Protein AF-0000000086845131 (afdb_homodimer)

Structure (mmCIF, N/CA/C/O backbone):
data_AF-0000000086845131-model_v1
#
loop_
_entity.id
_entity.type
_entity.pdbx_description
1 polymer 'Uncharacterized protein'
#
loop_
_atom_site.group_PDB
_atom_site.id
_atom_site.type_symbol
_atom_site.label_atom_id
_atom_site.label_alt_id
_atom_site.label_comp_id
_atom_site.label_asym_id
_atom_site.label_entity_id
_atom_site.label_seq_id
_atom_site.pdbx_PDB_ins_code
_atom_site.Cartn_x
_atom_site.Cartn_y
_atom_site.Cartn_z
_atom_site.occupancy
_atom_site.B_iso_or_equiv
_atom_site.auth_seq_id
_atom_site.auth_comp_id
_atom_site.auth_asym_id
_atom_site.auth_atom_id
_atom_site.pdbx_PDB_model_num
ATOM 1 N N . MET A 1 1 ? 18.125 71.625 -10.141 1 24.81 1 MET A N 1
ATOM 2 C CA . MET A 1 1 ? 17.391 70.5 -10.758 1 24.81 1 MET A CA 1
ATOM 3 C C . MET A 1 1 ? 17.562 69.25 -9.961 1 24.81 1 MET A C 1
ATOM 5 O O . MET A 1 1 ? 18.672 68.688 -9.883 1 24.81 1 MET A O 1
ATOM 9 N N . SER A 1 2 ? 16.875 69 -8.773 1 25.56 2 SER A N 1
ATOM 10 C CA . SER A 1 2 ? 16.969 68.125 -7.582 1 25.56 2 SER A CA 1
ATOM 11 C C . SER A 1 2 ? 16.562 66.688 -7.883 1 25.56 2 SER A C 1
ATOM 13 O O . SER A 1 2 ? 15.406 66.438 -8.203 1 25.56 2 SER A O 1
ATOM 15 N N . SER A 1 3 ? 17.359 65.875 -8.602 1 28.2 3 SER A N 1
ATOM 16 C CA . SER A 1 3 ? 17.094 64.562 -9.164 1 28.2 3 SER A CA 1
ATOM 17 C C . SER A 1 3 ? 16.719 63.594 -8.07 1 28.2 3 SER A C 1
ATOM 19 O O . SER A 1 3 ? 17.547 63.25 -7.223 1 28.2 3 SER A O 1
ATOM 21 N N . THR A 1 4 ? 15.492 63.5 -7.5 1 28.53 4 THR A N 1
ATOM 22 C CA . THR A 1 4 ? 14.977 62.656 -6.441 1 28.53 4 THR A CA 1
ATOM 23 C C . THR A 1 4 ? 15.102 61.156 -6.832 1 28.53 4 THR A C 1
ATOM 25 O O . THR A 1 4 ? 14.609 60.75 -7.883 1 28.53 4 THR A O 1
ATOM 28 N N . PRO A 1 5 ? 16.141 60.406 -6.34 1 29.05 5 PRO A N 1
ATOM 29 C CA . PRO A 1 5 ? 16.453 59.031 -6.723 1 29.05 5 PRO A CA 1
ATOM 30 C C . PRO A 1 5 ? 15.273 58.094 -6.52 1 29.05 5 PRO A C 1
ATOM 32 O O . PRO A 1 5 ? 14.484 58.25 -5.586 1 29.05 5 PRO A O 1
ATOM 35 N N . LEU A 1 6 ? 14.578 57.531 -7.512 1 26.3 6 LEU A N 1
ATOM 36 C CA . LEU A 1 6 ? 13.477 56.594 -7.59 1 26.3 6 LEU A CA 1
ATOM 37 C C . LEU A 1 6 ? 13.781 55.344 -6.773 1 26.3 6 LEU A C 1
ATOM 39 O O . LEU A 1 6 ? 14.797 54.688 -7.004 1 26.3 6 LEU A O 1
ATOM 43 N N . LEU A 1 7 ? 13.461 55.188 -5.414 1 25.31 7 LEU A N 1
ATOM 44 C CA . LEU A 1 7 ? 13.477 54.062 -4.48 1 25.31 7 LEU A CA 1
ATOM 45 C C . LEU A 1 7 ? 12.859 52.812 -5.109 1 25.31 7 LEU A C 1
ATOM 47 O O . LEU A 1 7 ? 11.672 52.812 -5.43 1 25.31 7 LEU A O 1
ATOM 51 N N . SER A 1 8 ? 13.508 52.156 -6.055 1 26.88 8 SER A N 1
ATOM 52 C CA . SER A 1 8 ? 13.094 50.906 -6.676 1 26.88 8 SER A CA 1
ATOM 53 C C . SER A 1 8 ? 12.484 49.969 -5.652 1 26.88 8 SER A C 1
ATOM 55 O O . SER A 1 8 ? 12.961 49.875 -4.52 1 26.88 8 SER A O 1
ATOM 57 N N . ALA A 1 9 ? 11.203 49.5 -5.703 1 31.84 9 ALA A N 1
ATOM 58 C CA . ALA A 1 9 ? 10.266 48.562 -5.109 1 31.84 9 ALA A CA 1
ATOM 59 C C . ALA A 1 9 ? 10.938 47.188 -4.867 1 31.84 9 ALA A C 1
ATOM 61 O O . ALA A 1 9 ? 11.305 46.5 -5.816 1 31.84 9 ALA A O 1
ATOM 62 N N . ALA A 1 10 ? 11.75 46.969 -3.742 1 31.22 10 ALA A N 1
ATOM 63 C CA . ALA A 1 10 ? 12.367 45.844 -3.068 1 31.22 10 ALA A CA 1
ATOM 64 C C . ALA A 1 10 ? 11.453 44.625 -3.092 1 31.22 10 ALA A C 1
ATOM 66 O O . ALA A 1 10 ? 10.242 44.75 -2.9 1 31.22 10 ALA A O 1
ATOM 67 N N . GLY A 1 11 ? 11.758 43.562 -3.863 1 31.27 11 GLY A N 1
ATOM 68 C CA . GLY A 1 11 ? 11.211 42.219 -3.955 1 31.27 11 GLY A CA 1
ATOM 69 C C . GLY A 1 11 ? 10.68 41.688 -2.631 1 31.27 11 GLY A C 1
ATOM 70 O O . GLY A 1 11 ? 11.156 42.094 -1.566 1 31.27 11 GLY A O 1
ATOM 71 N N . GLY A 1 12 ? 9.422 41.344 -2.525 1 31.09 12 GLY A N 1
ATOM 72 C CA . GLY A 1 12 ? 8.594 40.906 -1.413 1 31.09 12 GLY A CA 1
ATOM 73 C C . GLY A 1 12 ? 9.289 39.906 -0.51 1 31.09 12 GLY A C 1
ATOM 74 O O . GLY A 1 12 ? 9.531 38.781 -0.908 1 31.09 12 GLY A O 1
ATOM 75 N N . LEU A 1 13 ? 10.359 40.219 0.282 1 32.34 13 LEU A N 1
ATOM 76 C CA . LEU A 1 13 ? 10.914 39.438 1.372 1 32.34 13 LEU A CA 1
ATOM 77 C C . LEU A 1 13 ? 9.812 38.719 2.15 1 32.34 13 LEU A C 1
ATOM 79 O O . LEU A 1 13 ? 8.727 39.281 2.334 1 32.34 13 LEU A O 1
ATOM 83 N N . PRO A 1 14 ? 9.727 37.375 2.086 1 38.25 14 PRO A N 1
ATOM 84 C CA . PRO A 1 14 ? 8.789 36.75 3.01 1 38.25 14 PRO A CA 1
ATOM 85 C C . PRO A 1 14 ? 8.711 37.438 4.359 1 38.25 14 PRO A C 1
ATOM 87 O O . PRO A 1 14 ? 9.672 38.125 4.762 1 38.25 14 PRO A O 1
ATOM 90 N N . GLY A 1 15 ? 7.609 38 4.785 1 33.84 15 GLY A N 1
ATOM 91 C CA . GLY A 1 15 ? 7.422 38.656 6.07 1 33.84 15 GLY A CA 1
ATOM 92 C C . GLY A 1 15 ? 8.227 38.031 7.188 1 33.84 15 GLY A C 1
ATOM 93 O O . GLY A 1 15 ? 8.703 36.906 7.047 1 33.84 15 GLY A O 1
ATOM 94 N N . PRO A 1 16 ? 8.719 38.75 8.188 1 38.31 16 PRO A N 1
ATOM 95 C CA . PRO A 1 16 ? 9.617 38.344 9.266 1 38.31 16 PRO A CA 1
ATOM 96 C C . PRO A 1 16 ? 9.266 36.969 9.828 1 38.31 16 PRO A C 1
ATOM 98 O O . PRO A 1 16 ? 10.164 36.219 10.211 1 38.31 16 PRO A O 1
ATOM 101 N N . HIS A 1 17 ? 8.016 36.781 10.398 1 36.56 17 HIS A N 1
ATOM 102 C CA . HIS A 1 17 ? 7.656 35.656 11.242 1 36.56 17 HIS A CA 1
ATOM 103 C C . HIS A 1 17 ? 7.445 34.406 10.406 1 36.56 17 HIS A C 1
ATOM 105 O O . HIS A 1 17 ? 6.805 33.438 10.867 1 36.56 17 HIS A O 1
ATOM 111 N N . VAL A 1 18 ? 7.418 34.406 9.211 1 40.81 18 VAL A N 1
ATOM 112 C CA . VAL A 1 18 ? 7.285 33.125 8.531 1 40.81 18 VAL A CA 1
ATOM 113 C C . VAL A 1 18 ? 8.391 32.156 9.008 1 40.81 18 VAL A C 1
ATOM 115 O O . VAL A 1 18 ? 9.57 32.375 8.711 1 40.81 18 VAL A O 1
ATOM 118 N N . MET A 1 19 ? 8.523 31.719 10.25 1 40.78 19 MET A N 1
ATOM 119 C CA . MET A 1 19 ? 9.438 30.656 10.656 1 40.78 19 MET A CA 1
ATOM 120 C C . MET A 1 19 ? 9.773 29.75 9.477 1 40.78 19 MET A C 1
ATOM 122 O O . MET A 1 19 ? 8.891 29.094 8.922 1 40.78 19 MET A O 1
ATOM 126 N N . LEU A 1 20 ? 10.664 30.125 8.625 1 49.03 20 LEU A N 1
ATOM 127 C CA . LEU A 1 20 ? 11.188 29.422 7.465 1 49.03 20 LEU A CA 1
ATOM 128 C C . LEU A 1 20 ? 11.328 27.938 7.758 1 49.03 20 LEU A C 1
ATOM 130 O O . LEU A 1 20 ? 11.953 27.547 8.75 1 49.03 20 LEU A O 1
ATOM 134 N N . ASP A 1 21 ? 10.414 27.156 7.293 1 66.56 21 ASP A N 1
ATOM 135 C CA . ASP A 1 21 ? 10.516 25.703 7.383 1 66.56 21 ASP A CA 1
ATOM 136 C C . ASP A 1 21 ? 11.93 25.234 7.051 1 66.56 21 ASP A C 1
ATOM 138 O O . ASP A 1 21 ? 12.617 25.844 6.227 1 66.56 21 ASP A O 1
ATOM 142 N N . HIS A 1 22 ? 12.609 24.469 7.887 1 84.44 22 HIS A N 1
ATOM 143 C CA . HIS A 1 22 ? 13.93 23.891 7.66 1 84.44 22 HIS A CA 1
ATOM 144 C C . HIS A 1 22 ? 14.016 23.234 6.285 1 84.44 22 HIS A C 1
ATOM 146 O O . HIS A 1 22 ? 13.07 22.578 5.844 1 84.44 22 HIS A O 1
ATOM 152 N N . PRO A 1 23 ? 15.109 23.609 5.609 1 89.12 23 PRO A N 1
ATOM 153 C CA . PRO A 1 23 ? 15.32 22.922 4.332 1 89.12 23 PRO A CA 1
ATOM 154 C C . PRO A 1 23 ? 15.336 21.406 4.473 1 89.12 23 PRO A C 1
ATOM 156 O O . PRO A 1 23 ? 15.617 20.875 5.559 1 89.12 23 PRO A O 1
ATOM 159 N N . ALA A 1 24 ? 15.047 20.766 3.408 1 90.75 24 ALA A N 1
ATOM 160 C CA . ALA A 1 24 ? 14.93 19.312 3.393 1 90.75 24 ALA A CA 1
ATOM 161 C C . ALA A 1 24 ? 16.234 18.656 3.836 1 90.75 24 ALA A C 1
ATOM 163 O O . ALA A 1 24 ? 16.219 17.625 4.504 1 90.75 24 ALA A O 1
ATOM 164 N N . PHE A 1 25 ? 17.391 19.266 3.551 1 92.06 25 PHE A N 1
ATOM 165 C CA . PHE A 1 25 ? 18.703 18.734 3.881 1 92.06 25 PHE A CA 1
ATOM 166 C C . PHE A 1 25 ? 18.891 18.656 5.391 1 92.06 25 PHE A C 1
ATOM 168 O O . PHE A 1 25 ? 19.438 17.672 5.902 1 92.06 25 PHE A O 1
ATOM 175 N N . LEU A 1 26 ? 18.391 19.609 6.004 1 90.62 26 LEU A N 1
ATOM 176 C CA . LEU A 1 26 ? 18.5 19.656 7.457 1 90.62 26 LEU A CA 1
ATOM 177 C C . LEU A 1 26 ? 17.484 18.719 8.109 1 90.62 26 LEU A C 1
ATOM 179 O O . LEU A 1 26 ? 17.75 18.125 9.148 1 90.62 26 LEU A O 1
ATOM 183 N N . ARG A 1 27 ? 16.375 18.594 7.504 1 92.94 27 ARG A N 1
ATOM 184 C CA . ARG A 1 27 ? 15.328 17.75 8.062 1 92.94 27 ARG A CA 1
ATOM 185 C C . ARG A 1 27 ? 15.742 16.297 8.078 1 92.94 27 ARG A C 1
ATOM 187 O O . ARG A 1 27 ? 15.375 15.539 8.977 1 92.94 27 ARG A O 1
ATOM 194 N N . VAL A 1 28 ? 16.5 15.906 7.105 1 94.62 28 VAL A N 1
ATOM 195 C CA . VAL A 1 28 ? 16.922 14.508 7.047 1 94.62 28 VAL A CA 1
ATOM 196 C C . VAL A 1 28 ? 18.062 14.273 8.031 1 94.62 28 VAL A C 1
ATOM 198 O O . VAL A 1 28 ? 18.344 13.133 8.398 1 94.62 28 VAL A O 1
ATOM 201 N N . SER A 1 29 ? 18.656 15.375 8.539 1 94.12 29 SER A N 1
ATOM 202 C CA . SER A 1 29 ? 19.797 15.25 9.445 1 94.12 29 SER A CA 1
ATOM 203 C C . SER A 1 29 ? 19.344 15.336 10.898 1 94.12 29 SER A C 1
ATOM 205 O O . SER A 1 29 ? 20.188 15.375 11.805 1 94.12 29 SER A O 1
ATOM 207 N N . HIS A 1 30 ? 18.031 15.383 11.102 1 94.69 30 HIS A N 1
ATOM 208 C CA . HIS A 1 30 ? 17.5 15.438 12.453 1 94.69 30 HIS A CA 1
ATOM 209 C C . HIS A 1 30 ? 16.328 14.484 12.625 1 94.69 30 HIS A C 1
ATOM 211 O O . HIS A 1 30 ? 15.477 14.367 11.734 1 94.69 30 HIS A O 1
ATOM 217 N N . SER A 1 31 ? 16.359 13.805 13.766 1 95.31 31 SER A N 1
ATOM 218 C CA . SER A 1 31 ? 15.227 12.961 14.125 1 95.31 31 SER A CA 1
ATOM 219 C C . SER A 1 31 ? 14.102 13.781 14.75 1 95.31 31 SER A C 1
ATOM 221 O O . SER A 1 31 ? 14.352 14.75 15.469 1 95.31 31 SER A O 1
ATOM 223 N N . PRO A 1 32 ? 12.891 13.391 14.477 1 92.75 32 PRO A N 1
ATOM 224 C CA . PRO A 1 32 ? 11.773 14.109 15.094 1 92.75 32 PRO A CA 1
ATOM 225 C C . PRO A 1 32 ? 11.484 13.641 16.516 1 92.75 32 PRO A C 1
ATOM 227 O O . PRO A 1 32 ? 10.664 14.242 17.219 1 92.75 32 PRO A O 1
ATOM 230 N N . TRP A 1 33 ? 12.188 12.617 16.891 1 93.75 33 TRP A N 1
ATOM 231 C CA . TRP A 1 33 ? 11.945 12.023 18.188 1 93.75 33 TRP A CA 1
ATOM 232 C C . TRP A 1 33 ? 12.891 12.609 19.234 1 93.75 33 TRP A C 1
ATOM 234 O O . TRP A 1 33 ? 14.109 12.602 19.047 1 93.75 33 TRP A O 1
ATOM 244 N N . GLN A 1 34 ? 12.383 13 20.328 1 88.88 34 GLN A N 1
ATOM 245 C CA . GLN A 1 34 ? 13.172 13.594 21.406 1 88.88 34 GLN A CA 1
ATOM 246 C C . GLN A 1 34 ? 14.125 12.57 22.016 1 88.88 34 GLN A C 1
ATOM 248 O O . GLN A 1 34 ? 15.188 12.922 22.516 1 88.88 34 GLN A O 1
ATOM 253 N N . CYS A 1 35 ? 13.75 11.344 21.906 1 90.75 35 CYS A N 1
ATOM 254 C CA . CYS A 1 35 ? 14.539 10.281 22.516 1 90.75 35 CYS A CA 1
ATOM 255 C C . CYS A 1 35 ? 15.734 9.922 21.641 1 90.75 35 CYS A C 1
ATOM 257 O O . CYS A 1 35 ? 16.562 9.094 22.031 1 90.75 35 CYS A O 1
ATOM 259 N N . ILE A 1 36 ? 15.938 10.547 20.5 1 95.38 36 ILE A N 1
ATOM 260 C CA . ILE A 1 36 ? 17.062 10.281 19.609 1 95.38 36 ILE A CA 1
ATOM 261 C C . ILE A 1 36 ? 17.875 11.555 19.406 1 95.38 36 ILE A C 1
ATOM 263 O O . ILE A 1 36 ? 17.672 12.281 18.438 1 95.38 36 ILE A O 1
ATOM 267 N N . PRO A 1 37 ? 18.766 11.742 20.344 1 95.12 37 PRO A N 1
ATOM 268 C CA . PRO A 1 37 ? 19.641 12.906 20.172 1 95.12 37 PRO A CA 1
ATOM 269 C C . PRO A 1 37 ? 20.594 12.758 19 1 95.12 37 PRO A C 1
ATOM 271 O O . PRO A 1 37 ? 20.688 11.68 18.406 1 95.12 37 PRO A O 1
ATOM 274 N N . GLN A 1 38 ? 21.281 13.781 18.703 1 95.44 38 GLN A N 1
ATOM 275 C CA . GLN A 1 38 ? 22.078 13.875 17.484 1 95.44 38 GLN A CA 1
ATOM 276 C C . GLN A 1 38 ? 23.172 12.805 17.453 1 95.44 38 GLN A C 1
ATOM 278 O O . GLN A 1 38 ? 23.438 12.219 16.406 1 95.44 38 GLN A O 1
ATOM 283 N N . ASN A 1 39 ? 23.812 12.531 18.5 1 96.06 39 ASN A N 1
ATOM 284 C CA . ASN A 1 39 ? 24.891 11.539 18.547 1 96.06 39 ASN A CA 1
ATOM 285 C C . ASN A 1 39 ? 24.344 10.133 18.312 1 96.06 39 ASN A C 1
ATOM 287 O O . ASN A 1 39 ? 24.984 9.328 17.625 1 96.06 39 ASN A O 1
ATOM 291 N N . VAL A 1 40 ? 23.188 9.852 18.922 1 97.25 40 VAL A N 1
ATOM 292 C CA . VAL A 1 40 ? 22.547 8.555 18.734 1 97.25 40 VAL A CA 1
ATOM 293 C C . VAL A 1 40 ? 22.094 8.406 17.281 1 97.25 40 VAL A C 1
ATOM 295 O O . VAL A 1 40 ? 22.203 7.324 16.703 1 97.25 40 VAL A O 1
ATOM 298 N N . LEU A 1 41 ? 21.594 9.5 16.734 1 97.88 41 LEU A N 1
ATOM 299 C CA . LEU A 1 41 ? 21.188 9.484 15.328 1 97.88 41 LEU A CA 1
ATOM 300 C C . LEU A 1 41 ? 22.359 9.133 14.422 1 97.88 41 LEU A C 1
ATOM 302 O O . LEU A 1 41 ? 22.219 8.32 13.508 1 97.88 41 LEU A O 1
ATOM 306 N N . VAL A 1 42 ? 23.562 9.688 14.648 1 97.5 42 VAL A N 1
ATOM 307 C CA . VAL A 1 42 ? 24.75 9.398 13.867 1 97.5 42 VAL A CA 1
ATOM 308 C C . VAL A 1 42 ? 25.109 7.922 13.992 1 97.5 42 VAL A C 1
ATOM 310 O O . VAL A 1 42 ? 25.422 7.27 12.992 1 97.5 42 VAL A O 1
ATOM 313 N N . ALA A 1 43 ? 25.016 7.426 15.195 1 97.94 43 ALA A N 1
ATOM 314 C CA . ALA A 1 43 ? 25.328 6.02 15.43 1 97.94 43 ALA A CA 1
ATOM 315 C C . ALA A 1 43 ? 24.359 5.105 14.695 1 97.94 43 ALA A C 1
ATOM 317 O O . ALA A 1 43 ? 24.781 4.105 14.094 1 97.94 43 ALA A O 1
ATOM 318 N N . LEU A 1 44 ? 23.078 5.438 14.75 1 98.19 44 LEU A N 1
ATOM 319 C CA . LEU A 1 44 ? 22.062 4.629 14.078 1 98.19 44 LEU A CA 1
ATOM 320 C C . LEU A 1 44 ? 22.266 4.652 12.57 1 98.19 44 LEU A C 1
ATOM 322 O O . LEU A 1 44 ? 22.172 3.615 11.906 1 98.19 44 LEU A O 1
ATOM 326 N N . ARG A 1 45 ? 22.578 5.797 12.016 1 98.19 45 ARG A N 1
ATOM 327 C CA . ARG A 1 45 ? 22.844 5.918 10.586 1 98.19 45 ARG A CA 1
ATOM 328 C C . ARG A 1 45 ? 24.109 5.176 10.195 1 98.19 45 ARG A C 1
ATOM 330 O O . ARG A 1 45 ? 24.172 4.559 9.133 1 98.19 45 ARG A O 1
ATOM 337 N N . GLY A 1 46 ? 25.094 5.289 11.055 1 98.12 46 GLY A N 1
ATOM 338 C CA . GLY A 1 46 ? 26.328 4.559 10.805 1 98.12 46 GLY A CA 1
ATOM 339 C C . GLY A 1 46 ? 26.141 3.053 10.797 1 98.12 46 GLY A C 1
ATOM 340 O O . GLY A 1 46 ? 26.688 2.357 9.938 1 98.12 46 GLY A O 1
ATOM 341 N N . LEU A 1 47 ? 25.359 2.562 11.742 1 98.38 47 LEU A N 1
ATOM 342 C CA . LEU A 1 47 ? 25.062 1.136 11.828 1 98.38 47 LEU A CA 1
ATOM 343 C C . LEU A 1 47 ? 24.266 0.675 10.602 1 98.38 47 LEU A C 1
ATOM 345 O O . LEU A 1 47 ? 24.531 -0.406 10.062 1 98.38 47 LEU A O 1
ATOM 349 N N . THR A 1 48 ? 23.281 1.501 10.203 1 98.44 48 THR A N 1
ATOM 350 C CA . THR A 1 48 ? 22.5 1.172 9.023 1 98.44 48 THR A CA 1
ATOM 351 C C . THR A 1 48 ? 23.391 1.109 7.781 1 98.44 48 THR A C 1
ATOM 353 O O . THR A 1 48 ? 23.281 0.177 6.984 1 98.44 48 THR A O 1
ATOM 356 N N . LEU A 1 49 ? 24.266 2.066 7.645 1 98.38 49 LEU A N 1
ATOM 357 C CA . LEU A 1 49 ? 25.156 2.107 6.496 1 98.38 49 LEU A CA 1
ATOM 358 C C . LEU A 1 49 ? 26.125 0.921 6.512 1 98.38 49 LEU A C 1
ATOM 360 O O . LEU A 1 49 ? 26.344 0.283 5.48 1 98.38 49 LEU A O 1
ATOM 364 N N . ALA A 1 50 ? 26.688 0.612 7.684 1 98.5 50 ALA A N 1
ATOM 365 C CA . ALA A 1 50 ? 27.594 -0.534 7.816 1 98.5 50 ALA A CA 1
ATOM 366 C C . ALA A 1 50 ? 26.875 -1.831 7.434 1 98.5 50 ALA A C 1
ATOM 368 O O . ALA A 1 50 ? 27.453 -2.686 6.758 1 98.5 50 ALA A O 1
ATOM 369 N N . TYR A 1 51 ? 25.688 -1.941 7.91 1 98.62 51 TYR A N 1
ATOM 370 C CA . TYR A 1 51 ? 24.875 -3.109 7.578 1 98.62 51 TYR A CA 1
ATOM 371 C C . TYR A 1 51 ? 24.672 -3.215 6.074 1 98.62 51 TYR A C 1
ATOM 373 O O . TYR A 1 51 ? 24.844 -4.285 5.488 1 98.62 51 TYR A O 1
ATOM 381 N N . LEU A 1 52 ? 24.281 -2.133 5.434 1 98.69 52 LEU A N 1
ATOM 382 C CA . LEU A 1 52 ? 24.016 -2.121 4 1 98.69 52 LEU A CA 1
ATOM 383 C C . LEU A 1 52 ? 25.281 -2.449 3.211 1 98.69 52 LEU A C 1
ATOM 385 O O . LEU A 1 52 ? 25.219 -3.172 2.213 1 98.69 52 LEU A O 1
ATOM 389 N N . VAL A 1 53 ? 26.406 -1.96 3.656 1 98.38 53 VAL A N 1
ATOM 390 C CA . VAL A 1 53 ? 27.672 -2.217 2.967 1 98.38 53 VAL A CA 1
ATOM 391 C C . VAL A 1 53 ? 28.047 -3.691 3.107 1 98.38 53 VAL A C 1
ATOM 393 O O . VAL A 1 53 ? 28.406 -4.344 2.125 1 98.38 53 VAL A O 1
ATOM 396 N N . ALA A 1 54 ? 27.922 -4.219 4.316 1 98.44 54 ALA A N 1
ATOM 397 C CA . ALA A 1 54 ? 28.266 -5.621 4.559 1 98.44 54 ALA A CA 1
ATOM 398 C C . ALA A 1 54 ? 27.344 -6.551 3.77 1 98.44 54 ALA A C 1
ATOM 400 O O . ALA A 1 54 ? 27.812 -7.48 3.109 1 98.44 54 ALA A O 1
ATOM 401 N N . VAL A 1 55 ? 26.094 -6.289 3.83 1 98.31 55 VAL A N 1
ATOM 402 C CA . VAL A 1 55 ? 25.125 -7.125 3.129 1 98.31 55 VAL A CA 1
ATOM 403 C C . VAL A 1 55 ? 25.297 -6.957 1.621 1 98.31 55 VAL A C 1
ATOM 405 O O . VAL A 1 55 ? 25.125 -7.91 0.86 1 98.31 55 VAL A O 1
ATOM 408 N N . GLY A 1 56 ? 25.625 -5.695 1.203 1 98.06 56 GLY A N 1
ATOM 409 C CA . GLY A 1 56 ? 25.891 -5.484 -0.208 1 98.06 56 GLY A CA 1
ATOM 410 C C . GLY A 1 56 ? 27.016 -6.363 -0.736 1 98.06 56 GLY A C 1
ATOM 411 O O . GLY A 1 56 ? 26.922 -6.906 -1.837 1 98.06 56 GLY A O 1
ATOM 412 N N . ALA A 1 57 ? 28.047 -6.547 0.008 1 97.5 57 ALA A N 1
ATOM 413 C CA . ALA A 1 57 ? 29.156 -7.426 -0.366 1 97.5 57 ALA A CA 1
ATOM 414 C C . ALA A 1 57 ? 28.688 -8.875 -0.448 1 97.5 57 ALA A C 1
ATOM 416 O O . ALA A 1 57 ? 29.078 -9.609 -1.359 1 97.5 57 ALA A O 1
ATOM 417 N N . MET A 1 58 ? 27.891 -9.266 0.481 1 97.31 58 MET A N 1
ATOM 418 C CA . MET A 1 58 ? 27.375 -10.633 0.488 1 97.31 58 MET A CA 1
ATOM 419 C C . MET A 1 58 ? 26.469 -10.875 -0.719 1 97.31 58 MET A C 1
ATOM 421 O O . MET A 1 58 ? 26.5 -11.961 -1.312 1 97.31 58 MET A O 1
ATOM 425 N N . ILE A 1 59 ? 25.625 -9.875 -1.062 1 96.81 59 ILE A N 1
ATOM 426 C CA . ILE A 1 59 ? 24.75 -9.977 -2.232 1 96.81 59 ILE A CA 1
ATOM 427 C C . ILE A 1 59 ? 25.609 -10.109 -3.492 1 96.81 59 ILE A C 1
ATOM 429 O O . ILE A 1 59 ? 25.328 -10.945 -4.355 1 96.81 59 ILE A O 1
ATOM 433 N N . GLY A 1 60 ? 26.688 -9.273 -3.582 1 94.5 60 GLY A N 1
ATOM 434 C CA . GLY A 1 60 ? 27.609 -9.391 -4.707 1 94.5 60 GLY A CA 1
ATOM 435 C C . GLY A 1 60 ? 28.234 -10.766 -4.828 1 94.5 60 GLY A C 1
ATOM 436 O O . GLY A 1 60 ? 28.297 -11.328 -5.922 1 94.5 60 GLY A O 1
ATOM 437 N N . HIS A 1 61 ? 28.625 -11.328 -3.725 1 94.44 61 HIS A N 1
ATOM 438 C CA . HIS A 1 61 ? 29.203 -12.664 -3.705 1 94.44 61 HIS A CA 1
ATOM 439 C C . HIS A 1 61 ? 28.188 -13.711 -4.16 1 94.44 61 HIS A C 1
ATOM 441 O O . HIS A 1 61 ? 28.516 -14.586 -4.961 1 94.44 61 HIS A O 1
ATOM 447 N N . TYR A 1 62 ? 27.031 -13.57 -3.697 1 92.5 62 TYR A N 1
ATOM 448 C CA . TYR A 1 62 ? 25.984 -14.516 -4.043 1 92.5 62 TYR A CA 1
ATOM 449 C C . TYR A 1 62 ? 25.656 -14.469 -5.531 1 92.5 62 TYR A C 1
ATOM 451 O O . TYR A 1 62 ? 25.562 -15.508 -6.188 1 92.5 62 TYR A O 1
ATOM 459 N N . LYS A 1 63 ? 25.484 -13.273 -6.051 1 91.38 63 LYS A N 1
ATOM 460 C CA . LYS A 1 63 ? 25.109 -13.109 -7.453 1 91.38 63 LYS A CA 1
ATOM 461 C C . LYS A 1 63 ? 26.234 -13.555 -8.375 1 91.38 63 LYS A C 1
ATOM 463 O O . LYS A 1 63 ? 25.984 -14.062 -9.469 1 91.38 63 LYS A O 1
ATOM 468 N N . SER A 1 64 ? 27.5 -13.484 -7.961 1 90.38 64 SER A N 1
ATOM 469 C CA . SER A 1 64 ? 28.641 -13.852 -8.781 1 90.38 64 SER A CA 1
ATOM 470 C C . SER A 1 64 ? 28.922 -15.352 -8.711 1 90.38 64 SER A C 1
ATOM 472 O O . SER A 1 64 ? 29.531 -15.914 -9.617 1 90.38 64 SER A O 1
ATOM 474 N N . THR A 1 65 ? 28.422 -16.031 -7.68 1 88.44 65 THR A N 1
ATOM 475 C CA . THR A 1 65 ? 28.75 -17.453 -7.512 1 88.44 65 THR A CA 1
ATOM 476 C C . THR A 1 65 ? 27.531 -18.312 -7.82 1 88.44 65 THR A C 1
ATOM 478 O O . THR A 1 65 ? 27.609 -19.25 -8.625 1 88.44 65 THR A O 1
ATOM 481 N N . GLU A 1 66 ? 26.438 -17.953 -7.238 1 83.25 66 GLU A N 1
ATOM 482 C CA . GLU A 1 66 ? 25.25 -18.797 -7.367 1 83.25 66 GLU A CA 1
ATOM 483 C C . GLU A 1 66 ? 24.453 -18.438 -8.625 1 83.25 66 GLU A C 1
ATOM 485 O O . GLU A 1 66 ? 23.766 -19.281 -9.18 1 83.25 66 GLU A O 1
ATOM 490 N N . GLU A 1 67 ? 24.391 -17.203 -8.992 1 80.31 67 GLU A N 1
ATOM 491 C CA . GLU A 1 67 ? 23.672 -16.766 -10.18 1 80.31 67 GLU A CA 1
ATOM 492 C C . GLU A 1 67 ? 24.625 -16.359 -11.289 1 80.31 67 GLU A C 1
ATOM 494 O O . GLU A 1 67 ? 24.516 -15.258 -11.844 1 80.31 67 GLU A O 1
ATOM 499 N N . SER A 1 68 ? 25.484 -17.203 -11.609 1 76.19 68 SER A N 1
ATOM 500 C CA . SER A 1 68 ? 26.547 -16.875 -12.539 1 76.19 68 SER A CA 1
ATOM 501 C C . SER A 1 68 ? 26.188 -17.297 -13.961 1 76.19 68 SER A C 1
ATOM 503 O O . SER A 1 68 ? 26.906 -16.969 -14.914 1 76.19 68 SER A O 1
ATOM 505 N N . GLU A 1 69 ? 25.016 -17.797 -14.102 1 79.12 69 GLU A N 1
ATOM 506 C CA . GLU A 1 69 ? 24.656 -18.188 -15.461 1 79.12 69 GLU A CA 1
ATOM 507 C C . GLU A 1 69 ? 24.281 -16.969 -16.312 1 79.12 69 GLU A C 1
ATOM 509 O O . GLU A 1 69 ? 23.516 -16.125 -15.867 1 79.12 69 GLU A O 1
ATOM 514 N N . GLY A 1 70 ? 25 -16.766 -17.391 1 80.81 70 GLY A N 1
ATOM 515 C CA . GLY A 1 70 ? 24.719 -15.672 -18.297 1 80.81 70 GLY A CA 1
ATOM 516 C C . GLY A 1 70 ? 25.672 -14.508 -18.141 1 80.81 70 GLY A C 1
ATOM 517 O O . GLY A 1 70 ? 26.688 -14.617 -17.438 1 80.81 70 GLY A O 1
ATOM 518 N N . SER A 1 71 ? 25.391 -13.508 -18.75 1 88 71 SER A N 1
ATOM 519 C CA . SER A 1 71 ? 26.234 -12.32 -18.75 1 88 71 SER A CA 1
ATOM 520 C C . SER A 1 71 ? 26.203 -11.617 -17.391 1 88 71 SER A C 1
ATOM 522 O O . SER A 1 71 ? 25.125 -11.352 -16.859 1 88 71 SER A O 1
ATOM 524 N N . PRO A 1 72 ? 27.297 -11.414 -16.812 1 89.94 72 PRO A N 1
ATOM 525 C CA . PRO A 1 72 ? 27.312 -10.672 -15.547 1 89.94 72 PRO A CA 1
ATOM 526 C C . PRO A 1 72 ? 26.781 -9.25 -15.68 1 89.94 72 PRO A C 1
ATOM 528 O O . PRO A 1 72 ? 26.422 -8.625 -14.68 1 89.94 72 PRO A O 1
ATOM 531 N N . TRP A 1 73 ? 26.719 -8.773 -16.875 1 91.94 73 TRP A N 1
ATOM 532 C CA . TRP A 1 73 ? 26.25 -7.414 -17.125 1 91.94 73 TRP A CA 1
ATOM 533 C C . TRP A 1 73 ? 24.766 -7.289 -16.812 1 91.94 73 TRP A C 1
ATOM 535 O O . TRP A 1 73 ? 24.25 -6.18 -16.641 1 91.94 73 TRP A O 1
ATOM 545 N N . ARG A 1 74 ? 24.031 -8.336 -16.734 1 94 74 ARG A N 1
ATOM 546 C CA . ARG A 1 74 ? 22.594 -8.312 -16.469 1 94 74 ARG A CA 1
ATOM 547 C C . ARG A 1 74 ? 22.297 -7.684 -15.109 1 94 74 ARG A C 1
ATOM 549 O O . ARG A 1 74 ? 21.219 -7.117 -14.906 1 94 74 ARG A O 1
ATOM 556 N N . HIS A 1 75 ? 23.281 -7.781 -14.164 1 94 75 HIS A N 1
ATOM 557 C CA . HIS A 1 75 ? 23.094 -7.27 -12.812 1 94 75 HIS A CA 1
ATOM 558 C C . HIS A 1 75 ? 22.953 -5.75 -12.812 1 94 75 HIS A C 1
ATOM 560 O O . HIS A 1 75 ? 22.328 -5.18 -11.914 1 94 75 HIS A O 1
ATOM 566 N N . PHE A 1 76 ? 23.453 -5.117 -13.883 1 94.56 76 PHE A N 1
ATOM 567 C CA . PHE A 1 76 ? 23.375 -3.668 -14.008 1 94.56 76 PHE A CA 1
ATOM 568 C C . PHE A 1 76 ? 21.953 -3.244 -14.359 1 94.56 76 PHE A C 1
ATOM 570 O O . PHE A 1 76 ? 21.578 -2.076 -14.203 1 94.56 76 PHE A O 1
ATOM 577 N N . PHE A 1 77 ? 21.156 -4.199 -14.773 1 97.19 77 PHE A N 1
ATOM 578 C CA . PHE A 1 77 ? 19.797 -3.883 -15.219 1 97.19 77 PHE A CA 1
ATOM 579 C C . PHE A 1 77 ? 18.766 -4.473 -14.266 1 97.19 77 PHE A C 1
ATOM 581 O O . PHE A 1 77 ? 17.562 -4.293 -14.461 1 97.19 77 PHE A O 1
ATOM 588 N N . ASP A 1 78 ? 19.219 -5.117 -13.203 1 96.81 78 ASP A N 1
ATOM 589 C CA . ASP A 1 78 ? 18.359 -5.75 -12.211 1 96.81 78 ASP A CA 1
ATOM 590 C C . ASP A 1 78 ? 17.719 -4.707 -11.297 1 96.81 78 ASP A C 1
ATOM 592 O O . ASP A 1 78 ? 18.406 -3.922 -10.656 1 96.81 78 ASP A O 1
ATOM 596 N N . PHE A 1 79 ? 16.406 -4.707 -11.25 1 98.25 79 PHE A N 1
ATOM 597 C CA . PHE A 1 79 ? 15.664 -3.707 -10.484 1 98.25 79 PHE A CA 1
ATOM 598 C C . PHE A 1 79 ? 16 -3.793 -9.008 1 98.25 79 PHE A C 1
ATOM 600 O O . PHE A 1 79 ? 16.125 -2.768 -8.328 1 98.25 79 PHE A O 1
ATOM 607 N N . GLY A 1 80 ? 16.125 -5.004 -8.469 1 97.94 80 GLY A N 1
ATOM 608 C CA . GLY A 1 80 ? 16.453 -5.195 -7.066 1 97.94 80 GLY A CA 1
ATOM 609 C C . GLY A 1 80 ? 17.812 -4.613 -6.691 1 97.94 80 GLY A C 1
ATOM 610 O O . GLY A 1 80 ? 17.938 -3.951 -5.66 1 97.94 80 GLY A O 1
ATOM 611 N N . LEU A 1 81 ? 18.75 -4.824 -7.527 1 97.94 81 LEU A N 1
ATOM 612 C CA . LEU A 1 81 ? 20.094 -4.312 -7.27 1 97.94 81 LEU A CA 1
ATOM 613 C C . LEU A 1 81 ? 20.125 -2.793 -7.402 1 97.94 81 LEU A C 1
ATOM 615 O O . LEU A 1 81 ? 20.828 -2.115 -6.645 1 97.94 81 LEU A O 1
ATOM 619 N N . ILE A 1 82 ? 19.406 -2.324 -8.359 1 98.38 82 ILE A N 1
ATOM 620 C CA . ILE A 1 82 ? 19.328 -0.877 -8.523 1 98.38 82 ILE A CA 1
ATOM 621 C C . ILE A 1 82 ? 18.672 -0.257 -7.293 1 98.38 82 ILE A C 1
ATOM 623 O O . ILE A 1 82 ? 19.141 0.75 -6.766 1 98.38 82 ILE A O 1
ATOM 627 N N . SER A 1 83 ? 17.562 -0.835 -6.891 1 98.69 83 SER A N 1
ATOM 628 C CA . SER A 1 83 ? 16.891 -0.368 -5.684 1 98.69 83 SER A CA 1
ATOM 629 C C . SER A 1 83 ? 17.828 -0.399 -4.48 1 98.69 83 SER A C 1
ATOM 631 O O . SER A 1 83 ? 17.891 0.56 -3.709 1 98.69 83 SER A O 1
ATOM 633 N N . TYR A 1 84 ? 18.562 -1.487 -4.332 1 98.69 84 TYR A N 1
ATOM 634 C CA . TYR A 1 84 ? 19.516 -1.624 -3.23 1 98.69 84 TYR A CA 1
ATOM 635 C C . TYR A 1 84 ? 20.562 -0.527 -3.279 1 98.69 84 TYR A C 1
ATOM 637 O O . TYR A 1 84 ? 20.922 0.049 -2.248 1 98.69 84 TYR A O 1
ATOM 645 N N . ALA A 1 85 ? 21.078 -0.266 -4.457 1 98.5 85 ALA A N 1
ATOM 646 C CA . ALA A 1 85 ? 22.094 0.772 -4.637 1 98.5 85 ALA A CA 1
ATOM 647 C C . ALA A 1 85 ? 21.547 2.145 -4.262 1 98.5 85 ALA A C 1
ATOM 649 O O . ALA A 1 85 ? 22.234 2.939 -3.613 1 98.5 85 ALA A O 1
ATOM 650 N N . LEU A 1 86 ? 20.328 2.43 -4.664 1 98.69 86 LEU A N 1
ATOM 651 C CA . LEU A 1 86 ? 19.703 3.717 -4.359 1 98.69 86 LEU A CA 1
ATOM 652 C C . LEU A 1 86 ? 19.547 3.896 -2.852 1 98.69 86 LEU A C 1
ATOM 654 O O . LEU A 1 86 ? 19.859 4.961 -2.312 1 98.69 86 LEU A O 1
ATOM 658 N N . VAL A 1 87 ? 19.078 2.855 -2.188 1 98.81 87 VAL A N 1
ATOM 659 C CA . VAL A 1 87 ? 18.906 2.906 -0.739 1 98.81 87 VAL A CA 1
ATOM 660 C C . VAL A 1 87 ? 20.266 3.111 -0.068 1 98.81 87 VAL A C 1
ATOM 662 O O . VAL A 1 87 ? 20.391 3.928 0.846 1 98.81 87 VAL A O 1
ATOM 665 N N . SER A 1 88 ? 21.281 2.398 -0.557 1 98.75 88 SER A N 1
ATOM 666 C CA . SER A 1 88 ? 22.625 2.514 0.004 1 98.75 88 SER A CA 1
ATOM 667 C C . SER A 1 88 ? 23.188 3.918 -0.195 1 98.75 88 SER A C 1
ATOM 669 O O . SER A 1 88 ? 23.781 4.488 0.723 1 98.75 88 SER A O 1
ATOM 671 N N . PHE A 1 89 ? 22.984 4.434 -1.373 1 98.5 89 PHE A N 1
ATOM 672 C CA . PHE A 1 89 ? 23.469 5.777 -1.664 1 98.5 89 PHE A CA 1
ATOM 673 C C . PHE A 1 89 ? 22.766 6.805 -0.789 1 98.5 89 PHE A C 1
ATOM 675 O O . PHE A 1 89 ? 23.391 7.762 -0.321 1 98.5 89 PHE A O 1
ATOM 682 N N . TYR A 1 90 ? 21.531 6.656 -0.582 1 98.38 90 TYR A N 1
ATOM 683 C CA . TYR A 1 90 ? 20.781 7.562 0.283 1 98.38 90 TYR A CA 1
ATOM 684 C C . TYR A 1 90 ? 21.359 7.57 1.693 1 98.38 90 TYR A C 1
ATOM 686 O O . TYR A 1 90 ? 21.594 8.633 2.27 1 98.38 90 TYR A O 1
ATOM 694 N N . HIS A 1 91 ? 21.594 6.375 2.215 1 98.5 91 HIS A N 1
ATOM 695 C CA . HIS A 1 91 ? 22.078 6.289 3.592 1 98.5 91 HIS A CA 1
ATOM 696 C C . HIS A 1 91 ? 23.516 6.746 3.709 1 98.5 91 HIS A C 1
ATOM 698 O O . HIS A 1 91 ? 23.938 7.25 4.754 1 98.5 91 HIS A O 1
ATOM 704 N N . LEU A 1 92 ? 24.281 6.582 2.604 1 98.25 92 LEU A N 1
ATOM 705 C CA . LEU A 1 92 ? 25.625 7.137 2.59 1 98.25 92 LEU A CA 1
ATOM 706 C C . LEU A 1 92 ? 25.578 8.656 2.678 1 98.25 92 LEU A C 1
ATOM 708 O O . LEU A 1 92 ? 26.297 9.258 3.488 1 98.25 92 LEU A O 1
ATOM 712 N N . ILE A 1 93 ? 24.719 9.266 1.939 1 97.38 93 ILE A N 1
ATOM 713 C CA . ILE A 1 93 ? 24.594 10.719 1.885 1 97.38 93 ILE A CA 1
ATOM 714 C C . ILE A 1 93 ? 24.094 11.25 3.23 1 97.38 93 ILE A C 1
ATOM 716 O O . ILE A 1 93 ? 24.688 12.164 3.801 1 97.38 93 ILE A O 1
ATOM 720 N N . THR A 1 94 ? 23.062 10.648 3.738 1 97.25 94 THR A N 1
ATOM 721 C CA . THR A 1 94 ? 22.438 11.172 4.949 1 97.25 94 THR A CA 1
ATOM 722 C C . THR A 1 94 ? 23.328 10.914 6.164 1 97.25 94 THR A C 1
ATOM 724 O O . THR A 1 94 ? 23.359 11.711 7.102 1 97.25 94 THR A O 1
ATOM 727 N N . PHE A 1 95 ? 24.062 9.781 6.176 1 97.75 95 PHE A N 1
ATOM 728 C CA . PHE A 1 95 ? 25.062 9.578 7.23 1 97.75 95 PHE A CA 1
ATOM 729 C C . PHE A 1 95 ? 26.125 10.664 7.191 1 97.75 95 PHE A C 1
ATOM 731 O O . PHE A 1 95 ? 26.484 11.227 8.227 1 97.75 95 PHE A O 1
ATOM 738 N N . SER A 1 96 ? 26.641 10.945 5.984 1 96.62 96 SER A N 1
ATOM 739 C CA . SER A 1 96 ? 27.672 11.961 5.812 1 96.62 96 SER A CA 1
ATOM 740 C C . SER A 1 96 ? 27.203 13.32 6.316 1 96.62 96 SER A C 1
ATOM 742 O O . SER A 1 96 ? 27.922 13.984 7.074 1 96.62 96 SER A O 1
ATOM 744 N N . TRP A 1 97 ? 26.016 13.672 5.902 1 95.75 97 TRP A N 1
ATOM 745 C CA . TRP A 1 97 ? 25.453 14.953 6.312 1 95.75 97 TRP A CA 1
ATOM 746 C C . TRP A 1 97 ? 25.281 15.016 7.828 1 95.75 97 TRP A C 1
ATOM 748 O O . TRP A 1 97 ? 25.641 16 8.461 1 95.75 97 TRP A O 1
ATOM 758 N N . THR A 1 98 ? 24.719 13.961 8.391 1 96.12 98 THR A N 1
ATOM 759 C CA . THR A 1 98 ? 24.438 13.938 9.828 1 96.12 98 THR A CA 1
ATOM 760 C C . THR A 1 98 ? 25.734 13.953 10.633 1 96.12 98 THR A C 1
ATOM 762 O O . THR A 1 98 ? 25.844 14.672 11.633 1 96.12 98 THR A O 1
ATOM 765 N N . PHE A 1 99 ? 26.719 13.211 10.188 1 95.38 99 PHE A N 1
ATOM 766 C CA . PHE A 1 99 ? 28.016 13.117 10.859 1 95.38 99 PHE A CA 1
ATOM 767 C C . PHE A 1 99 ? 28.734 14.461 10.844 1 95.38 99 PHE A C 1
ATOM 769 O O . PHE A 1 99 ? 29.188 14.938 11.891 1 95.38 99 PHE A O 1
ATOM 776 N N . THR A 1 100 ? 28.797 15.133 9.719 1 93.19 100 THR A N 1
ATOM 777 C CA . THR A 1 100 ? 29.531 16.375 9.594 1 93.19 100 THR A CA 1
ATOM 778 C C . THR A 1 100 ? 28.766 17.531 10.25 1 93.19 100 THR A C 1
ATOM 780 O O . THR A 1 100 ? 29.375 18.469 10.781 1 93.19 100 THR A O 1
ATOM 783 N N . HIS A 1 101 ? 27.469 17.453 10.125 1 91.38 101 HIS A N 1
ATOM 784 C CA . HIS A 1 101 ? 26.672 18.484 10.781 1 91.38 101 HIS A CA 1
ATOM 785 C C . HIS A 1 101 ? 26.922 18.484 12.289 1 91.38 101 HIS A C 1
ATOM 787 O O . HIS A 1 101 ? 26.891 19.547 12.922 1 91.38 101 HIS A O 1
ATOM 793 N N . LEU A 1 102 ? 27.125 17.359 12.844 1 91.62 102 LEU A N 1
ATOM 794 C CA . LEU A 1 102 ? 27.344 17.25 14.289 1 91.62 102 LEU A CA 1
ATOM 795 C C . LEU A 1 102 ? 28.797 17.531 14.641 1 91.62 102 LEU A C 1
ATOM 797 O O . LEU A 1 102 ? 29.078 18.344 15.523 1 91.62 102 LEU A O 1
ATOM 801 N N . TYR A 1 103 ? 29.781 16.969 13.945 1 91.19 103 TYR A N 1
ATOM 802 C CA . TYR A 1 103 ? 31.172 16.969 14.383 1 91.19 103 TYR A CA 1
ATOM 803 C C . TYR A 1 103 ? 31.984 18.016 13.641 1 91.19 103 TYR A C 1
ATOM 805 O O . TYR A 1 103 ? 33.062 18.422 14.094 1 91.19 103 TYR A O 1
ATOM 813 N N . TYR A 1 104 ? 31.438 18.438 12.477 1 88.88 104 TYR A N 1
ATOM 814 C CA . TYR A 1 104 ? 32.125 19.453 11.68 1 88.88 104 TYR A CA 1
ATOM 815 C C . TYR A 1 104 ? 31.156 20.5 11.164 1 88.88 104 TYR A C 1
ATOM 817 O O . TYR A 1 104 ? 31 20.688 9.953 1 88.88 104 TYR A O 1
ATOM 825 N N . PRO A 1 105 ? 30.531 21.219 12.023 1 82.69 105 PRO A N 1
ATOM 826 C CA . PRO A 1 105 ? 29.5 22.172 11.609 1 82.69 105 PRO A CA 1
ATOM 827 C C . PRO A 1 105 ? 30.047 23.281 10.703 1 82.69 105 PRO A C 1
ATOM 829 O O . PRO A 1 105 ? 29.297 23.875 9.922 1 82.69 105 PRO A O 1
ATOM 832 N N . ASP A 1 106 ? 31.359 23.594 10.781 1 83.19 106 ASP A N 1
ATOM 833 C CA . ASP A 1 106 ? 31.984 24.578 9.906 1 83.19 106 ASP A CA 1
ATOM 834 C C . ASP A 1 106 ? 33.062 23.922 9.031 1 83.19 106 ASP A C 1
ATOM 836 O O . ASP A 1 106 ? 34.25 23.969 9.352 1 83.19 106 ASP A O 1
ATOM 840 N N . PRO A 1 107 ? 32.594 23.438 7.91 1 78.25 107 PRO A N 1
ATOM 841 C CA . PRO A 1 107 ? 33.531 22.703 7.051 1 78.25 107 PRO A CA 1
ATOM 842 C C . PRO A 1 107 ? 34.625 23.594 6.5 1 78.25 107 PRO A C 1
ATOM 844 O O . PRO A 1 107 ? 35.75 23.125 6.199 1 78.25 107 PRO A O 1
ATOM 847 N N . ASP A 1 108 ? 34.344 24.797 6.359 1 79 108 ASP A N 1
ATOM 848 C CA . ASP A 1 108 ? 35.312 25.719 5.805 1 79 108 ASP A CA 1
ATOM 849 C C . ASP A 1 108 ? 36.469 25.938 6.781 1 79 108 ASP A C 1
ATOM 851 O O . ASP A 1 108 ? 37.562 26.375 6.383 1 79 108 ASP A O 1
ATOM 855 N N . GLY A 1 109 ? 36.219 25.562 7.953 1 76.94 109 GLY A N 1
ATOM 856 C CA . GLY A 1 109 ? 37.25 25.75 8.961 1 76.94 109 GLY A CA 1
ATOM 857 C C . GLY A 1 109 ? 38.281 24.625 8.977 1 76.94 109 GLY A C 1
ATOM 858 O O . GLY A 1 109 ? 39.344 24.766 9.594 1 76.94 109 GLY A O 1
ATOM 859 N N . VAL A 1 110 ? 37.969 23.562 8.414 1 73.12 110 VAL A N 1
ATOM 860 C CA . VAL A 1 110 ? 38.875 22.422 8.414 1 73.12 110 VAL A CA 1
ATOM 861 C C . VAL A 1 110 ? 39.969 22.625 7.371 1 73.12 110 VAL A C 1
ATOM 863 O O . VAL A 1 110 ? 39.688 22.844 6.191 1 73.12 110 VAL A O 1
ATOM 866 N N . GLN A 1 111 ? 41.219 22.938 7.918 1 72.94 111 GLN A N 1
ATOM 867 C CA . GLN A 1 111 ? 42.406 23.188 7.109 1 72.94 111 GLN A CA 1
ATOM 868 C C . GLN A 1 111 ? 43.188 21.906 6.859 1 72.94 111 GLN A C 1
ATOM 870 O O . GLN A 1 111 ? 43.156 21 7.691 1 72.94 111 GLN A O 1
ATOM 875 N N . GLY A 1 112 ? 43.438 21.484 5.598 1 74.06 112 GLY A N 1
ATOM 876 C CA . GLY A 1 112 ? 44.219 20.328 5.16 1 74.06 112 GLY A CA 1
ATOM 877 C C . GLY A 1 112 ? 43.688 19.734 3.861 1 74.06 112 GLY A C 1
ATOM 878 O O . GLY A 1 112 ? 42.531 19.938 3.498 1 74.06 112 GLY A O 1
ATOM 879 N N . GLY A 1 113 ? 44.594 19.234 3.004 1 80.31 113 GLY A N 1
ATOM 880 C CA . GLY A 1 113 ? 44.312 18.906 1.613 1 80.31 113 GLY A CA 1
ATOM 881 C C . GLY A 1 113 ? 43.281 17.812 1.447 1 80.31 113 GLY A C 1
ATOM 882 O O . GLY A 1 113 ? 42.125 18.109 1.096 1 80.31 113 GLY A O 1
ATOM 883 N N . VAL A 1 114 ? 43.5 16.594 2.004 1 85.62 114 VAL A N 1
ATOM 884 C CA . VAL A 1 114 ? 42.625 15.477 1.708 1 85.62 114 VAL A CA 1
ATOM 885 C C . VAL A 1 114 ? 41.469 15.461 2.711 1 85.62 114 VAL A C 1
ATOM 887 O O . VAL A 1 114 ? 40.312 15.188 2.348 1 85.62 114 VAL A O 1
ATOM 890 N N . GLU A 1 115 ? 41.656 15.742 3.959 1 82.88 115 GLU A N 1
ATOM 891 C CA . GLU A 1 115 ? 40.625 15.75 5 1 82.88 115 GLU A CA 1
ATOM 892 C C . GLU A 1 115 ? 39.594 16.828 4.738 1 82.88 115 GLU A C 1
ATOM 894 O O . GLU A 1 115 ? 38.406 16.609 4.902 1 82.88 115 GLU A O 1
ATOM 899 N N . SER A 1 116 ? 40.094 17.953 4.395 1 86.19 116 SER A N 1
ATOM 900 C CA . SER A 1 116 ? 39.188 19.047 4.094 1 86.19 116 SER A CA 1
ATOM 901 C C . SER A 1 116 ? 38.281 18.719 2.908 1 86.19 116 SER A C 1
ATOM 903 O O . SER A 1 116 ? 37.094 19.062 2.908 1 86.19 116 SER A O 1
ATOM 905 N N . TRP A 1 117 ? 38.906 18.031 2.047 1 86.94 117 TRP A N 1
ATOM 906 C CA . TRP A 1 117 ? 38.156 17.641 0.87 1 86.94 117 TRP A CA 1
ATOM 907 C C . TRP A 1 117 ? 37.062 16.656 1.242 1 86.94 117 TRP A C 1
ATOM 909 O O . TRP A 1 117 ? 35.906 16.781 0.777 1 86.94 117 TRP A O 1
ATOM 919 N N . ILE A 1 118 ? 37.344 15.695 2.07 1 86.44 118 ILE A N 1
ATOM 920 C CA . ILE A 1 118 ? 36.406 14.656 2.484 1 86.44 118 ILE A CA 1
ATOM 921 C C . ILE A 1 118 ? 35.281 15.289 3.281 1 86.44 118 ILE A C 1
ATOM 923 O O . ILE A 1 118 ? 34.094 14.992 3.039 1 86.44 118 ILE A O 1
ATOM 927 N N . ILE A 1 119 ? 35.594 16.109 4.109 1 88.25 119 ILE A N 1
ATOM 928 C CA . ILE A 1 119 ? 34.594 16.734 4.961 1 88.25 119 ILE A CA 1
ATOM 929 C C . ILE A 1 119 ? 33.688 17.625 4.113 1 88.25 119 ILE A C 1
ATOM 931 O O . ILE A 1 119 ? 32.469 17.641 4.309 1 88.25 119 ILE A O 1
ATOM 935 N N . ARG A 1 120 ? 34.281 18.281 3.182 1 87 120 ARG A N 1
ATOM 936 C CA . ARG A 1 120 ? 33.469 19.109 2.307 1 87 120 ARG A CA 1
ATOM 937 C C . ARG A 1 120 ? 32.531 18.281 1.458 1 87 120 ARG A C 1
ATOM 939 O O . ARG A 1 120 ? 31.375 18.656 1.258 1 87 120 ARG A O 1
ATOM 946 N N . ALA A 1 121 ? 33 17.219 1.085 1 87.62 121 ALA A N 1
ATOM 947 C CA . ALA A 1 121 ? 32.219 16.312 0.262 1 87.62 121 ALA A CA 1
ATOM 948 C C . ALA A 1 121 ? 31.078 15.688 1.074 1 87.62 121 ALA A C 1
ATOM 950 O O . ALA A 1 121 ? 30 15.398 0.535 1 87.62 121 ALA A O 1
ATOM 951 N N . MET A 1 122 ? 31.312 15.531 2.285 1 90.25 122 MET A N 1
ATOM 952 C CA . MET A 1 122 ? 30.359 14.852 3.162 1 90.25 122 MET A CA 1
ATOM 953 C C . MET A 1 122 ? 29.375 15.844 3.773 1 90.25 122 MET A C 1
ATOM 955 O O . MET A 1 122 ? 28.359 15.453 4.348 1 90.25 122 MET A O 1
ATOM 959 N N . SER A 1 123 ? 29.672 17.109 3.576 1 90 123 SER A N 1
ATOM 960 C CA . SER A 1 123 ? 28.906 18.125 4.289 1 90 123 SER A CA 1
ATOM 961 C C . SER A 1 123 ? 27.641 18.5 3.529 1 90 123 SER A C 1
ATOM 963 O O . SER A 1 123 ? 27.5 18.172 2.346 1 90 123 SER A O 1
ATOM 965 N N . LEU A 1 124 ? 26.781 19.125 4.254 1 89.81 124 LEU A N 1
ATOM 966 C CA . LEU A 1 124 ? 25.547 19.641 3.688 1 89.81 124 LEU A CA 1
ATOM 967 C C . LEU A 1 124 ? 25.828 20.594 2.529 1 89.81 124 LEU A C 1
ATOM 969 O O . LEU A 1 124 ? 26.875 21.234 2.496 1 89.81 124 LEU A O 1
ATOM 973 N N . PRO A 1 125 ? 24.922 20.578 1.602 1 87.25 125 PRO A N 1
ATOM 974 C CA . PRO A 1 125 ? 25.141 21.531 0.505 1 87.25 125 PRO A CA 1
ATOM 975 C C . PRO A 1 125 ? 25.219 22.984 0.983 1 87.25 125 PRO A C 1
ATOM 977 O O . PRO A 1 125 ? 24.562 23.344 1.956 1 87.25 125 PRO A O 1
ATOM 980 N N . ALA A 1 126 ? 26.031 23.781 0.323 1 81.94 126 ALA A N 1
ATOM 981 C CA . ALA A 1 126 ? 26.234 25.172 0.697 1 81.94 126 ALA A CA 1
ATOM 982 C C . ALA A 1 126 ? 24.953 25.984 0.52 1 81.94 126 ALA A C 1
ATOM 984 O O . ALA A 1 126 ? 24.578 26.781 1.387 1 81.94 126 ALA A O 1
ATOM 985 N N . ASN A 1 127 ? 24.266 25.75 -0.56 1 86.25 127 ASN A N 1
ATOM 986 C CA . ASN A 1 127 ? 23.016 26.453 -0.808 1 86.25 127 ASN A CA 1
ATOM 987 C C . ASN A 1 127 ? 21.812 25.594 -0.437 1 86.25 127 ASN A C 1
ATOM 989 O O . ASN A 1 127 ? 21.062 25.156 -1.312 1 86.25 127 ASN A O 1
ATOM 993 N N . MET A 1 128 ? 21.547 25.531 0.852 1 85.81 128 MET A N 1
ATOM 994 C CA . MET A 1 128 ? 20.5 24.656 1.351 1 85.81 128 MET A CA 1
ATOM 995 C C . MET A 1 128 ? 19.125 25.25 1.075 1 85.81 128 MET A C 1
ATOM 997 O O . MET A 1 128 ? 18.109 24.547 1.103 1 85.81 128 MET A O 1
ATOM 1001 N N . GLY A 1 129 ? 19.047 26.562 0.786 1 85.75 129 GLY A N 1
ATOM 1002 C CA . GLY A 1 129 ? 17.781 27.25 0.544 1 85.75 129 GLY A CA 1
ATOM 1003 C C . GLY A 1 129 ? 17.281 27.078 -0.877 1 85.75 129 GLY A C 1
ATOM 1004 O O . GLY A 1 129 ? 16.141 27.438 -1.184 1 85.75 129 GLY A O 1
ATOM 1005 N N . SER A 1 130 ? 18.141 26.484 -1.708 1 90.12 130 SER A N 1
ATOM 1006 C CA . SER A 1 130 ? 17.75 26.297 -3.1 1 90.12 130 SER A CA 1
ATOM 1007 C C . SER A 1 130 ? 16.578 25.312 -3.211 1 90.12 130 SER A C 1
ATOM 1009 O O . SER A 1 130 ? 16.719 24.141 -2.885 1 90.12 130 SER A O 1
ATOM 1011 N N . LEU A 1 131 ? 15.477 25.812 -3.762 1 89.5 131 LEU A N 1
ATOM 1012 C CA . LEU A 1 131 ? 14.281 24.984 -3.896 1 89.5 131 LEU A CA 1
ATOM 1013 C C . LEU A 1 131 ? 14.5 23.875 -4.918 1 89.5 131 LEU A C 1
ATOM 1015 O O . LEU A 1 131 ? 13.977 22.766 -4.754 1 89.5 131 LEU A O 1
ATOM 1019 N N . ARG A 1 132 ? 15.258 24.25 -5.922 1 91.81 132 ARG A N 1
ATOM 1020 C CA . ARG A 1 132 ? 15.555 23.266 -6.957 1 91.81 132 ARG A CA 1
ATOM 1021 C C . ARG A 1 132 ? 16.359 22.094 -6.398 1 91.81 132 ARG A C 1
ATOM 1023 O O . ARG A 1 132 ? 16.062 20.938 -6.66 1 91.81 132 ARG A O 1
ATOM 1030 N N . LYS A 1 133 ? 17.406 22.391 -5.684 1 92.81 133 LYS A N 1
ATOM 1031 C CA . LYS A 1 133 ? 18.234 21.344 -5.09 1 92.81 133 LYS A CA 1
ATOM 1032 C C . LYS A 1 133 ? 17.453 20.516 -4.078 1 92.81 133 LYS A C 1
ATOM 1034 O O . LYS A 1 133 ? 17.625 19.297 -3.994 1 92.81 133 LYS A O 1
ATOM 1039 N N . GLN A 1 134 ? 16.656 21.172 -3.354 1 93.56 134 GLN A N 1
ATOM 1040 C CA . GLN A 1 134 ? 15.805 20.453 -2.406 1 93.56 134 GLN A CA 1
ATOM 1041 C C . GLN A 1 134 ? 14.844 19.516 -3.127 1 93.56 134 GLN A C 1
ATOM 1043 O O . GLN A 1 134 ? 14.633 18.391 -2.688 1 93.56 134 GLN A O 1
ATOM 1048 N N . PHE A 1 135 ? 14.328 20.062 -4.223 1 94.31 135 PHE A N 1
ATOM 1049 C CA . PHE A 1 135 ? 13.414 19.25 -5.012 1 94.31 135 PHE A CA 1
ATOM 1050 C C . PHE A 1 135 ? 14.109 17.984 -5.492 1 94.31 135 PHE A C 1
ATOM 1052 O O . PHE A 1 135 ? 13.562 16.875 -5.355 1 94.31 135 PHE A O 1
ATOM 1059 N N . TYR A 1 136 ? 15.258 18.078 -6.02 1 95.25 136 TYR A N 1
ATOM 1060 C CA . TYR A 1 136 ? 15.969 16.922 -6.555 1 95.25 136 TYR A CA 1
ATOM 1061 C C . TYR A 1 136 ? 16.312 15.922 -5.453 1 95.25 136 TYR A C 1
ATOM 1063 O O . TYR A 1 136 ? 16.219 14.711 -5.652 1 95.25 136 TYR A O 1
ATOM 1071 N N . PHE A 1 137 ? 16.688 16.422 -4.324 1 95.81 137 PHE A N 1
ATOM 1072 C CA . PHE A 1 137 ? 17.016 15.523 -3.23 1 95.81 137 PHE A CA 1
ATOM 1073 C C . PHE A 1 137 ? 15.781 14.789 -2.734 1 95.81 137 PHE A C 1
ATOM 1075 O O . PHE A 1 137 ? 15.82 13.578 -2.508 1 95.81 137 PHE A O 1
ATOM 1082 N N . THR A 1 138 ? 14.695 15.516 -2.564 1 96.69 138 THR A N 1
ATOM 1083 C CA . THR A 1 138 ? 13.484 14.883 -2.057 1 96.69 138 THR A CA 1
ATOM 1084 C C . THR A 1 138 ? 12.922 13.898 -3.078 1 96.69 138 THR A C 1
ATOM 1086 O O . THR A 1 138 ? 12.344 12.875 -2.707 1 96.69 138 THR A O 1
ATOM 1089 N N . LEU A 1 139 ? 13.094 14.219 -4.324 1 97.88 139 LEU A N 1
ATOM 1090 C CA . LEU A 1 139 ? 12.688 13.266 -5.352 1 97.88 139 LEU A CA 1
ATOM 1091 C C . LEU A 1 139 ? 13.57 12.023 -5.316 1 97.88 139 LEU A C 1
ATOM 1093 O O . LEU A 1 139 ? 13.078 10.906 -5.512 1 97.88 139 LEU A O 1
ATOM 1097 N N . PHE A 1 140 ? 14.875 12.25 -5.117 1 98.06 140 PHE A N 1
ATOM 1098 C CA . PHE A 1 140 ? 15.789 11.117 -4.961 1 98.06 140 PHE A CA 1
ATOM 1099 C C . PHE A 1 140 ? 15.383 10.25 -3.781 1 98.06 140 PHE A C 1
ATOM 1101 O O . PHE A 1 140 ? 15.32 9.023 -3.9 1 98.06 140 PHE A O 1
ATOM 1108 N N . TYR A 1 141 ? 15.078 10.883 -2.648 1 98 141 TYR A N 1
ATOM 1109 C CA . TYR A 1 141 ? 14.617 10.172 -1.462 1 98 141 TYR A CA 1
ATOM 1110 C C . TYR A 1 141 ? 13.344 9.391 -1.753 1 98 141 TYR A C 1
ATOM 1112 O O . TYR A 1 141 ? 13.219 8.219 -1.389 1 98 141 TYR A O 1
ATOM 1120 N N . ALA A 1 142 ? 12.406 10 -2.432 1 98.44 142 ALA A N 1
ATOM 1121 C CA . ALA A 1 142 ? 11.148 9.359 -2.803 1 98.44 142 ALA A CA 1
ATOM 1122 C C . ALA A 1 142 ? 11.398 8.164 -3.719 1 98.44 142 ALA A C 1
ATOM 1124 O O . ALA A 1 142 ? 10.805 7.098 -3.535 1 98.44 142 ALA A O 1
ATOM 1125 N N . THR A 1 143 ? 12.266 8.344 -4.645 1 98.81 143 THR A N 1
ATOM 1126 C CA . THR A 1 143 ? 12.555 7.27 -5.594 1 98.81 143 THR A CA 1
ATOM 1127 C C . THR A 1 143 ? 13.164 6.066 -4.879 1 98.81 143 THR A C 1
ATOM 1129 O O . THR A 1 143 ? 12.742 4.93 -5.094 1 98.81 143 THR A O 1
ATOM 1132 N N . ALA A 1 144 ? 14.133 6.32 -4.016 1 98.75 144 ALA A N 1
ATOM 1133 C CA . ALA A 1 144 ? 14.773 5.242 -3.271 1 98.75 144 ALA A CA 1
ATOM 1134 C C . ALA A 1 144 ? 13.758 4.48 -2.424 1 98.75 144 ALA A C 1
ATOM 1136 O O . ALA A 1 144 ? 13.758 3.248 -2.396 1 98.75 144 ALA A O 1
ATOM 1137 N N . THR A 1 145 ? 12.891 5.207 -1.775 1 98.81 145 THR A N 1
ATOM 1138 C CA . THR A 1 145 ? 11.883 4.613 -0.9 1 98.81 145 THR A CA 1
ATOM 1139 C C . THR A 1 145 ? 10.859 3.822 -1.71 1 98.81 145 THR A C 1
ATOM 1141 O O . THR A 1 145 ? 10.578 2.662 -1.4 1 98.81 145 THR A O 1
ATOM 1144 N N . VAL A 1 146 ? 10.344 4.406 -2.76 1 98.88 146 VAL A N 1
ATOM 1145 C CA . VAL A 1 146 ? 9.273 3.822 -3.566 1 98.88 146 VAL A CA 1
ATOM 1146 C C . VAL A 1 146 ? 9.805 2.592 -4.305 1 98.88 146 VAL A C 1
ATOM 1148 O O . VAL A 1 146 ? 9.125 1.56 -4.359 1 98.88 146 VAL A O 1
ATOM 1151 N N . PHE A 1 147 ? 11.008 2.686 -4.863 1 98.88 147 PHE A N 1
ATOM 1152 C CA . PHE A 1 147 ? 11.57 1.535 -5.555 1 98.88 147 PHE A CA 1
ATOM 1153 C C . PHE A 1 147 ? 11.812 0.386 -4.586 1 98.88 147 PHE A C 1
ATOM 1155 O O . PHE A 1 147 ? 11.68 -0.783 -4.953 1 98.88 147 PHE A O 1
ATOM 1162 N N . ALA A 1 148 ? 12.203 0.692 -3.367 1 98.81 148 ALA A N 1
ATOM 1163 C CA . ALA A 1 148 ? 12.359 -0.361 -2.369 1 98.81 148 ALA A CA 1
ATOM 1164 C C . ALA A 1 148 ? 11.023 -1.032 -2.064 1 98.81 148 ALA A C 1
ATOM 1166 O O . ALA A 1 148 ? 10.945 -2.26 -1.978 1 98.81 148 ALA A O 1
ATOM 1167 N N . PHE A 1 149 ? 9.938 -0.227 -1.923 1 98.75 149 PHE A N 1
ATOM 1168 C CA . PHE A 1 149 ? 8.602 -0.764 -1.68 1 98.75 149 PHE A CA 1
ATOM 1169 C C . PHE A 1 149 ? 8.133 -1.601 -2.863 1 98.75 149 PHE A C 1
ATOM 1171 O O . PHE A 1 149 ? 7.555 -2.676 -2.68 1 98.75 149 PHE A O 1
ATOM 1178 N N . MET A 1 150 ? 8.367 -1.081 -4.027 1 98.75 150 MET A N 1
ATOM 1179 C CA . MET A 1 150 ? 7.988 -1.797 -5.242 1 98.75 150 MET A CA 1
ATOM 1180 C C . MET A 1 150 ? 8.711 -3.133 -5.336 1 98.75 150 MET A C 1
ATOM 1182 O O . MET A 1 150 ? 8.102 -4.16 -5.633 1 98.75 150 MET A O 1
ATOM 1186 N N . ASN A 1 151 ? 10.016 -3.039 -5.074 1 98.56 151 ASN A N 1
ATOM 1187 C CA . ASN A 1 151 ? 10.844 -4.234 -5.172 1 98.56 151 ASN A CA 1
ATOM 1188 C C . ASN A 1 151 ? 10.336 -5.348 -4.258 1 98.56 151 ASN A C 1
ATOM 1190 O O . ASN A 1 151 ? 10.234 -6.5 -4.676 1 98.56 151 ASN A O 1
ATOM 1194 N N . SER A 1 152 ? 10.016 -4.98 -3.092 1 97.88 152 SER A N 1
ATOM 1195 C CA . SER A 1 152 ? 9.484 -5.945 -2.129 1 97.88 152 SER A CA 1
ATOM 1196 C C . SER A 1 152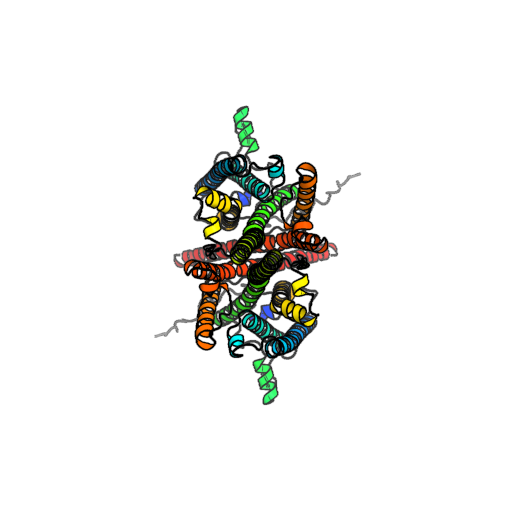 ? 8.133 -6.496 -2.584 1 97.88 152 SER A C 1
ATOM 1198 O O . SER A 1 152 ? 7.926 -7.711 -2.586 1 97.88 152 SER A O 1
ATOM 1200 N N . SER A 1 153 ? 7.254 -5.652 -3.004 1 96.62 153 SER A N 1
ATOM 1201 C CA . SER A 1 153 ? 5.91 -6.059 -3.404 1 96.62 153 SER A CA 1
ATOM 1202 C C . SER A 1 153 ? 5.949 -6.953 -4.641 1 96.62 153 SER A C 1
ATOM 1204 O O . SER A 1 153 ? 5.27 -7.98 -4.688 1 96.62 153 SER A O 1
ATOM 1206 N N . ILE A 1 154 ? 6.719 -6.59 -5.574 1 97.25 154 ILE A N 1
ATOM 1207 C CA . ILE A 1 154 ? 6.785 -7.328 -6.828 1 97.25 154 ILE A CA 1
ATOM 1208 C C . ILE A 1 154 ? 7.371 -8.711 -6.582 1 97.25 154 ILE A C 1
ATOM 1210 O O . ILE A 1 154 ? 6.863 -9.711 -7.098 1 97.25 154 ILE A O 1
ATOM 1214 N N . TYR A 1 155 ? 8.414 -8.797 -5.809 1 95.62 155 TYR A N 1
ATOM 1215 C CA . TYR A 1 155 ? 9.039 -10.094 -5.586 1 95.62 155 TYR A CA 1
ATOM 1216 C C . TYR A 1 155 ? 8.109 -11.031 -4.832 1 95.62 155 TYR A C 1
ATOM 1218 O O . TYR A 1 155 ? 7.859 -12.156 -5.273 1 95.62 155 TYR A O 1
ATOM 1226 N N . TRP A 1 156 ? 7.535 -10.539 -3.758 1 91.44 156 TRP A N 1
ATOM 1227 C CA . TRP A 1 156 ? 6.797 -11.422 -2.865 1 91.44 156 TRP A CA 1
ATOM 1228 C C . TRP A 1 156 ? 5.41 -11.727 -3.424 1 91.44 156 TRP A C 1
ATOM 1230 O O . TRP A 1 156 ? 4.875 -12.82 -3.221 1 91.44 156 TRP A O 1
ATOM 1240 N N . PHE A 1 157 ? 4.824 -10.805 -4.227 1 91.19 157 PHE A N 1
ATOM 1241 C CA . PHE A 1 157 ? 3.432 -10.992 -4.621 1 91.19 157 PHE A CA 1
ATOM 1242 C C . PHE A 1 157 ? 3.334 -11.367 -6.094 1 91.19 157 PHE A C 1
ATOM 1244 O O . PHE A 1 157 ? 2.291 -11.844 -6.555 1 91.19 157 PHE A O 1
ATOM 1251 N N . VAL A 1 158 ? 4.359 -11.156 -6.82 1 92.56 158 VAL A N 1
ATOM 1252 C CA . VAL A 1 158 ? 4.258 -11.414 -8.25 1 92.56 158 VAL A CA 1
ATOM 1253 C C . VAL A 1 158 ? 5.297 -12.453 -8.664 1 92.56 158 VAL A C 1
ATOM 1255 O O . VAL A 1 158 ? 4.949 -13.562 -9.07 1 92.56 158 VAL A O 1
ATOM 1258 N N . THR A 1 159 ? 6.527 -12.164 -8.453 1 92.81 159 THR A N 1
ATOM 1259 C CA . THR A 1 159 ? 7.617 -13.008 -8.938 1 92.81 159 THR A CA 1
ATOM 1260 C C . THR A 1 159 ? 7.605 -14.359 -8.234 1 92.81 159 THR A C 1
ATOM 1262 O O . THR A 1 159 ? 7.672 -15.406 -8.891 1 92.81 159 THR A O 1
ATOM 1265 N N . ARG A 1 160 ? 7.527 -14.359 -7 1 88.94 160 ARG A N 1
ATOM 1266 C CA . ARG A 1 160 ? 7.574 -15.602 -6.234 1 88.94 160 ARG A CA 1
ATOM 1267 C C . ARG A 1 160 ? 6.387 -16.5 -6.578 1 88.94 160 ARG A C 1
ATOM 1269 O O . ARG A 1 160 ? 6.527 -17.719 -6.645 1 88.94 160 ARG A O 1
ATOM 1276 N N . GLN A 1 161 ? 5.262 -15.906 -6.773 1 85.5 161 GLN A N 1
ATOM 1277 C CA . GLN A 1 161 ? 4.078 -16.672 -7.145 1 85.5 161 GLN A CA 1
ATOM 1278 C C . GLN A 1 161 ? 4.258 -17.344 -8.508 1 85.5 161 GLN A C 1
ATOM 1280 O O . GLN A 1 161 ? 3.852 -18.484 -8.703 1 85.5 161 GLN A O 1
ATOM 1285 N N . HIS A 1 162 ? 4.785 -16.625 -9.359 1 87.25 162 HIS A N 1
ATOM 1286 C CA . HIS A 1 162 ? 5.055 -17.172 -10.68 1 87.25 162 HIS A CA 1
ATOM 1287 C C . HIS A 1 162 ? 6.043 -18.328 -10.617 1 87.25 162 HIS A C 1
ATOM 1289 O O . HIS A 1 162 ? 5.859 -19.344 -11.289 1 87.25 162 HIS A O 1
ATOM 1295 N N . GLU A 1 163 ? 7.059 -18.156 -9.828 1 86.19 163 GLU A N 1
ATOM 1296 C CA . GLU A 1 163 ? 8.07 -19.203 -9.68 1 86.19 163 GLU A CA 1
ATOM 1297 C C . GLU A 1 163 ? 7.488 -20.453 -9.023 1 86.19 163 GLU A C 1
ATOM 1299 O O . GLU A 1 163 ? 7.805 -21.562 -9.414 1 86.19 163 GLU A O 1
ATOM 1304 N N . THR A 1 164 ? 6.723 -20.219 -8.055 1 83.62 164 THR A N 1
ATOM 1305 C CA . THR A 1 164 ? 6.094 -21.344 -7.367 1 83.62 164 THR A CA 1
ATOM 1306 C C . THR A 1 164 ? 5.152 -22.094 -8.305 1 83.62 164 THR A C 1
ATOM 1308 O O . THR A 1 164 ? 5.121 -23.328 -8.305 1 83.62 164 THR A O 1
ATOM 1311 N N . ALA A 1 165 ? 4.406 -21.375 -9.078 1 84.12 165 ALA A N 1
ATOM 1312 C CA . ALA A 1 165 ? 3.508 -22 -10.047 1 84.12 165 ALA A CA 1
ATOM 1313 C C . ALA A 1 165 ? 4.285 -22.844 -11.055 1 84.12 165 ALA A C 1
ATOM 1315 O O . ALA A 1 165 ? 3.869 -23.953 -11.406 1 84.12 165 ALA A O 1
ATOM 1316 N N . ALA A 1 166 ? 5.328 -22.344 -11.453 1 84.56 166 ALA A N 1
ATOM 1317 C CA . ALA A 1 166 ? 6.152 -23.062 -12.414 1 84.56 166 ALA A CA 1
ATOM 1318 C C . ALA A 1 166 ? 6.68 -24.375 -11.812 1 84.56 166 ALA A C 1
ATOM 1320 O O . ALA A 1 166 ? 6.723 -25.406 -12.492 1 84.56 166 ALA A O 1
ATOM 1321 N N . LEU A 1 167 ? 7.062 -24.281 -10.648 1 83.44 167 LEU A N 1
ATOM 1322 C CA . LEU A 1 167 ? 7.566 -25.453 -9.953 1 83.44 167 LEU A CA 1
ATOM 1323 C C . LEU A 1 167 ? 6.461 -26.5 -9.781 1 83.44 167 LEU A C 1
ATOM 1325 O O . LEU A 1 167 ? 6.707 -27.703 -9.93 1 83.44 167 LEU A O 1
ATOM 1329 N N . LEU A 1 168 ? 5.332 -26 -9.516 1 82.69 168 LEU A N 1
ATOM 1330 C CA . LEU A 1 168 ? 4.199 -26.906 -9.336 1 82.69 168 LEU A CA 1
ATOM 1331 C C . LEU A 1 168 ? 3.822 -27.578 -10.656 1 82.69 168 LEU A C 1
ATOM 1333 O O . LEU A 1 168 ? 3.498 -28.766 -10.688 1 82.69 168 LEU A O 1
ATOM 1337 N N . VAL A 1 169 ? 3.844 -26.844 -11.625 1 84.75 169 VAL A N 1
ATOM 1338 C CA . VAL A 1 169 ? 3.547 -27.375 -12.953 1 84.75 169 VAL A CA 1
ATOM 1339 C C . VAL A 1 169 ? 4.574 -28.438 -13.328 1 84.75 169 VAL A C 1
ATOM 1341 O O . VAL A 1 169 ? 4.215 -29.5 -13.82 1 84.75 169 VAL A O 1
ATOM 1344 N N . ALA A 1 170 ? 5.777 -28.188 -13.086 1 84.06 170 ALA A N 1
ATOM 1345 C CA . ALA A 1 170 ? 6.844 -29.141 -13.383 1 84.06 170 ALA A CA 1
ATOM 1346 C C . ALA A 1 170 ? 6.676 -30.422 -12.57 1 84.06 170 ALA A C 1
ATOM 1348 O O . ALA A 1 170 ? 6.828 -31.516 -13.102 1 84.06 170 ALA A O 1
ATOM 1349 N N . ALA A 1 171 ? 6.395 -30.219 -11.406 1 82.19 171 ALA A N 1
ATOM 1350 C CA . ALA A 1 171 ? 6.207 -31.375 -10.531 1 82.19 171 ALA A CA 1
ATOM 1351 C C . ALA A 1 171 ? 5.016 -32.219 -10.969 1 82.19 171 ALA A C 1
ATOM 1353 O O . ALA A 1 171 ? 5.082 -33.438 -10.984 1 82.19 171 ALA A O 1
ATOM 1354 N N . ALA A 1 172 ? 3.988 -31.578 -11.312 1 82.5 172 ALA A N 1
ATOM 1355 C CA . ALA A 1 172 ? 2.781 -32.25 -11.766 1 82.5 172 ALA A CA 1
ATOM 1356 C C . ALA A 1 172 ? 3.035 -33 -13.07 1 82.5 172 ALA A C 1
ATOM 1358 O O . ALA A 1 172 ? 2.568 -34.125 -13.242 1 82.5 172 ALA A O 1
ATOM 1359 N N . THR A 1 173 ? 3.732 -32.406 -13.859 1 83.19 173 THR A N 1
ATOM 1360 C CA . THR A 1 173 ? 4.07 -33.031 -15.133 1 83.19 173 THR A CA 1
ATOM 1361 C C . THR A 1 173 ? 4.934 -34.281 -14.914 1 83.19 173 THR A C 1
ATOM 1363 O O . THR A 1 173 ? 4.699 -35.312 -15.531 1 83.19 173 THR A O 1
ATOM 1366 N N . ALA A 1 174 ? 5.852 -34.156 -14.086 1 83.12 174 ALA A N 1
ATOM 1367 C CA . ALA A 1 174 ? 6.734 -35.281 -13.789 1 83.12 174 ALA A CA 1
ATOM 1368 C C . ALA A 1 174 ? 5.957 -36.438 -13.172 1 83.12 174 ALA A C 1
ATOM 1370 O O . ALA A 1 174 ? 6.18 -37.594 -13.523 1 83.12 174 ALA A O 1
ATOM 1371 N N . THR A 1 175 ? 5.137 -36.094 -12.305 1 82.38 175 THR A N 1
ATOM 1372 C CA . THR A 1 175 ? 4.332 -37.125 -11.633 1 82.38 175 THR A CA 1
ATOM 1373 C C . THR A 1 175 ? 3.395 -37.812 -12.617 1 82.38 175 THR A C 1
ATOM 1375 O O . THR A 1 175 ? 3.246 -39.031 -12.594 1 82.38 175 THR A O 1
ATOM 1378 N N . ALA A 1 176 ? 2.793 -37.094 -13.484 1 83.12 176 ALA A N 1
ATOM 1379 C CA . ALA A 1 176 ? 1.866 -37.625 -14.469 1 83.12 176 ALA A CA 1
ATOM 1380 C C . ALA A 1 176 ? 2.59 -38.531 -15.461 1 83.12 176 ALA A C 1
ATOM 1382 O O . ALA A 1 176 ? 2.07 -39.594 -15.836 1 83.12 176 ALA A O 1
ATOM 1383 N N . THR A 1 177 ? 3.732 -38.156 -15.797 1 82 177 THR A N 1
ATOM 1384 C CA . THR A 1 177 ? 4.531 -38.969 -16.719 1 82 177 THR A CA 1
ATOM 1385 C C . THR A 1 177 ? 4.984 -40.25 -16.062 1 82 177 THR A C 1
ATOM 1387 O O . THR A 1 177 ? 4.957 -41.312 -16.703 1 82 177 THR A O 1
ATOM 1390 N N . ALA A 1 178 ? 5.328 -40.156 -14.898 1 82.19 178 ALA A N 1
ATOM 1391 C CA . ALA A 1 178 ? 5.754 -41.344 -14.172 1 82.19 178 ALA A CA 1
ATOM 1392 C C . ALA A 1 178 ? 4.594 -42.312 -13.992 1 82.19 178 ALA A C 1
ATOM 1394 O O . ALA A 1 178 ? 4.762 -43.531 -14.148 1 82.19 178 ALA A O 1
ATOM 1395 N N . THR A 1 179 ? 3.506 -41.812 -13.625 1 80.62 179 THR A N 1
ATOM 1396 C CA . THR A 1 179 ? 2.314 -42.625 -13.414 1 80.62 179 THR A CA 1
ATOM 1397 C C . THR A 1 179 ? 1.887 -43.312 -14.719 1 80.62 179 THR A C 1
ATOM 1399 O O . THR A 1 179 ? 1.505 -44.469 -14.711 1 80.62 179 THR A O 1
ATOM 1402 N N . ALA A 1 180 ? 2.012 -42.719 -15.742 1 77.06 180 ALA A N 1
ATOM 1403 C CA . ALA A 1 180 ? 1.632 -43.25 -17.047 1 77.06 180 ALA A CA 1
ATOM 1404 C C . ALA A 1 180 ? 2.594 -44.344 -17.484 1 77.06 180 ALA A C 1
ATOM 1406 O O . ALA A 1 180 ? 2.203 -45.281 -18.203 1 77.06 180 ALA A O 1
ATOM 1407 N N . LYS A 1 181 ? 3.865 -44.406 -17.109 1 74.62 181 LYS A N 1
ATOM 1408 C CA . LYS A 1 181 ? 4.863 -45.406 -17.469 1 74.62 181 LYS A CA 1
ATOM 1409 C C . LYS A 1 181 ? 4.836 -46.594 -16.5 1 74.62 181 LYS A C 1
ATOM 1411 O O . LYS A 1 181 ? 5.656 -47.5 -16.594 1 74.62 181 LYS A O 1
ATOM 1416 N N . GLY A 1 182 ? 3.855 -46.594 -15.688 1 68.75 182 GLY A N 1
ATOM 1417 C CA . GLY A 1 182 ? 3.689 -47.719 -14.789 1 68.75 182 GLY A CA 1
ATOM 1418 C C . GLY A 1 182 ? 4.484 -47.594 -13.508 1 68.75 182 GLY A C 1
ATOM 1419 O O . GLY A 1 182 ? 4.59 -48.531 -12.734 1 68.75 182 GLY A O 1
ATOM 1420 N N . ALA A 1 183 ? 5.258 -46.625 -13.391 1 62.12 183 ALA A N 1
ATOM 1421 C CA . ALA A 1 183 ? 6.051 -46.469 -12.18 1 62.12 183 ALA A CA 1
ATOM 1422 C C . ALA A 1 183 ? 5.18 -45.969 -11.023 1 62.12 183 ALA A C 1
ATOM 1424 O O . ALA A 1 183 ? 4.152 -45.344 -11.234 1 62.12 183 ALA A O 1
ATOM 1425 N N . SER A 1 184 ? 5.219 -46.719 -9.875 1 54.28 184 SER A N 1
ATOM 1426 C CA . SER A 1 184 ? 4.48 -46.281 -8.688 1 54.28 184 SER A CA 1
ATOM 1427 C C . SER A 1 184 ? 4.613 -44.812 -8.438 1 54.28 184 SER A C 1
ATOM 1429 O O . SER A 1 184 ? 5.703 -44.25 -8.555 1 54.28 184 SER A O 1
ATOM 1431 N N . PRO A 1 185 ? 3.57 -44.219 -8.625 1 51 185 PRO A N 1
ATOM 1432 C CA . PRO A 1 185 ? 3.652 -42.781 -8.438 1 51 185 PRO A CA 1
ATOM 1433 C C . PRO A 1 185 ? 4.578 -42.375 -7.289 1 51 185 PRO A C 1
ATOM 1435 O O . PRO A 1 185 ? 4.445 -42.906 -6.18 1 51 185 PRO A O 1
ATOM 1438 N N . SER A 1 186 ? 5.836 -42.594 -7.363 1 44.78 186 SER A N 1
ATOM 1439 C CA . SER A 1 186 ? 6.539 -41.938 -6.266 1 44.78 186 SER A CA 1
ATOM 1440 C C . SER A 1 186 ? 5.852 -40.625 -5.879 1 44.78 186 SER A C 1
ATOM 1442 O O . SER A 1 186 ? 5.535 -39.812 -6.742 1 44.78 186 SER A O 1
ATOM 1444 N N . PRO A 1 187 ? 5.016 -40.719 -4.922 1 42.28 187 PRO A N 1
ATOM 1445 C CA . PRO A 1 187 ? 4.438 -39.438 -4.547 1 42.28 187 PRO A CA 1
ATOM 1446 C C . PRO A 1 187 ? 5.375 -38.281 -4.844 1 42.28 187 PRO A C 1
ATOM 1448 O O . PRO A 1 187 ? 6.441 -38.156 -4.234 1 42.28 187 PRO A O 1
ATOM 1451 N N . VAL A 1 188 ? 6.027 -38.312 -5.879 1 42.59 188 VAL A N 1
ATOM 1452 C CA . VAL A 1 188 ? 6.672 -37 -6.082 1 42.59 188 VAL A CA 1
ATOM 1453 C C . VAL A 1 188 ? 5.977 -35.938 -5.23 1 42.59 188 VAL A C 1
ATOM 1455 O O . VAL A 1 188 ? 4.809 -35.625 -5.461 1 42.59 188 VAL A O 1
ATOM 1458 N N . LEU A 1 189 ? 5.859 -36.312 -3.998 1 41.59 189 LEU A N 1
ATOM 1459 C CA . LEU A 1 189 ? 5.52 -35.406 -2.9 1 41.59 189 LEU A CA 1
ATOM 1460 C C . LEU A 1 189 ? 5.734 -33.969 -3.303 1 41.59 189 LEU A C 1
ATOM 1462 O O . LEU A 1 189 ? 6.871 -33.531 -3.506 1 41.59 189 LEU A O 1
ATOM 1466 N N . LEU A 1 190 ? 5.344 -33.562 -4.34 1 45.44 190 LEU A N 1
ATOM 1467 C CA . LEU A 1 190 ? 5 -32.156 -4.426 1 45.44 190 LEU A CA 1
ATOM 1468 C C . LEU A 1 190 ? 5.008 -31.516 -3.045 1 45.44 190 LEU A C 1
ATOM 1470 O O . LEU A 1 190 ? 4.27 -30.562 -2.797 1 45.44 190 LEU A O 1
ATOM 1474 N N . VAL A 1 191 ? 5.273 -32.344 -2.082 1 43.84 191 VAL A N 1
ATOM 1475 C CA . VAL A 1 191 ? 5.418 -31.734 -0.757 1 43.84 191 VAL A CA 1
ATOM 1476 C C . VAL A 1 191 ? 6.059 -30.359 -0.874 1 43.84 191 VAL A C 1
ATOM 1478 O O . VAL A 1 191 ? 7.285 -30.234 -0.871 1 43.84 191 VAL A O 1
ATOM 1481 N N . VAL A 1 192 ? 6.008 -29.812 -1.981 1 48.22 192 VAL A N 1
ATOM 1482 C CA . VAL A 1 192 ? 6.305 -28.391 -1.902 1 48.22 192 VAL A CA 1
ATOM 1483 C C . VAL A 1 192 ? 5.934 -27.859 -0.519 1 48.22 192 VAL A C 1
ATOM 1485 O O . VAL A 1 192 ? 4.754 -27.781 -0.171 1 48.22 192 VAL A O 1
ATOM 1488 N N . ASP A 1 193 ? 6.586 -28.578 0.418 1 51.22 193 ASP A N 1
ATOM 1489 C CA . ASP A 1 193 ? 6.469 -28.156 1.814 1 51.22 193 ASP A CA 1
ATOM 1490 C C . ASP A 1 193 ? 6.012 -26.703 1.922 1 51.22 193 ASP A C 1
ATOM 1492 O O . ASP A 1 193 ? 6.008 -26.141 3.012 1 51.22 193 ASP A O 1
ATOM 1496 N N . GLY A 1 194 ? 5.406 -26.328 0.901 1 56.47 194 GLY A N 1
ATOM 1497 C CA . GLY A 1 194 ? 4.766 -25.031 1 1 56.47 194 GLY A CA 1
ATOM 1498 C C . GLY A 1 194 ? 5.652 -23.891 0.532 1 56.47 194 GLY A C 1
ATOM 1499 O O . GLY A 1 194 ? 6.844 -24.094 0.271 1 56.47 194 GLY A O 1
ATOM 1500 N N . PRO A 1 195 ? 5.172 -22.891 0.141 1 61.41 195 PRO A N 1
ATOM 1501 C CA . PRO A 1 195 ? 5.891 -21.719 -0.362 1 61.41 195 PRO A CA 1
ATOM 1502 C C . PRO A 1 195 ? 7.102 -21.359 0.49 1 61.41 195 PRO A C 1
ATOM 1504 O O . PRO A 1 195 ? 8.102 -20.859 -0.034 1 61.41 195 PRO A O 1
ATOM 1507 N N . PHE A 1 196 ? 7.141 -21.891 1.621 1 66.25 196 PHE A N 1
ATOM 1508 C CA . PHE A 1 196 ? 8.219 -21.5 2.52 1 66.25 196 PHE A CA 1
ATOM 1509 C C . PHE A 1 196 ? 9.367 -22.5 2.449 1 66.25 196 PHE A C 1
ATOM 1511 O O . PHE A 1 196 ? 10.531 -22.141 2.664 1 66.25 196 PHE A O 1
ATOM 1518 N N . SER A 1 197 ? 9.008 -23.656 2.176 1 64.25 197 SER A N 1
ATOM 1519 C CA . SER A 1 197 ? 10.055 -24.672 2.111 1 64.25 197 SER A CA 1
ATOM 1520 C C . SER A 1 197 ? 10.977 -24.438 0.924 1 64.25 197 SER A C 1
ATOM 1522 O O . SER A 1 197 ? 12.18 -24.688 1.009 1 64.25 197 SER A O 1
ATOM 1524 N N . ILE A 1 198 ? 10.453 -23.906 -0.013 1 66.62 198 ILE A N 1
ATOM 1525 C CA . ILE A 1 198 ? 11.25 -23.625 -1.201 1 66.62 198 ILE A CA 1
ATOM 1526 C C . ILE A 1 198 ? 12.25 -22.516 -0.9 1 66.62 198 ILE A C 1
ATOM 1528 O O . ILE A 1 198 ? 13.391 -22.547 -1.372 1 66.62 198 ILE A O 1
ATOM 1532 N N . LEU A 1 199 ? 11.906 -21.703 -0.047 1 68.5 199 LEU A N 1
ATOM 1533 C CA . LEU A 1 199 ? 12.758 -20.562 0.278 1 68.5 199 LEU A CA 1
ATOM 1534 C C . LEU A 1 199 ? 13.766 -20.922 1.363 1 68.5 199 LEU A C 1
ATOM 1536 O O . LEU A 1 199 ? 14.93 -20.531 1.282 1 68.5 199 LEU A O 1
ATOM 1540 N N . PHE A 1 200 ? 13.391 -21.75 2.293 1 68.88 200 PHE A N 1
ATOM 1541 C CA . PHE A 1 200 ? 14.211 -21.922 3.492 1 68.88 200 PHE A CA 1
ATOM 1542 C C . PHE A 1 200 ? 14.812 -23.312 3.549 1 68.88 200 PHE A C 1
ATOM 1544 O O . PHE A 1 200 ? 15.555 -23.641 4.477 1 68.88 200 PHE A O 1
ATOM 1551 N N . GLY A 1 201 ? 14.57 -24.031 2.639 1 67.62 201 GLY A N 1
ATOM 1552 C CA . GLY A 1 201 ? 14.984 -25.422 2.697 1 67.62 201 GLY A CA 1
ATOM 1553 C C . GLY A 1 201 ? 16.438 -25.641 2.35 1 67.62 201 GLY A C 1
ATOM 1554 O O . GLY A 1 201 ? 17.047 -26.641 2.738 1 67.62 201 GLY A O 1
ATOM 1555 N N . GLU A 1 202 ? 17.094 -24.844 1.591 1 68 202 GLU A N 1
ATOM 1556 C CA . GLU A 1 202 ? 18.422 -25.141 1.045 1 68 202 GLU A CA 1
ATOM 1557 C C . GLU A 1 202 ? 19.5 -24.281 1.696 1 68 202 GLU A C 1
ATOM 1559 O O . GLU A 1 202 ? 20.438 -23.844 1.025 1 68 202 GLU A O 1
ATOM 1564 N N . GLY A 1 203 ? 19.375 -24.031 2.973 1 83.56 203 GLY A N 1
ATOM 1565 C CA . GLY A 1 203 ? 20.422 -23.266 3.627 1 83.56 203 GLY A CA 1
ATOM 1566 C C . GLY A 1 203 ? 19.969 -21.891 4.055 1 83.56 203 GLY A C 1
ATOM 1567 O O . GLY A 1 203 ? 18.875 -21.453 3.713 1 83.56 203 GLY A O 1
ATOM 1568 N N . TRP A 1 204 ? 20.984 -21.234 4.777 1 87.75 204 TRP A N 1
ATOM 1569 C CA . TRP A 1 204 ? 20.562 -19.984 5.387 1 87.75 204 TRP A CA 1
ATOM 1570 C C . TRP A 1 204 ? 20.906 -18.797 4.484 1 87.75 204 TRP A C 1
ATOM 1572 O O . TRP A 1 204 ? 20.297 -17.734 4.59 1 87.75 204 TRP A O 1
ATOM 1582 N N . PHE A 1 205 ? 21.875 -18.938 3.639 1 92.44 205 PHE A N 1
ATOM 1583 C CA . PHE A 1 205 ? 22.469 -17.812 2.928 1 92.44 205 PHE A CA 1
ATOM 1584 C C . PHE A 1 205 ? 21.516 -17.297 1.846 1 92.44 205 PHE A C 1
ATOM 1586 O O . PHE A 1 205 ? 21.312 -16.094 1.716 1 92.44 205 PHE A O 1
ATOM 1593 N N . LYS A 1 206 ? 20.969 -18.188 1.105 1 90.5 206 LYS A N 1
ATOM 1594 C CA . LYS A 1 206 ? 20.062 -17.797 0.034 1 90.5 206 LYS A CA 1
ATOM 1595 C C . LYS A 1 206 ? 18.844 -17.062 0.589 1 90.5 206 LYS A C 1
ATOM 1597 O O . LYS A 1 206 ? 18.531 -15.945 0.157 1 90.5 206 LYS A O 1
ATOM 1602 N N . PRO A 1 207 ? 18.156 -17.688 1.544 1 91.56 207 PRO A N 1
ATOM 1603 C CA . PRO A 1 207 ? 17.031 -16.922 2.113 1 91.56 207 PRO A CA 1
ATOM 1604 C C . PRO A 1 207 ? 17.469 -15.609 2.742 1 91.56 207 PRO A C 1
ATOM 1606 O O . PRO A 1 207 ? 16.719 -14.633 2.719 1 91.56 207 PRO A O 1
ATOM 1609 N N . PHE A 1 208 ? 18.656 -15.602 3.305 1 94.62 208 PHE A N 1
ATOM 1610 C CA . PHE A 1 208 ? 19.188 -14.375 3.881 1 94.62 208 PHE A CA 1
ATOM 1611 C C . PHE A 1 208 ? 19.328 -13.289 2.816 1 94.62 208 PHE A C 1
ATOM 1613 O O . PHE A 1 208 ? 18.906 -12.148 3.021 1 94.62 208 PHE A O 1
ATOM 1620 N N . ILE A 1 209 ? 19.859 -13.633 1.709 1 95.25 209 ILE A N 1
ATOM 1621 C CA . ILE A 1 209 ? 20.078 -12.688 0.617 1 95.25 209 ILE A CA 1
ATOM 1622 C C . ILE A 1 209 ? 18.734 -12.242 0.045 1 95.25 209 ILE A C 1
ATOM 1624 O O . ILE A 1 209 ? 18.516 -11.047 -0.193 1 95.25 209 ILE A O 1
ATOM 1628 N N . ILE A 1 210 ? 17.828 -13.109 -0.097 1 93.94 210 ILE A N 1
ATOM 1629 C CA . ILE A 1 210 ? 16.516 -12.812 -0.665 1 93.94 210 ILE A CA 1
ATOM 1630 C C . ILE A 1 210 ? 15.758 -11.867 0.264 1 93.94 210 ILE A C 1
ATOM 1632 O O . ILE A 1 210 ? 15.195 -10.867 -0.183 1 93.94 210 ILE A O 1
ATOM 1636 N N . CYS A 1 211 ? 15.797 -12.141 1.527 1 94.5 211 CYS A N 1
ATOM 1637 C CA . CYS A 1 211 ? 15.086 -11.32 2.498 1 94.5 211 CYS A CA 1
ATOM 1638 C C . CYS A 1 211 ? 15.664 -9.914 2.553 1 94.5 211 CYS A C 1
ATOM 1640 O O . CYS A 1 211 ? 14.922 -8.938 2.725 1 94.5 211 CYS A O 1
ATOM 1642 N N . ASN A 1 212 ? 16.953 -9.883 2.371 1 97.19 212 ASN A N 1
ATOM 1643 C CA . ASN A 1 212 ? 17.578 -8.57 2.447 1 97.19 212 ASN A CA 1
ATOM 1644 C C . ASN A 1 212 ? 17.344 -7.758 1.177 1 97.19 212 ASN A C 1
ATOM 1646 O O . ASN A 1 212 ? 17.047 -6.562 1.245 1 97.19 212 ASN A O 1
ATOM 1650 N N . LEU A 1 213 ? 17.406 -8.398 0.071 1 96.5 213 LEU A N 1
ATOM 1651 C CA . LEU A 1 213 ? 17.234 -7.715 -1.207 1 96.5 213 LEU A CA 1
ATOM 1652 C C . LEU A 1 213 ? 15.789 -7.285 -1.412 1 96.5 213 LEU A C 1
ATOM 1654 O O . LEU A 1 213 ? 15.523 -6.207 -1.949 1 96.5 213 LEU A O 1
ATOM 1658 N N . TYR A 1 214 ? 14.836 -8.102 -0.903 1 96.69 214 TYR A N 1
ATOM 1659 C CA . TYR A 1 214 ? 13.445 -7.875 -1.289 1 96.69 214 TYR A CA 1
ATOM 1660 C C . TYR A 1 214 ? 12.57 -7.625 -0.064 1 96.69 214 TYR A C 1
ATOM 1662 O O . TYR A 1 214 ? 11.344 -7.715 -0.139 1 96.69 214 TYR A O 1
ATOM 1670 N N . GLY A 1 215 ? 13.156 -7.363 1.082 1 97 215 GLY A N 1
ATOM 1671 C CA . GLY A 1 215 ? 12.367 -7.113 2.277 1 97 215 GLY A CA 1
ATOM 1672 C C . GLY A 1 215 ? 12.992 -6.09 3.203 1 97 215 GLY A C 1
ATOM 1673 O O . GLY A 1 215 ? 12.406 -5.035 3.457 1 97 215 GLY A O 1
ATOM 1674 N N . VAL A 1 216 ? 14.203 -6.328 3.559 1 97.81 216 VAL A N 1
ATOM 1675 C CA . VAL A 1 216 ? 14.852 -5.543 4.602 1 97.81 216 VAL A CA 1
ATOM 1676 C C . VAL A 1 216 ? 15.086 -4.117 4.113 1 97.81 216 VAL A C 1
ATOM 1678 O O . VAL A 1 216 ? 14.984 -3.164 4.891 1 97.81 216 VAL A O 1
ATOM 1681 N N . THR A 1 217 ? 15.367 -3.949 2.846 1 97.94 217 THR A N 1
ATOM 1682 C CA . THR A 1 217 ? 15.586 -2.604 2.33 1 97.94 217 THR A CA 1
ATOM 1683 C C . THR A 1 217 ? 14.32 -1.757 2.477 1 97.94 217 THR A C 1
ATOM 1685 O O . THR A 1 217 ? 14.391 -0.579 2.832 1 97.94 217 THR A O 1
ATOM 1688 N N . ALA A 1 218 ? 13.18 -2.352 2.164 1 98.56 218 ALA A N 1
ATOM 1689 C CA . ALA A 1 218 ? 11.914 -1.649 2.373 1 98.56 218 ALA A CA 1
ATOM 1690 C C . ALA A 1 218 ? 11.711 -1.318 3.848 1 98.56 218 ALA A C 1
ATOM 1692 O O . ALA A 1 218 ? 11.297 -0.208 4.188 1 98.56 218 ALA A O 1
ATOM 1693 N N . ALA A 1 219 ? 12.062 -2.242 4.758 1 98.44 219 ALA A N 1
ATOM 1694 C CA . ALA A 1 219 ? 11.938 -2.027 6.199 1 98.44 219 ALA A CA 1
ATOM 1695 C C . ALA A 1 219 ? 12.844 -0.894 6.664 1 98.44 219 ALA A C 1
ATOM 1697 O O . ALA A 1 219 ? 12.445 -0.073 7.496 1 98.44 219 ALA A O 1
ATOM 1698 N N . ILE A 1 220 ? 14.023 -0.87 6.102 1 98.69 220 ILE A N 1
ATOM 1699 C CA . ILE A 1 220 ? 14.984 0.174 6.453 1 98.69 220 ILE A CA 1
ATOM 1700 C C . ILE A 1 220 ? 14.422 1.54 6.07 1 98.69 220 ILE A C 1
ATOM 1702 O O . ILE A 1 220 ? 14.531 2.502 6.832 1 98.69 220 ILE A O 1
ATOM 1706 N N . MET A 1 221 ? 13.773 1.61 4.93 1 98.69 221 MET A N 1
ATOM 1707 C CA . MET A 1 221 ? 13.25 2.9 4.488 1 98.69 221 MET A CA 1
ATOM 1708 C C . MET A 1 221 ? 12.023 3.303 5.301 1 98.69 221 MET A C 1
ATOM 1710 O O . MET A 1 221 ? 11.781 4.488 5.52 1 98.69 221 MET A O 1
ATOM 1714 N N . ILE A 1 222 ? 11.25 2.316 5.777 1 98.56 222 ILE A N 1
ATOM 1715 C CA . ILE A 1 222 ? 10.156 2.609 6.699 1 98.56 222 ILE A CA 1
ATOM 1716 C C . ILE A 1 222 ? 10.719 3.168 8.008 1 98.56 222 ILE A C 1
ATOM 1718 O O . ILE A 1 222 ? 10.258 4.199 8.492 1 98.56 222 ILE A O 1
ATOM 1722 N N . LEU A 1 223 ? 11.766 2.541 8.516 1 98.25 223 LEU A N 1
ATOM 1723 C CA . LEU A 1 223 ? 12.391 2.988 9.75 1 98.25 223 LEU A CA 1
ATOM 1724 C C . LEU A 1 223 ? 13.023 4.367 9.57 1 98.25 223 LEU A C 1
ATOM 1726 O O . LEU A 1 223 ? 12.938 5.211 10.469 1 98.25 223 LEU A O 1
ATOM 1730 N N . GLU A 1 224 ? 13.656 4.547 8.43 1 98.31 224 GLU A N 1
ATOM 1731 C CA . GLU A 1 224 ? 14.203 5.855 8.086 1 98.31 224 GLU A CA 1
ATOM 1732 C C . GLU A 1 224 ? 13.125 6.938 8.156 1 98.31 224 GLU A C 1
ATOM 1734 O O . GLU A 1 224 ? 13.328 7.984 8.773 1 98.31 224 GLU A O 1
ATOM 1739 N N . THR A 1 225 ? 11.961 6.664 7.59 1 97.75 225 THR A N 1
ATOM 1740 C CA . THR A 1 225 ? 10.875 7.633 7.496 1 97.75 225 THR A CA 1
ATOM 1741 C C . THR A 1 225 ? 10.25 7.883 8.867 1 97.75 225 THR A C 1
ATOM 1743 O O . THR A 1 225 ? 9.945 9.023 9.211 1 97.75 225 THR A O 1
ATOM 1746 N N . ILE A 1 226 ? 10.164 6.891 9.656 1 97.44 226 ILE A N 1
ATOM 1747 C CA . ILE A 1 226 ? 9.445 6.996 10.922 1 97.44 226 ILE A CA 1
ATOM 1748 C C . ILE A 1 226 ? 10.375 7.566 11.992 1 97.44 226 ILE A C 1
ATOM 1750 O O . ILE A 1 226 ? 9.969 8.414 12.789 1 97.44 226 ILE A O 1
ATOM 1754 N N . PHE A 1 227 ? 11.727 7.215 11.93 1 97.12 227 PHE A N 1
ATOM 1755 C CA . PHE A 1 227 ? 12.516 7.477 13.125 1 97.12 227 PHE A CA 1
ATOM 1756 C C . PHE A 1 227 ? 13.664 8.43 12.82 1 97.12 227 PHE A C 1
ATOM 1758 O O . PHE A 1 227 ? 14.062 9.227 13.672 1 97.12 227 PHE A O 1
ATOM 1765 N N . LEU A 1 228 ? 14.219 8.32 11.602 1 97.25 228 LEU A N 1
ATOM 1766 C CA . LEU A 1 228 ? 15.547 8.906 11.438 1 97.25 228 LEU A CA 1
ATOM 1767 C C . LEU A 1 228 ? 15.461 10.281 10.781 1 97.25 228 LEU A C 1
ATOM 1769 O O . LEU A 1 228 ? 16.406 11.07 10.852 1 97.25 228 LEU A O 1
ATOM 1773 N N . ASN A 1 229 ? 14.375 10.555 10.078 1 93.81 229 ASN A N 1
ATOM 1774 C CA . ASN A 1 229 ? 14.305 11.867 9.438 1 93.81 229 ASN A CA 1
ATOM 1775 C C . ASN A 1 229 ? 12.984 12.562 9.734 1 93.81 229 ASN A C 1
ATOM 1777 O O . ASN A 1 229 ? 12.023 11.93 10.18 1 93.81 229 ASN A O 1
ATOM 1781 N N . SER A 1 230 ? 12.969 13.891 9.562 1 94.44 230 SER A N 1
ATOM 1782 C CA . SER A 1 230 ? 11.789 14.703 9.852 1 94.44 230 SER A CA 1
ATOM 1783 C C . SER A 1 230 ? 11.266 15.383 8.586 1 94.44 230 SER A C 1
ATOM 1785 O O . SER A 1 230 ? 10.711 16.484 8.656 1 94.44 230 SER A O 1
ATOM 1787 N N . THR A 1 231 ? 11.539 14.719 7.5 1 92.44 231 THR A N 1
ATOM 1788 C CA . THR A 1 231 ? 11.078 15.281 6.238 1 92.44 231 THR A CA 1
ATOM 1789 C C . THR A 1 231 ? 9.555 15.352 6.203 1 92.44 231 THR A C 1
ATOM 1791 O O . THR A 1 231 ? 8.875 14.438 6.664 1 92.44 231 THR A O 1
ATOM 1794 N N . LYS A 1 232 ? 9.062 16.391 5.648 1 91.69 232 LYS A N 1
ATOM 1795 C CA . LYS A 1 232 ? 7.621 16.594 5.504 1 91.69 232 LYS A CA 1
ATOM 1796 C C . LYS A 1 232 ? 7.16 16.266 4.086 1 91.69 232 LYS A C 1
ATOM 1798 O O . LYS A 1 232 ? 7.977 15.992 3.209 1 91.69 232 LYS A O 1
ATOM 1803 N N . ARG A 1 233 ? 5.848 16.219 4.008 1 91.44 233 ARG A N 1
ATOM 1804 C CA . ARG A 1 233 ? 5.289 16.094 2.666 1 91.44 233 ARG A CA 1
ATOM 1805 C C . ARG A 1 233 ? 5.773 17.234 1.77 1 91.44 233 ARG A C 1
ATOM 1807 O O . ARG A 1 233 ? 5.75 18.406 2.168 1 91.44 233 ARG A O 1
ATOM 1814 N N . PRO A 1 234 ? 6.23 16.844 0.626 1 89.31 234 PRO A N 1
ATOM 1815 C CA . PRO A 1 234 ? 6.758 17.891 -0.243 1 89.31 234 PRO A CA 1
ATOM 1816 C C . PRO A 1 234 ? 5.68 18.875 -0.701 1 89.31 234 PRO A C 1
ATOM 1818 O O . PRO A 1 234 ? 4.523 18.484 -0.878 1 89.31 234 PRO A O 1
ATOM 1821 N N . ALA A 1 235 ? 6.125 20.094 -0.891 1 82.69 235 ALA A N 1
ATOM 1822 C CA . ALA A 1 235 ? 5.219 21.125 -1.386 1 82.69 235 ALA A CA 1
ATOM 1823 C C . ALA A 1 235 ? 4.777 20.828 -2.816 1 82.69 235 ALA A C 1
ATOM 1825 O O . ALA A 1 235 ? 3.611 21.031 -3.166 1 82.69 235 ALA A O 1
ATOM 1826 N N . ALA A 1 236 ? 5.75 20.312 -3.557 1 88.88 236 ALA A N 1
ATOM 1827 C CA . ALA A 1 236 ? 5.461 19.984 -4.949 1 88.88 236 ALA A CA 1
ATOM 1828 C C . ALA A 1 236 ? 5.031 18.531 -5.098 1 88.88 236 ALA A C 1
ATOM 1830 O O . ALA A 1 236 ? 5.688 17.75 -5.789 1 88.88 236 ALA A O 1
ATOM 1831 N N . LEU A 1 237 ? 3.922 18.219 -4.574 1 93.5 237 LEU A N 1
ATOM 1832 C CA . LEU A 1 237 ? 3.436 16.844 -4.527 1 93.5 237 LEU A CA 1
ATOM 1833 C C . LEU A 1 237 ? 3.191 16.312 -5.934 1 93.5 237 LEU A C 1
ATOM 1835 O O . LEU A 1 237 ? 3.623 15.203 -6.266 1 93.5 237 LEU A O 1
ATOM 1839 N N . GLY A 1 238 ? 2.543 17.156 -6.777 1 93.12 238 GLY A N 1
ATOM 1840 C CA . GLY A 1 238 ? 2.279 16.75 -8.148 1 93.12 238 GLY A CA 1
ATOM 1841 C C . GLY A 1 238 ? 3.539 16.422 -8.93 1 93.12 238 GLY A C 1
ATOM 1842 O O . GLY A 1 238 ? 3.58 15.445 -9.672 1 93.12 238 GLY A O 1
ATOM 1843 N N . SER A 1 239 ? 4.555 17.188 -8.703 1 95.69 239 SER A N 1
ATOM 1844 C CA . SER A 1 239 ? 5.816 16.969 -9.398 1 95.69 239 SER A CA 1
ATOM 1845 C C . SER A 1 239 ? 6.492 15.688 -8.93 1 95.69 239 SER A C 1
ATOM 1847 O O . SER A 1 239 ? 7.16 15.008 -9.719 1 95.69 239 SER A O 1
ATOM 1849 N N . HIS A 1 240 ? 6.328 15.406 -7.691 1 97.25 240 HIS A N 1
ATOM 1850 C CA . HIS A 1 240 ? 6.898 14.156 -7.199 1 97.25 240 HIS A CA 1
ATOM 1851 C C . HIS A 1 240 ? 6.184 12.953 -7.805 1 97.25 240 HIS A C 1
ATOM 1853 O O . HIS A 1 240 ? 6.828 11.977 -8.203 1 97.25 240 HIS A O 1
ATOM 1859 N N . PHE A 1 241 ? 4.879 13 -7.902 1 97.69 241 PHE A N 1
ATOM 1860 C CA . PHE A 1 241 ? 4.133 11.922 -8.547 1 97.69 241 PHE A CA 1
ATOM 1861 C C . PHE A 1 241 ? 4.559 11.758 -10 1 97.69 241 PHE A C 1
ATOM 1863 O O . PHE A 1 241 ? 4.805 10.641 -10.453 1 97.69 241 PHE A O 1
ATOM 1870 N N . LEU A 1 242 ? 4.664 12.891 -10.688 1 97.88 242 LEU A N 1
ATOM 1871 C CA . LEU A 1 242 ? 5.09 12.859 -12.078 1 97.88 242 LEU A CA 1
ATOM 1872 C C . LEU A 1 242 ? 6.527 12.352 -12.195 1 97.88 242 LEU A C 1
ATOM 1874 O O . LEU A 1 242 ? 6.844 11.562 -13.086 1 97.88 242 LEU A O 1
ATOM 1878 N N . GLY A 1 243 ? 7.379 12.844 -11.305 1 98.44 243 GLY A N 1
ATOM 1879 C CA . GLY A 1 243 ? 8.766 12.391 -11.312 1 98.44 243 GLY A CA 1
ATOM 1880 C C . GLY A 1 243 ? 8.906 10.891 -11.117 1 98.44 243 GLY A C 1
ATOM 1881 O O . GLY A 1 243 ? 9.711 10.25 -11.789 1 98.44 243 GLY A O 1
ATOM 1882 N N . LEU A 1 244 ? 8.117 10.352 -10.25 1 98.69 244 LEU A N 1
ATOM 1883 C CA . LEU A 1 244 ? 8.18 8.914 -9.984 1 98.69 244 LEU A CA 1
ATOM 1884 C C . LEU A 1 244 ? 7.645 8.125 -11.18 1 98.69 244 LEU A C 1
ATOM 1886 O O . LEU A 1 244 ? 8.125 7.027 -11.469 1 98.69 244 LEU A O 1
ATOM 1890 N N . MET A 1 245 ? 6.625 8.695 -11.844 1 98.56 245 MET A N 1
ATOM 1891 C CA . MET A 1 245 ? 6.152 8.078 -13.078 1 98.56 245 MET A CA 1
ATOM 1892 C C . MET A 1 245 ? 7.258 8.047 -14.125 1 98.56 245 MET A C 1
ATOM 1894 O O . MET A 1 245 ? 7.477 7.02 -14.773 1 98.56 245 MET A O 1
AT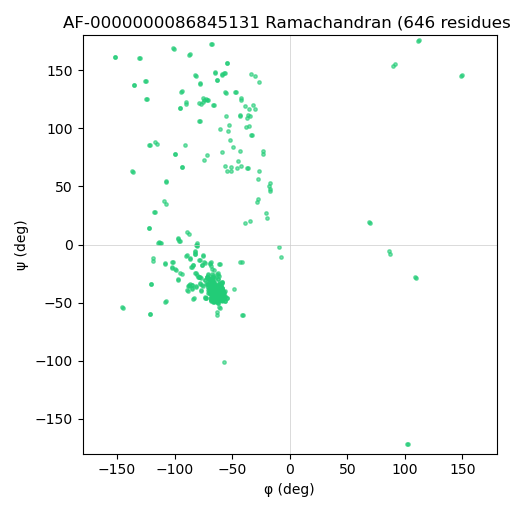OM 1898 N N . VAL A 1 246 ? 7.945 9.102 -14.219 1 98.62 246 VAL A N 1
ATOM 1899 C CA . VAL A 1 246 ? 9.031 9.219 -15.188 1 98.62 246 VAL A CA 1
ATOM 1900 C C . VAL A 1 246 ? 10.156 8.258 -14.82 1 98.62 246 VAL A C 1
ATOM 1902 O O . VAL A 1 246 ? 10.68 7.551 -15.68 1 98.62 246 VAL A O 1
ATOM 1905 N N . HIS A 1 247 ? 10.523 8.211 -13.539 1 98.88 247 HIS A N 1
ATOM 1906 C CA . HIS A 1 247 ? 11.586 7.316 -13.102 1 98.88 247 HIS A CA 1
ATOM 1907 C C . HIS A 1 247 ? 11.219 5.855 -13.344 1 98.88 247 HIS A C 1
ATOM 1909 O O . HIS A 1 247 ? 12.078 5.047 -13.703 1 98.88 247 HIS A O 1
ATOM 1915 N N . SER A 1 248 ? 10.008 5.508 -13.141 1 98.81 248 SER A N 1
ATOM 1916 C CA . SER A 1 248 ? 9.555 4.148 -13.414 1 98.81 248 SER A CA 1
ATOM 1917 C C . SER A 1 248 ? 9.594 3.84 -14.906 1 98.81 248 SER A C 1
ATOM 1919 O O . SER A 1 248 ? 10 2.746 -15.305 1 98.81 248 SER A O 1
ATOM 1921 N N . GLY A 1 249 ? 9.141 4.793 -15.703 1 98.56 249 GLY A N 1
ATOM 1922 C CA . GLY A 1 249 ? 9.242 4.629 -17.141 1 98.56 249 GLY A CA 1
ATOM 1923 C C . GLY A 1 249 ? 10.68 4.527 -17.625 1 98.56 249 GLY A C 1
ATOM 1924 O O . GLY A 1 249 ? 10.984 3.713 -18.5 1 98.56 249 GLY A O 1
ATOM 1925 N N . LEU A 1 250 ? 11.539 5.352 -17.062 1 98.69 250 LEU A N 1
ATOM 1926 C CA . LEU A 1 250 ? 12.953 5.301 -17.406 1 98.69 250 LEU A CA 1
ATOM 1927 C C . LEU A 1 250 ? 13.539 3.934 -17.078 1 98.69 250 LEU A C 1
ATOM 1929 O O . LEU A 1 250 ? 14.391 3.424 -17.797 1 98.69 250 LEU A O 1
ATOM 1933 N N . TYR A 1 251 ? 13.133 3.346 -16.016 1 98.75 251 TYR A N 1
ATOM 1934 C CA . TYR A 1 251 ? 13.633 2.012 -15.695 1 98.75 251 TYR A CA 1
ATOM 1935 C C . TYR A 1 251 ? 13.164 0.997 -16.734 1 98.75 251 TYR A C 1
ATOM 1937 O O . TYR A 1 251 ? 13.914 0.101 -17.125 1 98.75 251 TYR A O 1
ATOM 1945 N N . LEU A 1 252 ? 11.891 1.089 -17.109 1 98.69 252 LEU A N 1
ATOM 1946 C CA . LEU A 1 252 ? 11.406 0.164 -18.141 1 98.69 252 LEU A CA 1
ATOM 1947 C C . LEU A 1 252 ? 12.234 0.275 -19.406 1 98.69 252 LEU A C 1
ATOM 1949 O O . LEU A 1 252 ? 12.555 -0.737 -20.031 1 98.69 252 LEU A O 1
ATOM 1953 N N . ALA A 1 253 ? 12.562 1.515 -19.766 1 98.44 253 ALA A N 1
ATOM 1954 C CA . ALA A 1 253 ? 13.453 1.713 -20.906 1 98.44 253 ALA A CA 1
ATOM 1955 C C . ALA A 1 253 ? 14.828 1.104 -20.641 1 98.44 253 ALA A C 1
ATOM 1957 O O . ALA A 1 253 ? 15.414 0.478 -21.531 1 98.44 253 ALA A O 1
ATOM 1958 N N . TRP A 1 254 ? 15.328 1.298 -19.453 1 98.44 254 TRP A N 1
ATOM 1959 C CA . TRP A 1 254 ? 16.594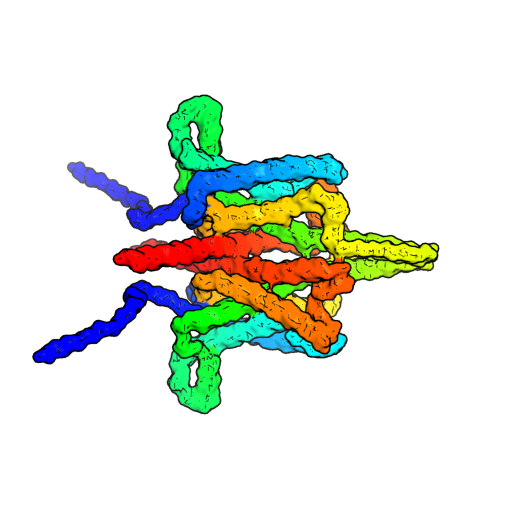 0.723 -19.031 1 98.44 254 TRP A CA 1
ATOM 1960 C C . TRP A 1 254 ? 16.562 -0.8 -19.094 1 98.44 254 TRP A C 1
ATOM 1962 O O . TRP A 1 254 ? 17.516 -1.431 -19.547 1 98.44 254 TRP A O 1
ATOM 1972 N N . ALA A 1 255 ? 15.5 -1.385 -18.703 1 98.38 255 ALA A N 1
ATOM 1973 C CA . ALA A 1 255 ? 15.32 -2.834 -18.75 1 98.38 255 ALA A CA 1
ATOM 1974 C C . ALA A 1 255 ? 15.312 -3.332 -20.188 1 98.38 255 ALA A C 1
ATOM 1976 O O . ALA A 1 255 ? 15.883 -4.379 -20.5 1 98.38 255 ALA A O 1
ATOM 1977 N N . ALA A 1 256 ? 14.641 -2.598 -21.031 1 97.44 256 ALA A N 1
ATOM 1978 C CA . ALA A 1 256 ? 14.609 -2.959 -22.453 1 97.44 256 ALA A CA 1
ATOM 1979 C C . ALA A 1 256 ? 16.016 -2.928 -23.047 1 97.44 256 ALA A C 1
ATOM 1981 O O . ALA A 1 256 ? 16.375 -3.805 -23.844 1 97.44 256 ALA A O 1
ATOM 1982 N N . LEU A 1 257 ? 16.781 -1.926 -22.688 1 97.69 257 LEU A N 1
ATOM 1983 C CA . LEU A 1 257 ? 18.172 -1.853 -23.125 1 97.69 257 LEU A CA 1
ATOM 1984 C C . LEU A 1 257 ? 18.969 -3.047 -22.609 1 97.69 257 LEU A C 1
ATOM 1986 O O . LEU A 1 257 ? 19.828 -3.576 -23.312 1 97.69 257 LEU A O 1
ATOM 1990 N N . GLY A 1 258 ? 18.703 -3.436 -21.391 1 96.88 258 GLY A N 1
ATOM 1991 C CA . GLY A 1 258 ? 19.359 -4.609 -20.828 1 96.88 258 GLY A CA 1
ATOM 1992 C C . GLY A 1 258 ? 19.062 -5.879 -21.609 1 96.88 258 GLY A C 1
ATOM 1993 O O . GLY A 1 258 ? 19.969 -6.695 -21.828 1 96.88 258 GLY A O 1
ATOM 1994 N N . LYS A 1 259 ? 17.859 -6.035 -22 1 96.81 259 LYS A N 1
ATOM 1995 C CA . LYS A 1 259 ? 17.5 -7.188 -22.828 1 96.81 259 LYS A CA 1
ATOM 1996 C C . LYS A 1 259 ? 18.297 -7.195 -24.141 1 96.81 259 LYS A C 1
ATOM 1998 O O . LYS A 1 259 ? 18.781 -8.242 -24.562 1 96.81 259 LYS A O 1
ATOM 2003 N N . VAL A 1 260 ? 18.422 -6.043 -24.703 1 96.12 260 VAL A N 1
ATOM 2004 C CA . VAL A 1 260 ? 19.156 -5.93 -25.969 1 96.12 260 VAL A CA 1
ATOM 2005 C C . VAL A 1 260 ? 20.625 -6.277 -25.75 1 96.12 260 VAL A C 1
ATOM 2007 O O . VAL A 1 260 ? 21.234 -6.973 -26.562 1 96.12 260 VAL A O 1
ATOM 2010 N N . TRP A 1 261 ? 21.094 -5.895 -24.625 1 95.88 261 TRP A N 1
ATOM 2011 C CA . TRP A 1 261 ? 22.531 -6.039 -24.344 1 95.88 261 TRP A CA 1
ATOM 2012 C C . TRP A 1 261 ? 22.844 -7.438 -23.828 1 95.88 261 TRP A C 1
ATOM 2014 O O . TRP A 1 261 ? 23.906 -7.996 -24.141 1 95.88 261 TRP A O 1
ATOM 2024 N N . THR A 1 262 ? 22.031 -8.062 -23.031 1 95.5 262 THR A N 1
ATOM 2025 C CA . THR A 1 262 ? 22.375 -9.289 -22.328 1 95.5 262 THR A CA 1
ATOM 2026 C C . THR A 1 262 ? 21.453 -10.438 -22.75 1 95.5 262 THR A C 1
ATOM 2028 O O . THR A 1 262 ? 21.703 -11.594 -22.406 1 95.5 262 THR A O 1
ATOM 2031 N N . ASP A 1 263 ? 20.359 -10.102 -23.422 1 95.06 263 ASP A N 1
ATOM 2032 C CA . ASP A 1 263 ? 19.359 -11.055 -23.891 1 95.06 263 ASP A CA 1
ATOM 2033 C C . ASP A 1 263 ? 18.578 -11.648 -22.703 1 95.06 263 ASP A C 1
ATOM 2035 O O . ASP A 1 263 ? 18.078 -12.766 -22.781 1 95.06 263 ASP A O 1
ATOM 2039 N N . ILE A 1 264 ? 18.656 -10.953 -21.594 1 94.62 264 ILE A N 1
ATOM 2040 C CA . ILE A 1 264 ? 17.938 -11.391 -20.391 1 94.62 264 ILE A CA 1
ATOM 2041 C C . ILE A 1 264 ? 17.016 -10.273 -19.906 1 94.62 264 ILE A C 1
ATOM 2043 O O . ILE A 1 264 ? 17.469 -9.133 -19.734 1 94.62 264 ILE A O 1
ATOM 2047 N N . PHE A 1 265 ? 15.711 -10.555 -19.734 1 95.5 265 PHE A N 1
ATOM 2048 C CA . PHE A 1 265 ? 14.781 -9.609 -19.125 1 95.5 265 PHE A CA 1
ATOM 2049 C C . PHE A 1 265 ? 14.945 -9.594 -17.609 1 95.5 265 PHE A C 1
ATOM 2051 O O . PHE A 1 265 ? 15.062 -10.648 -16.984 1 95.5 265 PHE A O 1
ATOM 2058 N N . PRO A 1 266 ? 14.922 -8.469 -17 1 95.75 266 PRO A N 1
ATOM 2059 C CA . PRO A 1 266 ? 15.008 -8.43 -15.531 1 95.75 266 PRO A CA 1
ATOM 2060 C C . PRO A 1 266 ? 13.734 -8.953 -14.859 1 95.75 266 PRO A C 1
ATOM 2062 O O . PRO A 1 266 ? 13.781 -9.391 -13.703 1 95.75 266 PRO A O 1
ATOM 2065 N N . PHE A 1 267 ? 12.602 -8.852 -15.562 1 97.19 267 PHE A N 1
ATOM 2066 C CA . PHE A 1 267 ? 11.336 -9.383 -15.078 1 97.19 267 PHE A CA 1
ATOM 2067 C C . PHE A 1 267 ? 10.727 -10.336 -16.094 1 97.19 267 PHE A C 1
ATOM 2069 O O . PHE A 1 267 ? 10.75 -10.07 -17.297 1 97.19 267 PHE A O 1
ATOM 2076 N N . PHE A 1 268 ? 10.133 -11.43 -15.602 1 95.12 268 PHE A N 1
ATOM 2077 C CA . PHE A 1 268 ? 9.531 -12.406 -16.5 1 95.12 268 PHE A CA 1
ATOM 2078 C C . PHE A 1 268 ? 8.391 -11.781 -17.281 1 95.12 268 PHE A C 1
ATOM 2080 O O . PHE A 1 268 ? 8.117 -12.188 -18.422 1 95.12 268 PHE A O 1
ATOM 2087 N N . TRP A 1 269 ? 7.719 -10.773 -16.688 1 94.88 269 TRP A N 1
ATOM 2088 C CA . TRP A 1 269 ? 6.504 -10.242 -17.297 1 94.88 269 TRP A CA 1
ATOM 2089 C C . TRP A 1 269 ? 6.844 -9.25 -18.406 1 94.88 269 TRP A C 1
ATOM 2091 O O . TRP A 1 269 ? 5.949 -8.703 -19.062 1 94.88 269 TRP A O 1
ATOM 2101 N N . LEU A 1 270 ? 8.117 -9.008 -18.641 1 97.44 270 LEU A N 1
ATOM 2102 C CA . LEU A 1 270 ? 8.547 -8.227 -19.797 1 97.44 270 LEU A CA 1
ATOM 2103 C C . LEU A 1 270 ? 8.711 -9.117 -21.031 1 97.44 270 LEU A C 1
ATOM 2105 O O . LEU A 1 270 ? 8.852 -8.609 -22.141 1 97.44 270 LEU A O 1
ATOM 2109 N N . ASP A 1 271 ? 8.688 -10.367 -20.828 1 95.38 271 ASP A N 1
ATOM 2110 C CA . ASP A 1 271 ? 8.844 -11.344 -21.891 1 95.38 271 ASP A CA 1
ATOM 2111 C C . ASP A 1 271 ? 7.48 -11.82 -22.406 1 95.38 271 ASP A C 1
ATOM 2113 O O . ASP A 1 271 ? 6.766 -12.531 -21.688 1 95.38 271 ASP A O 1
ATOM 2117 N N . GLU A 1 272 ? 7.258 -11.562 -23.609 1 92.69 272 GLU A N 1
ATOM 2118 C CA . GLU A 1 272 ? 5.992 -11.953 -24.219 1 92.69 272 GLU A CA 1
ATOM 2119 C C . GLU A 1 272 ? 5.809 -13.461 -24.188 1 92.69 272 GLU A C 1
ATOM 2121 O O . GLU A 1 272 ? 4.695 -13.953 -24 1 92.69 272 GLU A O 1
ATOM 2126 N N . LYS A 1 273 ? 6.832 -14.203 -24.312 1 90.44 273 LYS A N 1
ATOM 2127 C CA . LYS A 1 273 ? 6.766 -15.656 -24.328 1 90.44 273 LYS A CA 1
ATOM 2128 C C . LYS A 1 273 ? 6.367 -16.203 -22.969 1 90.44 273 LYS A C 1
ATOM 2130 O O . LYS A 1 273 ? 5.703 -17.25 -22.875 1 90.44 273 LYS A O 1
ATOM 2135 N N . GLU A 1 274 ? 6.75 -15.477 -21.953 1 88.94 274 GLU A N 1
ATOM 2136 C CA . GLU A 1 274 ? 6.461 -15.93 -20.609 1 88.94 274 GLU A CA 1
ATOM 2137 C C . GLU A 1 274 ? 5.027 -15.594 -20.203 1 88.94 274 GLU A C 1
ATOM 2139 O O . GLU A 1 274 ? 4.367 -16.391 -19.531 1 88.94 274 GLU A O 1
ATOM 2144 N N . VAL A 1 275 ? 4.555 -14.406 -20.656 1 88.56 275 VAL A N 1
ATOM 2145 C CA . VAL A 1 275 ? 3.26 -13.977 -20.156 1 88.56 275 VAL A CA 1
ATOM 2146 C C . VAL A 1 275 ? 2.18 -14.234 -21.203 1 88.56 275 VAL A C 1
ATOM 2148 O O . VAL A 1 275 ? 0.986 -14.156 -20.906 1 88.56 275 VAL A O 1
ATOM 2151 N N . GLY A 1 276 ? 2.578 -14.5 -22.531 1 84.06 276 GLY A N 1
ATOM 2152 C CA . GLY A 1 276 ? 1.653 -15.078 -23.484 1 84.06 276 GLY A CA 1
ATOM 2153 C C . GLY A 1 276 ? 1.222 -14.094 -24.562 1 84.06 276 GLY A C 1
ATOM 2154 O O . GLY A 1 276 ? 0.729 -14.5 -25.625 1 84.06 276 GLY A O 1
ATOM 2155 N N . SER A 1 277 ? 1.214 -12.75 -24.203 1 88.06 277 SER A N 1
ATOM 2156 C CA . SER A 1 277 ? 0.765 -11.789 -25.203 1 88.06 277 SER A CA 1
ATOM 2157 C C . SER A 1 277 ? 1.42 -10.422 -25 1 88.06 277 SER A C 1
ATOM 2159 O O . SER A 1 277 ? 1.927 -10.133 -23.922 1 88.06 277 SER A O 1
ATOM 2161 N N . LYS A 1 278 ? 1.39 -9.594 -26.047 1 92.31 278 LYS A N 1
ATOM 2162 C CA . LYS A 1 278 ? 1.885 -8.227 -25.969 1 92.31 278 LYS A CA 1
ATOM 2163 C C . LYS A 1 278 ? 0.995 -7.375 -25.062 1 92.31 278 LYS A C 1
ATOM 2165 O O . LYS A 1 278 ? 1.479 -6.469 -24.391 1 92.31 278 LYS A O 1
ATOM 2170 N N . GLU A 1 279 ? -0.281 -7.695 -25.109 1 90.62 279 GLU A N 1
ATOM 2171 C CA . GLU A 1 279 ? -1.23 -6.98 -24.266 1 90.62 279 GLU A CA 1
ATOM 2172 C C . GLU A 1 279 ? -0.924 -7.211 -22.781 1 90.62 279 GLU A C 1
ATOM 2174 O O . GLU A 1 279 ? -1.047 -6.289 -21.969 1 90.62 279 GLU A O 1
ATOM 2179 N N . ALA A 1 280 ? -0.525 -8.391 -22.484 1 90.44 280 ALA A N 1
ATOM 2180 C CA . ALA A 1 280 ? -0.166 -8.703 -21.094 1 90.44 280 ALA A CA 1
ATOM 2181 C C . ALA A 1 280 ? 1.08 -7.934 -20.672 1 90.44 280 ALA A C 1
ATOM 2183 O O . ALA A 1 280 ? 1.132 -7.391 -19.562 1 90.44 280 ALA A O 1
ATOM 2184 N N . VAL A 1 281 ? 2.066 -7.902 -21.547 1 95 281 VAL A N 1
ATOM 2185 C CA . VAL A 1 281 ? 3.281 -7.148 -21.25 1 95 281 VAL A CA 1
ATOM 2186 C C . VAL A 1 281 ? 2.934 -5.684 -21 1 95 281 VAL A C 1
ATOM 2188 O O . VAL A 1 281 ? 3.404 -5.086 -20.031 1 95 281 VAL A O 1
ATOM 2191 N N . THR A 1 282 ? 2.111 -5.16 -21.891 1 95.5 282 THR A N 1
ATOM 2192 C CA . THR A 1 282 ? 1.695 -3.77 -21.766 1 95.5 282 THR A CA 1
ATOM 2193 C C . THR A 1 282 ? 0.971 -3.547 -20.438 1 95.5 282 THR A C 1
ATOM 2195 O O . THR A 1 282 ? 1.214 -2.553 -19.75 1 95.5 282 THR A O 1
ATOM 2198 N N . ALA A 1 283 ? 0.121 -4.473 -20.062 1 92.62 283 ALA A N 1
ATOM 2199 C CA . ALA A 1 283 ? -0.621 -4.367 -18.812 1 92.62 283 ALA A CA 1
ATOM 2200 C C . ALA A 1 283 ? 0.324 -4.375 -17.609 1 92.62 283 ALA A C 1
ATOM 2202 O O . ALA A 1 283 ? 0.146 -3.6 -16.672 1 92.62 283 ALA A O 1
ATOM 2203 N N . TYR A 1 284 ? 1.315 -5.219 -17.672 1 95.25 284 TYR A N 1
ATOM 2204 C CA . TYR A 1 284 ? 2.287 -5.281 -16.578 1 95.25 284 TYR A CA 1
ATOM 2205 C C . TYR A 1 284 ? 3.102 -3.996 -16.5 1 95.25 284 TYR A C 1
ATOM 2207 O O . TYR A 1 284 ? 3.4 -3.506 -15.414 1 95.25 284 TYR A O 1
ATOM 2215 N N . CYS A 1 285 ? 3.443 -3.438 -17.641 1 97.75 285 CYS A N 1
ATOM 2216 C CA . CYS A 1 285 ? 4.188 -2.184 -17.656 1 97.75 285 CYS A CA 1
ATOM 2217 C C . CYS A 1 285 ? 3.367 -1.052 -17.047 1 97.75 285 CYS A C 1
ATOM 2219 O O . CYS A 1 285 ? 3.879 -0.271 -16.25 1 97.75 285 CYS A O 1
ATOM 2221 N N . ILE A 1 286 ? 2.135 -1.011 -17.406 1 97.12 286 ILE A N 1
ATOM 2222 C CA . ILE A 1 286 ? 1.241 -0.01 -16.828 1 97.12 286 ILE A CA 1
ATOM 2223 C C . ILE A 1 286 ? 1.114 -0.236 -15.328 1 97.12 286 ILE A C 1
ATOM 2225 O O . ILE A 1 286 ? 1.163 0.715 -14.547 1 97.12 286 ILE A O 1
ATOM 2229 N N . GLY A 1 287 ? 0.979 -1.502 -14.977 1 96.25 287 GLY A N 1
ATOM 2230 C CA . GLY A 1 287 ? 0.912 -1.85 -13.57 1 96.25 287 GLY A CA 1
ATOM 2231 C C . GLY A 1 287 ? 2.143 -1.424 -12.789 1 96.25 287 GLY A C 1
ATOM 2232 O O . GLY A 1 287 ? 2.035 -0.968 -11.648 1 96.25 287 GLY A O 1
ATOM 2233 N N . PHE A 1 288 ? 3.291 -1.549 -13.43 1 98.38 288 PHE A N 1
ATOM 2234 C CA . PHE A 1 288 ? 4.555 -1.165 -12.812 1 98.38 288 PHE A CA 1
ATOM 2235 C C . PHE A 1 288 ? 4.582 0.332 -12.523 1 98.38 288 PHE A C 1
ATOM 2237 O O . PHE A 1 288 ? 4.938 0.75 -11.422 1 98.38 288 PHE A O 1
ATOM 2244 N N . VAL A 1 289 ? 4.184 1.082 -13.438 1 98.62 289 VAL A N 1
ATOM 2245 C CA . VAL A 1 289 ? 4.184 2.533 -13.297 1 98.62 289 VAL A CA 1
ATOM 2246 C C . VAL A 1 289 ? 3.133 2.949 -12.266 1 98.62 289 VAL A C 1
ATOM 2248 O O . VAL A 1 289 ? 3.396 3.793 -11.406 1 98.62 289 VAL A O 1
ATOM 2251 N N . LEU A 1 290 ? 1.98 2.312 -12.273 1 97.75 290 LEU A N 1
ATOM 2252 C CA . LEU A 1 290 ? 0.918 2.633 -11.32 1 97.75 290 LEU A CA 1
ATOM 2253 C C . LEU A 1 290 ? 1.314 2.229 -9.906 1 97.75 290 LEU A C 1
ATOM 2255 O O . LEU A 1 290 ? 0.943 2.896 -8.938 1 97.75 290 LEU A O 1
ATOM 2259 N N . LEU A 1 291 ? 2.037 1.132 -9.836 1 98.25 291 LEU A N 1
ATOM 2260 C CA . LEU A 1 291 ? 2.492 0.668 -8.523 1 98.25 291 LEU A CA 1
ATOM 2261 C C . LEU A 1 291 ? 3.346 1.729 -7.84 1 98.25 291 LEU A C 1
ATOM 2263 O O . LEU A 1 291 ? 3.268 1.9 -6.621 1 98.25 291 LEU A O 1
ATOM 2267 N N . SER A 1 292 ? 4.16 2.449 -8.594 1 98.75 292 SER A N 1
ATOM 2268 C CA . SER A 1 292 ? 4.996 3.486 -8 1 98.75 292 SER A CA 1
ATOM 2269 C C . SER A 1 292 ? 4.152 4.574 -7.348 1 98.75 292 SER A C 1
ATOM 2271 O O . SER A 1 292 ? 4.531 5.121 -6.309 1 98.75 292 SER A O 1
ATOM 2273 N N . GLN A 1 293 ? 2.975 4.867 -7.898 1 98.5 293 GLN A N 1
ATOM 2274 C CA . GLN A 1 293 ? 2.098 5.887 -7.328 1 98.5 293 GLN A CA 1
ATOM 2275 C C . GLN A 1 293 ? 1.488 5.414 -6.012 1 98.5 293 GLN A C 1
ATOM 2277 O O . GLN A 1 293 ? 1.418 6.176 -5.047 1 98.5 293 GLN A O 1
ATOM 2282 N N . PHE A 1 294 ? 1.085 4.184 -5.988 1 98.12 294 PHE A N 1
ATOM 2283 C CA . PHE A 1 294 ? 0.518 3.625 -4.766 1 98.12 294 PHE A CA 1
ATOM 2284 C C . PHE A 1 294 ? 1.576 3.521 -3.674 1 98.12 294 PHE A C 1
ATOM 2286 O O . PHE A 1 294 ? 1.293 3.775 -2.502 1 98.12 294 PHE A O 1
ATOM 2293 N N . MET A 1 295 ? 2.773 3.148 -4.047 1 98.69 295 MET A N 1
ATOM 2294 C CA . MET A 1 295 ? 3.838 3.014 -3.057 1 98.69 295 MET A CA 1
ATOM 2295 C C . MET A 1 295 ? 4.25 4.375 -2.512 1 98.69 295 MET A C 1
ATOM 2297 O O . MET A 1 295 ? 4.625 4.492 -1.343 1 98.69 295 MET A O 1
ATOM 2301 N N . TYR A 1 296 ? 4.191 5.348 -3.416 1 98.69 296 TYR A N 1
ATOM 2302 C CA . TYR A 1 296 ? 4.465 6.688 -2.912 1 98.69 296 TYR A CA 1
ATOM 2303 C C . TYR A 1 296 ? 3.385 7.133 -1.932 1 98.69 296 TYR A C 1
ATOM 2305 O O . TYR A 1 296 ? 3.684 7.766 -0.917 1 98.69 296 TYR A O 1
ATOM 2313 N N . THR A 1 297 ? 2.135 6.836 -2.252 1 98.5 297 THR A N 1
ATOM 2314 C CA . THR A 1 297 ? 1.033 7.129 -1.342 1 98.5 297 THR A CA 1
ATOM 2315 C C . THR A 1 297 ? 1.241 6.434 -0 1 98.5 297 THR A C 1
ATOM 2317 O O . THR A 1 297 ? 1 7.023 1.055 1 98.5 297 THR A O 1
ATOM 2320 N N . LEU A 1 298 ? 1.692 5.246 -0.074 1 98.56 298 LEU A N 1
ATOM 2321 C CA . LEU A 1 298 ? 2.02 4.508 1.14 1 98.56 298 LEU A CA 1
ATOM 2322 C C . LEU A 1 298 ? 3.115 5.215 1.93 1 98.56 298 LEU A C 1
ATOM 2324 O O . LEU A 1 298 ? 3.014 5.355 3.15 1 98.56 298 LEU A O 1
ATOM 2328 N N . ALA A 1 299 ? 4.16 5.652 1.235 1 98.5 299 ALA A N 1
ATOM 2329 C CA . ALA A 1 299 ? 5.25 6.383 1.881 1 98.5 299 ALA A CA 1
ATOM 2330 C C . ALA A 1 299 ? 4.73 7.637 2.576 1 98.5 299 ALA A C 1
ATOM 2332 O O . ALA A 1 299 ? 5.152 7.957 3.691 1 98.5 299 ALA A O 1
ATOM 2333 N N . LEU A 1 300 ? 3.809 8.297 1.917 1 97.81 300 LEU A N 1
ATOM 2334 C CA . LEU A 1 300 ? 3.215 9.492 2.506 1 97.81 300 LEU A CA 1
ATOM 2335 C C . LEU A 1 300 ? 2.404 9.141 3.748 1 97.81 300 LEU A C 1
ATOM 2337 O O . LEU A 1 300 ? 2.318 9.938 4.684 1 97.81 300 LEU A O 1
ATOM 2341 N N . GLY A 1 301 ? 1.82 7.953 3.713 1 97.94 301 GLY A N 1
ATOM 2342 C CA . GLY A 1 301 ? 1.141 7.48 4.91 1 97.94 301 GLY A CA 1
ATOM 2343 C C . GLY A 1 301 ? 2.062 7.348 6.105 1 97.94 301 GLY A C 1
ATOM 2344 O O . GLY A 1 301 ? 1.69 7.707 7.227 1 97.94 301 GLY A O 1
ATOM 2345 N N . PHE A 1 302 ? 3.238 6.875 5.859 1 98 302 PHE A N 1
ATOM 2346 C CA . PHE A 1 302 ? 4.207 6.742 6.941 1 98 302 PHE A CA 1
ATOM 2347 C C . PHE A 1 302 ? 4.617 8.109 7.473 1 98 302 PHE A C 1
ATOM 2349 O O . PHE A 1 302 ? 4.836 8.273 8.672 1 98 302 PHE A O 1
ATOM 2356 N N . VAL A 1 303 ? 4.762 9.047 6.578 1 96.69 303 VAL A N 1
ATOM 2357 C CA . VAL A 1 303 ? 5.07 10.406 6.988 1 96.69 303 VAL A CA 1
ATOM 2358 C C . VAL A 1 303 ? 3.957 10.938 7.891 1 96.69 303 VAL A C 1
ATOM 2360 O O . VAL A 1 303 ? 4.227 11.523 8.945 1 96.69 303 VAL A O 1
ATOM 2363 N N . GLY A 1 304 ? 2.715 10.672 7.441 1 94.31 304 GLY A N 1
ATOM 2364 C CA . GLY A 1 304 ? 1.577 11.094 8.234 1 94.31 304 GLY A CA 1
ATOM 2365 C C . GLY A 1 304 ? 1.534 10.453 9.609 1 94.31 304 GLY A C 1
ATOM 2366 O O . GLY A 1 304 ? 1.18 11.102 10.594 1 94.31 304 GLY A O 1
ATOM 2367 N N . ILE A 1 305 ? 1.848 9.266 9.664 1 95.94 305 ILE A N 1
ATOM 2368 C CA . ILE A 1 305 ? 1.88 8.547 10.93 1 95.94 305 ILE A CA 1
ATOM 2369 C C . ILE A 1 305 ? 2.926 9.172 11.852 1 95.94 305 ILE A C 1
ATOM 2371 O O . ILE A 1 305 ? 2.641 9.461 13.016 1 95.94 305 ILE A O 1
ATOM 2375 N N . ARG A 1 306 ? 4.113 9.359 11.336 1 95.75 306 ARG A N 1
ATOM 2376 C CA . ARG A 1 306 ? 5.184 9.961 12.125 1 95.75 306 ARG A CA 1
ATOM 2377 C C . ARG A 1 306 ? 4.758 11.32 12.664 1 95.75 306 ARG A C 1
ATOM 2379 O O . ARG A 1 306 ? 4.922 11.602 13.852 1 95.75 306 ARG A O 1
ATOM 2386 N N . GLU A 1 307 ? 4.234 12.109 11.812 1 93.19 307 GLU A N 1
ATOM 2387 C CA . GLU A 1 307 ? 3.814 13.445 12.219 1 93.19 307 GLU A CA 1
ATOM 2388 C C . GLU A 1 307 ? 2.707 13.383 13.266 1 93.19 307 GLU A C 1
ATOM 2390 O O . GLU A 1 307 ? 2.693 14.172 14.211 1 93.19 307 GLU A O 1
ATOM 2395 N N . GLY A 1 308 ? 1.817 12.453 13.086 1 90.62 308 GLY A N 1
ATOM 2396 C CA . GLY A 1 308 ? 0.725 12.305 14.039 1 90.62 308 GLY A CA 1
ATOM 2397 C C . GLY A 1 308 ? 1.185 11.852 15.414 1 90.62 308 GLY A C 1
ATOM 2398 O O . GLY A 1 308 ? 0.767 12.414 16.422 1 90.62 308 GLY A O 1
ATOM 2399 N N . VAL A 1 309 ? 2.055 10.953 15.43 1 91.06 309 VAL A N 1
ATOM 2400 C CA . VAL A 1 309 ? 2.512 10.383 16.688 1 91.06 309 VAL A CA 1
ATOM 2401 C C . VAL A 1 309 ? 3.416 11.383 17.406 1 91.06 309 VAL A C 1
ATOM 2403 O O . VAL A 1 309 ? 3.283 11.594 18.625 1 91.06 309 VAL A O 1
ATOM 2406 N N . THR A 1 310 ? 4.332 11.984 16.734 1 90 310 THR A N 1
ATOM 2407 C CA . THR A 1 310 ? 5.254 12.93 17.344 1 90 310 THR A CA 1
ATOM 2408 C C . THR A 1 310 ? 4.508 14.148 17.875 1 90 310 THR A C 1
ATOM 2410 O O . THR A 1 310 ? 4.852 14.695 18.922 1 90 310 THR A O 1
ATOM 2413 N N . ARG A 1 311 ? 3.498 14.516 17.172 1 84.62 311 ARG A N 1
ATOM 2414 C CA . ARG A 1 311 ? 2.684 15.641 17.641 1 84.62 311 ARG A CA 1
ATOM 2415 C C . ARG A 1 311 ? 1.922 15.273 18.906 1 84.62 311 ARG A C 1
ATOM 2417 O O . ARG A 1 311 ? 1.858 16.062 19.844 1 84.62 311 ARG A O 1
ATOM 2424 N N . SER A 1 312 ? 1.324 14.188 18.922 1 83.19 312 SER A N 1
ATOM 2425 C CA . SER A 1 312 ? 0.568 13.727 20.078 1 83.19 312 SER A CA 1
ATOM 2426 C C . SER A 1 312 ? 1.458 13.617 21.312 1 83.19 312 SER A C 1
ATOM 2428 O O . SER A 1 312 ? 1.046 13.977 22.422 1 83.19 312 SER A O 1
ATOM 2430 N N . LEU A 1 313 ? 2.621 13.141 21.094 1 84.88 313 LEU A N 1
ATOM 2431 C CA . LEU A 1 313 ? 3.555 12.992 22.203 1 84.88 313 LEU A CA 1
ATOM 2432 C C . LEU A 1 313 ? 4.012 14.352 22.719 1 84.88 313 LEU A C 1
ATOM 2434 O O . LEU A 1 313 ? 4.164 14.555 23.922 1 84.88 313 LEU A O 1
ATOM 2438 N N . ALA A 1 314 ? 4.188 15.234 21.797 1 81.88 314 ALA A N 1
ATOM 2439 C CA . ALA A 1 314 ? 4.582 16.594 22.172 1 81.88 314 ALA A CA 1
ATOM 2440 C C . ALA A 1 314 ? 3.473 17.281 22.953 1 81.88 314 ALA A C 1
ATOM 2442 O O . ALA A 1 314 ? 3.742 17.984 23.922 1 81.88 314 ALA A O 1
ATOM 2443 N N . GLU A 1 315 ? 2.279 17.078 22.5 1 82.31 315 GLU A N 1
ATOM 2444 C CA . GLU A 1 315 ? 1.131 17.672 23.188 1 82.31 315 GLU A CA 1
ATOM 2445 C C . GLU A 1 315 ? 0.957 17.078 24.594 1 82.31 315 GLU A C 1
ATOM 2447 O O . GLU A 1 315 ? 0.64 17.797 25.531 1 82.31 315 GLU A O 1
ATOM 2452 N N . ARG A 1 316 ? 1.204 15.891 24.766 1 84.56 316 ARG A N 1
ATOM 2453 C CA . ARG A 1 316 ? 1.103 15.234 26.062 1 84.56 316 ARG A CA 1
ATOM 2454 C C . ARG A 1 316 ? 2.191 15.727 27 1 84.56 316 ARG A C 1
ATOM 2456 O O . ARG A 1 316 ? 1.937 15.945 28.188 1 84.56 316 ARG A O 1
ATOM 2463 N N . ALA A 1 317 ? 3.312 15.852 26.469 1 82.38 317 ALA A N 1
ATOM 2464 C CA . ALA A 1 317 ? 4.438 16.328 27.266 1 82.38 317 ALA A CA 1
ATOM 2465 C C . ALA A 1 317 ? 4.199 17.75 27.75 1 82.38 317 ALA A C 1
ATOM 2467 O O . ALA A 1 317 ? 4.496 18.078 28.906 1 82.38 317 ALA A O 1
ATOM 2468 N N . SER A 1 318 ? 3.641 18.531 26.875 1 82.56 318 SER A N 1
ATOM 2469 C CA . SER A 1 318 ? 3.338 19.906 27.234 1 82.56 318 SER A CA 1
ATOM 2470 C C . SER A 1 318 ? 2.24 19.984 28.297 1 82.56 318 SER A C 1
ATOM 2472 O O . SER A 1 318 ? 2.287 20.812 29.188 1 82.56 318 SER A O 1
ATOM 2474 N N . SER A 1 319 ? 1.31 19.141 28.203 1 84.94 319 SER A N 1
ATOM 2475 C CA . SER A 1 319 ? 0.219 19.109 29.172 1 84.94 319 SER A CA 1
ATOM 2476 C C . SER A 1 319 ? 0.713 18.656 30.547 1 84.94 319 SER A C 1
ATOM 2478 O O . SER A 1 319 ? 0.244 19.156 31.562 1 84.94 319 SER A O 1
ATOM 2480 N N . LEU A 1 320 ? 1.614 17.734 30.656 1 85 320 LEU A N 1
ATOM 2481 C CA . LEU A 1 320 ? 2.182 17.25 31.906 1 85 320 LEU A CA 1
ATOM 2482 C C . LEU A 1 320 ? 3.016 18.328 32.594 1 85 320 LEU A C 1
ATOM 2484 O O . LEU A 1 320 ? 2.994 18.469 33.812 1 85 320 LEU A O 1
ATOM 2488 N N . GLU A 1 321 ? 3.775 19.062 31.812 1 81.75 321 GLU A N 1
ATOM 2489 C CA . GLU A 1 321 ? 4.574 20.156 32.344 1 81.75 321 GLU A CA 1
ATOM 2490 C C . GLU A 1 321 ? 3.682 21.25 32.938 1 81.75 321 GLU A C 1
ATOM 2492 O O . GLU A 1 321 ? 4.012 21.828 33.969 1 81.75 321 GLU A O 1
ATOM 2497 N N . ASP A 1 322 ? 2.615 21.484 32.312 1 81.69 322 ASP A N 1
ATOM 2498 C CA . ASP A 1 322 ? 1.669 22.484 32.781 1 81.69 322 ASP A CA 1
ATOM 2499 C C . ASP A 1 322 ? 1.03 22.031 34.094 1 81.69 322 ASP A C 1
ATOM 2501 O O . ASP A 1 322 ? 0.661 22.859 34.938 1 81.69 322 ASP A O 1
ATOM 2505 N N . MET A 1 323 ? 0.892 20.844 34.25 1 82 323 MET A N 1
ATOM 2506 C CA . MET A 1 323 ? 0.291 20.312 35.469 1 82 323 MET A CA 1
ATOM 2507 C C . MET A 1 323 ? 1.286 20.328 36.625 1 82 323 MET A C 1
ATOM 2509 O O . MET A 1 323 ? 0.89 20.391 37.781 1 82 323 MET A O 1
ATOM 2513 N N . GLU A 1 324 ? 2.477 20.25 36.375 1 77.06 324 GLU A N 1
ATOM 2514 C CA . GLU A 1 324 ? 3.51 20.25 37.406 1 77.06 324 GLU A CA 1
ATOM 2515 C C . GLU A 1 324 ? 3.828 21.672 37.875 1 77.06 324 GLU A C 1
ATOM 2517 O O . GLU A 1 324 ? 4.324 21.875 38.969 1 77.06 324 GLU A O 1
ATOM 2522 N N . ASP A 1 325 ? 3.586 22.641 37.062 1 64.25 325 ASP A N 1
ATOM 2523 C CA . ASP A 1 325 ? 3.74 24.016 37.469 1 64.25 325 ASP A CA 1
ATOM 2524 C C . ASP A 1 325 ? 2.488 24.516 38.219 1 64.25 325 ASP A C 1
ATOM 2526 O O . ASP A 1 325 ? 2.582 25.281 39.156 1 64.25 325 ASP A O 1
ATOM 2530 N N . MET B 1 1 ? -22.594 37.562 59.781 1 24.7 1 MET B N 1
ATOM 2531 C CA . MET B 1 1 ? -21.953 36.312 59.406 1 24.7 1 MET B CA 1
ATOM 2532 C C . MET B 1 1 ? -22.125 36.031 57.906 1 24.7 1 MET B C 1
ATOM 2534 O O . MET B 1 1 ? -23.234 35.688 57.469 1 24.7 1 MET B O 1
ATOM 2538 N N . SER B 1 2 ? -21.562 36.844 57 1 24.92 2 SER B N 1
ATOM 2539 C CA . SER B 1 2 ? -21.719 37.188 55.562 1 24.92 2 SER B CA 1
ATOM 2540 C C . SER B 1 2 ? -21.219 36.031 54.688 1 24.92 2 SER B C 1
ATOM 2542 O O . SER B 1 2 ? -20.062 35.656 54.781 1 24.92 2 SER B O 1
ATOM 2544 N N . SER B 1 3 ? -22.031 34.906 54.531 1 27.45 3 SER B N 1
ATOM 2545 C CA . SER B 1 3 ? -21.812 33.656 53.875 1 27.45 3 SER B CA 1
ATOM 2546 C C . SER B 1 3 ? -21.422 33.844 52.406 1 27.45 3 SER B C 1
ATOM 2548 O O . SER B 1 3 ? -22.25 34.25 51.594 1 27.45 3 SER B O 1
ATOM 2550 N N . THR B 1 4 ? -20.25 34.406 52.094 1 28.25 4 THR B N 1
ATOM 2551 C CA . THR B 1 4 ? -19.766 34.656 50.75 1 28.25 4 THR B CA 1
ATOM 2552 C C . THR B 1 4 ? -19.781 33.406 49.906 1 28.25 4 THR B C 1
ATOM 2554 O O . THR B 1 4 ? -19.203 32.375 50.281 1 28.25 4 THR B O 1
ATOM 2557 N N . PRO B 1 5 ? -20.828 33.188 49.062 1 28.66 5 PRO B N 1
ATOM 2558 C CA . PRO B 1 5 ? -21.062 31.969 48.281 1 28.66 5 PRO B CA 1
ATOM 2559 C C . PRO B 1 5 ? -19.844 31.562 47.438 1 28.66 5 PRO B C 1
ATOM 2561 O O . PRO B 1 5 ? -19.156 32.438 46.906 1 28.66 5 PRO B O 1
ATOM 2564 N N . LEU B 1 6 ? -19.047 30.594 47.781 1 26.62 6 LEU B N 1
ATOM 2565 C CA . LEU B 1 6 ? -17.891 29.969 47.125 1 26.62 6 LEU B CA 1
ATOM 2566 C C . LEU B 1 6 ? -18.234 29.594 45.656 1 26.62 6 LEU B C 1
ATOM 2568 O O . LEU B 1 6 ? -19.172 28.828 45.406 1 26.62 6 LEU B O 1
ATOM 2572 N N . LEU B 1 7 ? -18.125 30.531 44.656 1 24.5 7 LEU B N 1
ATOM 2573 C CA . LEU B 1 7 ? -18.25 30.359 43.219 1 24.5 7 LEU B CA 1
ATOM 2574 C C . LEU B 1 7 ? -17.469 29.141 42.75 1 24.5 7 LEU B C 1
ATOM 2576 O O . LEU B 1 7 ? -16.234 29.156 42.719 1 24.5 7 LEU B O 1
ATOM 2580 N N . SER B 1 8 ? -17.75 27.938 43.062 1 25.97 8 SER B N 1
ATOM 2581 C CA . SER B 1 8 ? -17.141 26.656 42.719 1 25.97 8 SER B CA 1
ATOM 2582 C C . SER B 1 8 ? -16.906 26.547 41.219 1 25.97 8 SER B C 1
ATOM 2584 O O . SER B 1 8 ? -16.219 25.625 40.75 1 25.97 8 SER B O 1
ATOM 2586 N N . ALA B 1 9 ? -17.797 27.047 40.219 1 26.66 9 ALA B N 1
ATOM 2587 C CA . ALA B 1 9 ? -17.938 26.281 39 1 26.66 9 ALA B CA 1
ATOM 2588 C C . ALA B 1 9 ? -16.594 26.078 38.312 1 26.66 9 ALA B C 1
ATOM 2590 O O . ALA B 1 9 ? -16.234 24.969 37.938 1 26.66 9 ALA B O 1
ATOM 2591 N N . ALA B 1 10 ? -16.172 26.922 37.094 1 29.03 10 ALA B N 1
ATOM 2592 C CA . ALA B 1 10 ? -16.281 26.656 35.656 1 29.03 10 ALA B CA 1
ATOM 2593 C C . ALA B 1 10 ? -15.039 25.969 35.125 1 29.03 10 ALA B C 1
ATOM 2595 O O . ALA B 1 10 ? -13.922 26.469 35.281 1 29.03 10 ALA B O 1
ATOM 2596 N N . GLY B 1 11 ? -14.836 24.703 35.156 1 30.94 11 GLY B N 1
ATOM 2597 C CA . GLY B 1 11 ? -13.828 23.844 34.531 1 30.94 11 GLY B CA 1
ATOM 2598 C C . GLY B 1 11 ? -13.273 24.438 33.25 1 30.94 11 GLY B C 1
ATOM 2599 O O . GLY B 1 11 ? -13.891 25.312 32.625 1 30.94 11 GLY B O 1
ATOM 2600 N N . GLY B 1 12 ? -11.953 24.344 32.969 1 31.03 12 GLY B N 1
ATOM 2601 C CA . GLY B 1 12 ? -11.141 24.969 31.938 1 31.03 12 GLY B CA 1
ATOM 2602 C C . GLY B 1 12 ? -11.727 24.812 30.547 1 31.03 12 GLY B C 1
ATOM 2603 O O . GLY B 1 12 ? -11.742 23.703 30 1 31.03 12 GLY B O 1
ATOM 2604 N N . LEU B 1 13 ? -12.867 25.359 30.109 1 32 13 LEU B N 1
ATOM 2605 C CA . LEU B 1 13 ? -13.383 25.516 28.75 1 32 13 LEU B CA 1
ATOM 2606 C C . LEU B 1 13 ? -12.25 25.766 27.766 1 32 13 LEU B C 1
ATOM 2608 O O . LEU B 1 13 ? -11.266 26.438 28.109 1 32 13 LEU B O 1
ATOM 2612 N N . PRO B 1 14 ? -11.93 24.812 26.859 1 37.94 14 PRO B N 1
ATOM 2613 C CA . PRO B 1 14 ? -10.977 25.188 25.812 1 37.94 14 PRO B CA 1
ATOM 2614 C C . PRO B 1 14 ? -11.055 26.672 25.453 1 37.94 14 PRO B C 1
ATOM 2616 O O . PRO B 1 14 ? -12.094 27.297 25.625 1 37.94 14 PRO B O 1
ATOM 2619 N N . GLY B 1 15 ? -10.016 27.516 25.656 1 33.81 15 GLY B N 1
ATOM 2620 C CA . GLY B 1 15 ? -9.984 28.922 25.312 1 33.81 15 GLY B CA 1
ATOM 2621 C C . GLY B 1 15 ? -10.844 29.25 24.094 1 33.81 15 GLY B C 1
ATOM 2622 O O . GLY B 1 15 ? -11.234 28.359 23.344 1 33.81 15 GLY B O 1
ATOM 2623 N N . PRO B 1 16 ? -11.492 30.406 24.031 1 38.12 16 PRO B N 1
ATOM 2624 C CA . PRO B 1 16 ? -12.445 30.844 23.016 1 38.12 16 PRO B CA 1
ATOM 2625 C C . PRO B 1 16 ? -12.023 30.438 21.594 1 38.12 16 PRO B C 1
ATOM 2627 O O . PRO B 1 16 ? -12.875 30.125 20.766 1 38.12 16 PRO B O 1
ATOM 2630 N N . HIS B 1 17 ? -10.797 30.938 21.125 1 36.16 17 HIS B N 1
ATOM 2631 C CA . HIS B 1 17 ? -10.414 30.875 19.719 1 36.16 17 HIS B CA 1
ATOM 2632 C C . HIS B 1 17 ? -10.008 29.469 19.328 1 36.16 17 HIS B C 1
ATOM 2634 O O . HIS B 1 17 ? -9.312 29.266 18.312 1 36.16 17 HIS B O 1
ATOM 2640 N N . VAL B 1 18 ? -9.836 28.562 20.125 1 40.56 18 VAL B N 1
ATOM 2641 C CA . VAL B 1 18 ? -9.547 27.234 19.578 1 40.56 18 VAL B CA 1
ATOM 2642 C C . VAL B 1 18 ? -10.586 26.875 18.516 1 40.56 18 VAL B C 1
ATOM 2644 O O . VAL B 1 18 ? -11.758 26.656 18.844 1 40.56 18 VAL B O 1
ATOM 2647 N N . MET B 1 19 ? -10.734 27.547 17.391 1 40.75 19 MET B N 1
ATOM 2648 C CA . MET B 1 19 ? -11.578 27.094 16.297 1 40.75 19 MET B CA 1
ATOM 2649 C C . MET B 1 19 ? -11.797 25.578 16.344 1 40.75 19 MET B C 1
ATOM 2651 O O . MET B 1 19 ? -10.844 24.812 16.234 1 40.75 19 MET B O 1
ATOM 2655 N N . LEU B 1 20 ? -12.648 25.109 17.188 1 49.38 20 LEU B N 1
ATOM 2656 C CA . LEU B 1 20 ? -13.078 23.734 17.375 1 49.38 20 LEU B CA 1
ATOM 2657 C C . LEU B 1 20 ? -13.125 23 16.031 1 49.38 20 LEU B C 1
ATOM 2659 O O . LEU B 1 20 ? -13.758 23.453 15.086 1 49.38 20 LEU B O 1
ATOM 2663 N N . ASP B 1 21 ? -12.133 22.219 15.789 1 66.88 21 ASP B N 1
ATOM 2664 C CA . ASP B 1 21 ? -12.141 21.344 14.609 1 66.88 21 ASP B CA 1
ATOM 2665 C C . ASP B 1 21 ? -13.508 20.703 14.414 1 66.88 21 ASP B C 1
ATOM 2667 O O . ASP B 1 21 ? -14.203 20.406 15.383 1 66.88 21 ASP B O 1
ATOM 2671 N N . HIS B 1 22 ? -14.164 20.828 13.289 1 84.31 22 HIS B N 1
ATOM 2672 C CA . HIS B 1 22 ? -15.438 20.203 12.945 1 84.31 22 HIS B CA 1
ATOM 2673 C C . HIS B 1 22 ? -15.43 18.719 13.32 1 84.31 22 HIS B C 1
ATOM 2675 O O . HIS B 1 22 ? -14.422 18.031 13.133 1 84.31 22 HIS B O 1
ATOM 2681 N N . PRO B 1 23 ? -16.531 18.359 14.008 1 89.12 23 PRO B N 1
ATOM 2682 C CA . PRO B 1 23 ? -16.656 16.922 14.289 1 89.12 23 PRO B CA 1
ATOM 2683 C C . PRO B 1 23 ? -16.562 16.078 13.031 1 89.12 23 PRO B C 1
ATOM 2685 O O . PRO B 1 23 ? -16.844 16.547 11.93 1 89.12 23 PRO B O 1
ATOM 2688 N N . ALA B 1 24 ? -16.188 14.867 13.227 1 90.81 24 ALA B N 1
ATOM 2689 C CA . ALA B 1 24 ? -15.977 13.945 12.125 1 90.81 24 ALA B CA 1
ATOM 2690 C C . ALA B 1 24 ? -17.25 13.781 11.297 1 90.81 24 ALA B C 1
ATOM 2692 O O . ALA B 1 24 ? -17.188 13.633 10.07 1 90.81 24 ALA B O 1
ATOM 2693 N N . PHE B 1 25 ? -18.438 13.867 11.914 1 92.06 25 PHE B N 1
ATOM 2694 C CA . PHE B 1 25 ? -19.719 13.688 11.242 1 92.06 25 PHE B CA 1
ATOM 2695 C C . PHE B 1 25 ? -19.953 14.789 10.211 1 92.06 25 PHE B C 1
ATOM 2697 O O . PHE B 1 25 ? -20.438 14.523 9.109 1 92.06 25 PHE B O 1
ATOM 2704 N N . LEU B 1 26 ? -19.531 15.914 10.578 1 90.38 26 LEU B N 1
ATOM 2705 C CA . LEU B 1 26 ? -19.672 17.047 9.688 1 90.38 26 LEU B CA 1
ATOM 2706 C C . LEU B 1 26 ? -18.625 17.031 8.586 1 90.38 26 LEU B C 1
ATOM 2708 O O . LEU B 1 26 ? -18.891 17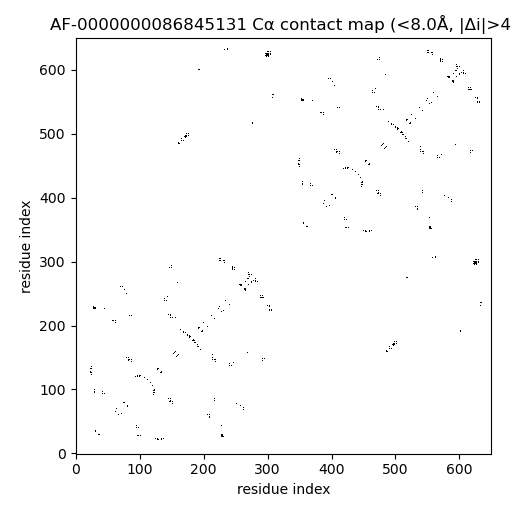.422 7.449 1 90.38 26 LEU B O 1
ATOM 2712 N N . ARG B 1 27 ? -17.5 16.547 8.914 1 92.88 27 ARG B N 1
ATOM 2713 C CA . ARG B 1 27 ? -16.422 16.516 7.938 1 92.88 27 ARG B CA 1
ATOM 2714 C C . ARG B 1 27 ? -16.734 15.562 6.789 1 92.88 27 ARG B C 1
ATOM 2716 O O . ARG B 1 27 ? -16.344 15.805 5.645 1 92.88 27 ARG B O 1
ATOM 2723 N N . VAL B 1 28 ? -17.438 14.523 7.082 1 94.5 28 VAL B N 1
ATOM 2724 C CA . VAL B 1 28 ? -17.766 13.562 6.035 1 94.5 28 VAL B CA 1
ATOM 2725 C C . VAL B 1 28 ? -18.922 14.094 5.191 1 94.5 28 VAL B C 1
ATOM 2727 O O . VAL B 1 28 ? -19.156 13.617 4.078 1 94.5 28 VAL B O 1
ATOM 2730 N N . SER B 1 29 ? -19.578 15.141 5.695 1 94 29 SER B N 1
ATOM 2731 C CA . SER B 1 29 ? -20.734 15.688 4.996 1 94 29 SER B CA 1
ATOM 2732 C C . SER B 1 29 ? -20.359 16.891 4.137 1 94 29 SER B C 1
ATOM 2734 O O . SER B 1 29 ? -21.219 17.547 3.555 1 94 29 SER B O 1
ATOM 2736 N N . HIS B 1 30 ? -19.047 17.156 4.094 1 94.62 30 HIS B N 1
ATOM 2737 C CA . HIS B 1 30 ? -18.562 18.266 3.283 1 94.62 30 HIS B CA 1
ATOM 2738 C C . HIS B 1 30 ? -17.328 17.875 2.482 1 94.62 30 HIS B C 1
ATOM 2740 O O . HIS B 1 30 ? -16.453 17.156 2.986 1 94.62 30 HIS B O 1
ATOM 2746 N N . SER B 1 31 ? -17.359 18.328 1.24 1 95.25 31 SER B N 1
ATOM 2747 C CA . SER B 1 31 ? -16.172 18.141 0.397 1 95.25 31 SER B CA 1
ATOM 2748 C C . SER B 1 31 ? -15.133 19.219 0.663 1 95.25 31 SER B C 1
ATOM 2750 O O . SER B 1 31 ? -15.477 20.375 0.937 1 95.25 31 SER B O 1
ATOM 2752 N N . PRO B 1 32 ? -13.891 18.844 0.572 1 92.62 32 PRO B N 1
ATOM 2753 C CA . PRO B 1 32 ? -12.844 19.859 0.763 1 92.62 32 PRO B CA 1
ATOM 2754 C C . PRO B 1 32 ? -12.57 20.672 -0.499 1 92.62 32 PRO B C 1
ATOM 2756 O O . PRO B 1 32 ? -11.82 21.656 -0.456 1 92.62 32 PRO B O 1
ATOM 2759 N N . TRP B 1 33 ? -13.203 20.25 -1.535 1 93.69 33 TRP B N 1
ATOM 2760 C CA . TRP B 1 33 ? -12.961 20.891 -2.82 1 93.69 33 TRP B CA 1
ATOM 2761 C C . TRP B 1 33 ? -13.977 22 -3.072 1 93.69 33 TRP B C 1
ATOM 2763 O O . TRP B 1 33 ? -15.188 21.766 -2.996 1 93.69 33 TRP B O 1
ATOM 2773 N N . GLN B 1 34 ? -13.523 23.125 -3.463 1 88.88 34 GLN B N 1
ATOM 2774 C CA . GLN B 1 34 ? -14.391 24.266 -3.721 1 88.88 34 GLN B CA 1
ATOM 2775 C C . GLN B 1 34 ? -15.281 24.031 -4.934 1 88.88 34 GLN B C 1
ATOM 2777 O O . GLN B 1 34 ? -16.375 24.578 -5.027 1 88.88 34 GLN B O 1
ATOM 2782 N N . CYS B 1 35 ? -14.812 23.188 -5.785 1 90.75 35 CYS B N 1
ATOM 2783 C CA . CYS B 1 35 ? -15.547 22.922 -7.02 1 90.75 35 CYS B CA 1
ATOM 2784 C C . CYS B 1 35 ? -16.688 21.938 -6.77 1 90.75 35 CYS B C 1
ATOM 2786 O O . CYS B 1 35 ? -17.469 21.641 -7.676 1 90.75 35 CYS B O 1
ATOM 2788 N N . ILE B 1 36 ? -16.922 21.453 -5.551 1 95.25 36 ILE B N 1
ATOM 2789 C CA . ILE B 1 36 ? -18 20.531 -5.223 1 95.25 36 ILE B CA 1
ATOM 2790 C C . ILE B 1 36 ? -18.891 21.141 -4.145 1 95.25 36 ILE B C 1
ATOM 2792 O O . ILE B 1 36 ? -18.703 20.875 -2.953 1 95.25 36 ILE B O 1
ATOM 2796 N N . PRO B 1 37 ? -19.812 21.922 -4.641 1 95.06 37 PRO B N 1
ATOM 2797 C CA . PRO B 1 37 ? -20.75 22.469 -3.666 1 95.06 37 PRO B CA 1
ATOM 2798 C C . PRO B 1 37 ? -21.656 21.406 -3.055 1 95.06 37 PRO B C 1
ATOM 2800 O O . PRO B 1 37 ? -21.641 20.25 -3.5 1 95.06 37 PRO B O 1
ATOM 2803 N N . GLN B 1 38 ? -22.391 21.781 -2.102 1 95.38 38 GLN B N 1
ATOM 2804 C CA . GLN B 1 38 ? -23.156 20.844 -1.276 1 95.38 38 GLN B CA 1
ATOM 2805 C C . GLN B 1 38 ? -24.172 20.078 -2.113 1 95.38 38 GLN B C 1
ATOM 2807 O O . GLN B 1 38 ? -24.375 18.875 -1.899 1 95.38 38 GLN B O 1
ATOM 2812 N N . ASN B 1 39 ? -24.844 20.672 -3.016 1 96 39 ASN B N 1
ATOM 2813 C CA . ASN B 1 39 ? -25.844 20 -3.84 1 96 39 ASN B CA 1
ATOM 2814 C C . ASN B 1 39 ? -25.203 18.953 -4.754 1 96 39 ASN B C 1
ATOM 2816 O O . ASN B 1 39 ? -25.766 17.875 -4.957 1 96 39 ASN B O 1
ATOM 2820 N N . VAL B 1 40 ? -24.047 19.328 -5.328 1 97.25 40 VAL B N 1
ATOM 2821 C CA . VAL B 1 40 ? -23.312 18.406 -6.184 1 97.25 40 VAL B CA 1
ATOM 2822 C C . VAL B 1 40 ? -22.812 17.219 -5.352 1 97.25 40 VAL B C 1
ATOM 2824 O O . VAL B 1 40 ? -22.828 16.078 -5.816 1 97.25 40 VAL B O 1
ATOM 2827 N N . LEU B 1 41 ? -22.375 17.516 -4.137 1 97.81 41 LEU B N 1
ATOM 2828 C CA . LEU B 1 41 ? -21.922 16.453 -3.24 1 97.81 41 LEU B CA 1
ATOM 2829 C C . LEU B 1 41 ? -23.047 15.461 -2.971 1 97.81 41 LEU B C 1
ATOM 2831 O O . LEU B 1 41 ? -22.812 14.25 -3.006 1 97.81 41 LEU B O 1
ATOM 2835 N N . VAL B 1 42 ? -24.281 15.93 -2.727 1 97.44 42 VAL B N 1
ATOM 2836 C CA . VAL B 1 42 ? -25.422 15.062 -2.484 1 97.44 42 VAL B CA 1
ATOM 2837 C C . VAL B 1 42 ? -25.688 14.188 -3.713 1 97.44 42 VAL B C 1
ATOM 2839 O O . VAL B 1 42 ? -25.938 12.992 -3.588 1 97.44 42 VAL B O 1
ATOM 2842 N N . ALA B 1 43 ? -25.609 14.805 -4.859 1 97.88 43 ALA B N 1
ATOM 2843 C CA . ALA B 1 43 ? -25.828 14.07 -6.102 1 97.88 43 ALA B CA 1
ATOM 2844 C C . ALA B 1 43 ? -24.781 12.984 -6.301 1 97.88 43 ALA B C 1
ATOM 2846 O O . ALA B 1 43 ? -25.109 11.859 -6.699 1 97.88 43 ALA B O 1
ATOM 2847 N N . LEU B 1 44 ? -23.516 13.32 -6.047 1 98.19 44 LEU B N 1
ATOM 2848 C CA . LEU B 1 44 ? -22.438 12.359 -6.203 1 98.19 44 LEU B CA 1
ATOM 2849 C C . LEU B 1 44 ? -22.594 11.195 -5.227 1 98.19 44 LEU B C 1
ATOM 2851 O O . LEU B 1 44 ? -22.406 10.039 -5.598 1 98.19 44 LEU B O 1
ATOM 2855 N N . ARG B 1 45 ? -22.953 11.484 -4 1 98.19 45 ARG B N 1
ATOM 2856 C CA . ARG B 1 45 ? -23.172 10.445 -2.998 1 98.19 45 ARG B CA 1
ATOM 2857 C C . ARG B 1 45 ? -24.391 9.594 -3.359 1 98.19 45 ARG B C 1
ATOM 2859 O O . ARG B 1 45 ? -24.375 8.375 -3.154 1 98.19 45 ARG B O 1
ATOM 2866 N N . GLY B 1 46 ? -25.422 10.258 -3.852 1 98.12 46 GLY B N 1
ATOM 2867 C CA . GLY B 1 46 ? -26.594 9.523 -4.293 1 98.12 46 GLY B CA 1
ATOM 2868 C C . GLY B 1 46 ? -26.297 8.57 -5.441 1 98.12 46 GLY B C 1
ATOM 2869 O O . GLY B 1 46 ? -26.766 7.434 -5.441 1 98.12 46 GLY B O 1
ATOM 2870 N N . LEU B 1 47 ? -25.5 9.039 -6.395 1 98.38 47 LEU B N 1
ATOM 2871 C CA . LEU B 1 47 ? -25.125 8.211 -7.535 1 98.38 47 LEU B CA 1
ATOM 2872 C C . LEU B 1 47 ? -24.266 7.027 -7.082 1 98.38 47 LEU B C 1
ATOM 2874 O O . LEU B 1 47 ? -24.453 5.91 -7.574 1 98.38 47 LEU B O 1
ATOM 2878 N N . THR B 1 48 ? -23.312 7.309 -6.172 1 98.44 48 THR B N 1
ATOM 2879 C CA . THR B 1 48 ? -22.484 6.238 -5.645 1 98.44 48 THR B CA 1
ATOM 2880 C C . THR B 1 48 ? -23.328 5.191 -4.926 1 98.44 48 THR B C 1
ATOM 2882 O O . THR B 1 48 ? -23.141 3.99 -5.125 1 98.44 48 THR B O 1
ATOM 2885 N N . LEU B 1 49 ? -24.266 5.637 -4.125 1 98.38 49 LEU B N 1
ATOM 2886 C CA . LEU B 1 49 ? -25.125 4.723 -3.387 1 98.38 49 LEU B CA 1
ATOM 2887 C C . LEU B 1 49 ? -26.016 3.918 -4.336 1 98.38 49 LEU B C 1
ATOM 2889 O O . LEU B 1 49 ? -26.156 2.703 -4.176 1 98.38 49 LEU B O 1
ATOM 2893 N N . ALA B 1 50 ? -26.594 4.59 -5.34 1 98.5 50 ALA B N 1
ATOM 2894 C CA . ALA B 1 50 ? -27.422 3.904 -6.332 1 98.5 50 ALA B CA 1
ATOM 2895 C C . ALA B 1 50 ? -26.625 2.832 -7.066 1 98.5 50 ALA B C 1
ATOM 2897 O O . ALA B 1 50 ? -27.125 1.729 -7.305 1 98.5 50 ALA B O 1
ATOM 2898 N N . TYR B 1 51 ? -25.422 3.205 -7.414 1 98.62 51 TYR B N 1
ATOM 2899 C CA . TYR B 1 51 ? -24.547 2.258 -8.078 1 98.62 51 TYR B CA 1
ATOM 2900 C C . TYR B 1 51 ? -24.281 1.047 -7.188 1 98.62 51 TYR B C 1
ATOM 2902 O O . TYR B 1 51 ? -24.359 -0.096 -7.645 1 98.62 51 TYR B O 1
ATOM 2910 N N . LEU B 1 52 ? -23.938 1.274 -5.941 1 98.69 52 LEU B N 1
ATOM 2911 C CA . LEU B 1 52 ? -23.625 0.196 -5.008 1 98.69 52 LEU B CA 1
ATOM 2912 C C . LEU B 1 52 ? -24.844 -0.702 -4.793 1 98.69 52 LEU B C 1
ATOM 2914 O O . LEU B 1 52 ? -24.703 -1.925 -4.707 1 98.69 52 LEU B O 1
ATOM 2918 N N . VAL B 1 53 ? -26.016 -0.122 -4.734 1 98.38 53 VAL B N 1
ATOM 2919 C CA . VAL B 1 53 ? -27.234 -0.898 -4.527 1 98.38 53 VAL B CA 1
ATOM 2920 C C . VAL B 1 53 ? -27.516 -1.754 -5.762 1 98.38 53 VAL B C 1
ATOM 2922 O O . VAL B 1 53 ? -27.797 -2.949 -5.645 1 98.38 53 VAL B O 1
ATOM 2925 N N . ALA B 1 54 ? -27.406 -1.158 -6.938 1 98.44 54 ALA B N 1
ATOM 2926 C CA . ALA B 1 54 ? -27.656 -1.885 -8.18 1 98.44 54 ALA B CA 1
ATOM 2927 C C . ALA B 1 54 ? -26.656 -3.023 -8.359 1 98.44 54 ALA B C 1
ATOM 2929 O O . ALA B 1 54 ? -27.047 -4.152 -8.672 1 98.44 54 ALA B O 1
ATOM 2930 N N . VAL B 1 55 ? -25.422 -2.721 -8.156 1 98.31 55 VAL B N 1
ATOM 2931 C CA . VAL B 1 55 ? -24.375 -3.73 -8.328 1 98.31 55 VAL B CA 1
ATOM 2932 C C . VAL B 1 55 ? -24.516 -4.789 -7.234 1 98.31 55 VAL B C 1
ATOM 2934 O O . VAL B 1 55 ? -24.266 -5.973 -7.48 1 98.31 55 VAL B O 1
ATOM 2937 N N . GLY B 1 56 ? -24.891 -4.332 -6.008 1 98.06 56 GLY B N 1
ATOM 2938 C CA . GLY B 1 56 ? -25.141 -5.297 -4.949 1 98.06 56 GLY B CA 1
ATOM 2939 C C . GLY B 1 56 ? -26.188 -6.336 -5.32 1 98.06 56 GLY B C 1
ATOM 2940 O O . GLY B 1 56 ? -26.016 -7.523 -5.031 1 98.06 56 GLY B O 1
ATOM 2941 N N . ALA B 1 57 ? -27.219 -5.953 -5.969 1 97.5 57 ALA B N 1
ATOM 2942 C CA . ALA B 1 57 ? -28.25 -6.875 -6.438 1 97.5 57 ALA B CA 1
ATOM 2943 C C . ALA B 1 57 ? -27.703 -7.828 -7.488 1 97.5 57 ALA B C 1
ATOM 2945 O O . ALA B 1 57 ? -28.016 -9.023 -7.48 1 97.5 57 ALA B O 1
ATOM 2946 N N . MET B 1 58 ? -26.891 -7.312 -8.359 1 97.31 58 MET B N 1
ATOM 2947 C CA . MET B 1 58 ? -26.297 -8.141 -9.398 1 97.31 58 MET B CA 1
ATOM 2948 C C . MET B 1 58 ? -25.344 -9.164 -8.789 1 97.31 58 MET B C 1
ATOM 2950 O O . MET B 1 58 ? -25.297 -10.312 -9.242 1 97.31 58 MET B O 1
ATOM 2954 N N . ILE B 1 59 ? -24.547 -8.734 -7.785 1 96.75 59 ILE B N 1
ATOM 2955 C CA . ILE B 1 59 ? -23.641 -9.641 -7.09 1 96.75 59 ILE B CA 1
ATOM 2956 C C . ILE B 1 59 ? -24.453 -10.75 -6.41 1 96.75 59 ILE B C 1
ATOM 2958 O O . ILE B 1 59 ? -24.094 -11.922 -6.488 1 96.75 59 ILE B O 1
ATOM 2962 N N . GLY B 1 60 ? -25.578 -10.367 -5.742 1 94.44 60 GLY B N 1
ATOM 2963 C CA . GLY B 1 60 ? -26.438 -11.359 -5.133 1 94.44 60 GLY B CA 1
ATOM 2964 C C . GLY B 1 60 ? -26.969 -12.375 -6.129 1 94.44 60 GLY B C 1
ATOM 2965 O O . GLY B 1 60 ? -26.969 -13.578 -5.859 1 94.44 60 GLY B O 1
ATOM 2966 N N . HIS B 1 61 ? -27.375 -11.914 -7.273 1 94.38 61 HIS B N 1
ATOM 2967 C CA . HIS B 1 61 ? -27.875 -12.789 -8.328 1 94.38 61 HIS B CA 1
ATOM 2968 C C . HIS B 1 61 ? -26.781 -13.742 -8.812 1 94.38 61 HIS B C 1
ATOM 2970 O O . HIS B 1 61 ? -27.016 -14.938 -8.977 1 94.38 61 HIS B O 1
ATOM 2976 N N . TYR B 1 62 ? -25.641 -13.219 -8.977 1 92.38 62 TYR B N 1
ATOM 2977 C CA . TYR B 1 62 ? -24.531 -14.016 -9.453 1 92.38 62 TYR B CA 1
ATOM 2978 C C . TYR B 1 62 ? -24.172 -15.109 -8.453 1 92.38 62 TYR B C 1
ATOM 2980 O O . TYR B 1 62 ? -23.969 -16.266 -8.828 1 92.38 62 TYR B O 1
ATOM 2988 N N . LYS B 1 63 ? -24.047 -14.727 -7.195 1 91.38 63 LYS B N 1
ATOM 2989 C CA . LYS B 1 63 ? -23.641 -15.672 -6.16 1 91.38 63 LYS B CA 1
ATOM 2990 C C . LYS B 1 63 ? -24.703 -16.734 -5.941 1 91.38 63 LYS B C 1
ATOM 2992 O O . LYS B 1 63 ? -24.391 -17.891 -5.629 1 91.38 63 LYS B O 1
ATOM 2997 N N . SER B 1 64 ? -25.969 -16.453 -6.195 1 90.19 64 SER B N 1
ATOM 2998 C CA . SER B 1 64 ? -27.062 -17.406 -5.98 1 90.19 64 SER B CA 1
ATOM 2999 C C . SER B 1 64 ? -27.25 -18.312 -7.184 1 90.19 64 SER B C 1
ATOM 3001 O O . SER B 1 64 ? -27.781 -19.422 -7.055 1 90.19 64 SER B O 1
ATOM 3003 N N . THR B 1 65 ? -26.75 -17.922 -8.359 1 88.25 65 THR B N 1
ATOM 3004 C CA . THR B 1 65 ? -26.984 -18.719 -9.562 1 88.25 65 THR B CA 1
ATOM 3005 C C . THR B 1 65 ? -25.719 -19.438 -9.992 1 88.25 65 THR B C 1
ATOM 3007 O O . THR B 1 65 ? -25.719 -20.656 -10.219 1 88.25 65 THR B O 1
ATOM 3010 N N . GLU B 1 66 ? -24.672 -18.688 -10.039 1 83.31 66 GLU B N 1
ATOM 3011 C CA . GLU B 1 66 ? -23.438 -19.25 -10.57 1 83.31 66 GLU B CA 1
ATOM 3012 C C . GLU B 1 66 ? -22.625 -19.938 -9.469 1 83.31 66 GLU B C 1
ATOM 3014 O O . GLU B 1 66 ? -21.859 -20.875 -9.742 1 83.31 66 GLU B O 1
ATOM 3019 N N . GLU B 1 67 ? -22.625 -19.422 -8.289 1 80.31 67 GLU B N 1
ATOM 3020 C CA . GLU B 1 67 ? -21.891 -20 -7.164 1 80.31 67 GLU B CA 1
ATOM 3021 C C . GLU B 1 67 ? -22.844 -20.656 -6.168 1 80.31 67 GLU B C 1
ATOM 3023 O O . GLU B 1 67 ? -22.797 -20.375 -4.973 1 80.31 67 GLU B O 1
ATOM 3028 N N . SER B 1 68 ? -23.609 -21.5 -6.641 1 75.94 68 SER B N 1
ATOM 3029 C CA . SER B 1 68 ? -24.672 -22.094 -5.832 1 75.94 68 SER B CA 1
ATOM 3030 C C . SER B 1 68 ? -24.25 -23.422 -5.227 1 75.94 68 SER B C 1
ATOM 3032 O O . SER B 1 68 ? -24.953 -23.984 -4.391 1 75.94 68 SER B O 1
ATOM 3034 N N . GLU B 1 69 ? -23.031 -23.766 -5.48 1 79.38 69 GLU B N 1
ATOM 3035 C CA . GLU B 1 69 ? -22.609 -25.031 -4.902 1 79.38 69 GLU B CA 1
ATOM 3036 C C . GLU B 1 69 ? -22.281 -24.875 -3.418 1 79.38 69 GLU B C 1
ATOM 3038 O O . GLU B 1 69 ? -21.594 -23.938 -3.018 1 79.38 69 GLU B O 1
ATOM 3043 N N . GLY B 1 70 ? -22.953 -25.625 -2.605 1 80.5 70 GLY B N 1
ATOM 3044 C CA . GLY B 1 70 ? -22.719 -25.594 -1.17 1 80.5 70 GLY B CA 1
ATOM 3045 C C . GLY B 1 70 ? -23.766 -24.797 -0.408 1 80.5 70 GLY B C 1
ATOM 3046 O O . GLY B 1 70 ? -24.781 -24.391 -0.978 1 80.5 70 GLY B O 1
ATOM 3047 N N . SER B 1 71 ? -23.531 -24.609 0.752 1 87.62 71 SER B N 1
ATOM 3048 C CA . SER B 1 71 ? -24.469 -23.922 1.632 1 87.62 71 SER B CA 1
ATOM 3049 C C . SER B 1 71 ? -24.516 -22.422 1.315 1 87.62 71 SER B C 1
ATOM 3051 O O . SER B 1 71 ? -23.484 -21.766 1.212 1 87.62 71 SER B O 1
ATOM 3053 N N . PRO B 1 72 ? -25.641 -21.922 1.042 1 89.62 72 PRO B N 1
ATOM 3054 C CA . PRO B 1 72 ? -25.75 -20.484 0.794 1 89.62 72 PRO B CA 1
ATOM 3055 C C . PRO B 1 72 ? -25.312 -19.641 1.988 1 89.62 72 PRO B C 1
ATOM 3057 O O . PRO B 1 72 ? -25.016 -18.453 1.837 1 89.62 72 PRO B O 1
ATOM 3060 N N . TRP B 1 73 ? -25.234 -20.266 3.131 1 91.75 73 TRP B N 1
ATOM 3061 C CA . TRP B 1 73 ? -24.844 -19.547 4.348 1 91.75 73 TRP B CA 1
ATOM 3062 C C . TRP B 1 73 ? -23.391 -19.141 4.297 1 91.75 73 TRP B C 1
ATOM 3064 O O . TRP B 1 73 ? -22.953 -18.266 5.062 1 91.75 73 TRP B O 1
ATOM 3074 N N . ARG B 1 74 ? -22.578 -19.688 3.451 1 93.81 74 ARG B N 1
ATOM 3075 C CA . ARG B 1 74 ? -21.156 -19.391 3.354 1 93.81 74 ARG B CA 1
ATOM 3076 C C . ARG B 1 74 ? -20.938 -17.922 2.971 1 93.81 74 ARG B C 1
ATOM 3078 O O . ARG B 1 74 ? -19.906 -17.344 3.307 1 93.81 74 ARG B O 1
ATOM 3085 N N . HIS B 1 75 ? -21.953 -17.328 2.279 1 93.88 75 HIS B N 1
ATOM 3086 C CA . HIS B 1 75 ? -21.828 -15.945 1.807 1 93.88 75 HIS B CA 1
ATOM 3087 C C . HIS B 1 75 ? -21.797 -14.969 2.973 1 93.88 75 HIS B C 1
ATOM 3089 O O . HIS B 1 75 ? -21.234 -13.875 2.854 1 93.88 75 HIS B O 1
ATOM 3095 N N . PHE B 1 76 ? -22.312 -15.414 4.113 1 94.5 76 PHE B N 1
ATOM 3096 C CA . PHE B 1 76 ? -22.312 -14.578 5.309 1 94.5 76 PHE B CA 1
ATOM 3097 C C . PHE B 1 76 ? -20.906 -14.484 5.902 1 94.5 76 PHE B C 1
ATOM 3099 O O . PHE B 1 76 ? -20.625 -13.594 6.703 1 94.5 76 PHE B O 1
ATOM 3106 N N . PHE B 1 77 ? -20.047 -15.367 5.48 1 97.12 77 PHE B N 1
ATOM 3107 C CA . PHE B 1 77 ? -18.703 -15.422 6.047 1 97.12 77 PHE B CA 1
ATOM 3108 C C . PHE B 1 77 ? -17.656 -15 5.02 1 97.12 77 PHE B C 1
ATOM 3110 O O . PHE B 1 77 ? -16.469 -14.953 5.32 1 97.12 77 PHE B O 1
ATOM 3117 N N . ASP B 1 78 ? -18.109 -14.625 3.822 1 96.75 78 ASP B N 1
ATOM 3118 C CA . ASP B 1 78 ? -17.234 -14.203 2.732 1 96.75 78 ASP B CA 1
ATOM 3119 C C . ASP B 1 78 ? -16.688 -12.797 2.975 1 96.75 78 ASP B C 1
ATOM 3121 O O . ASP B 1 78 ? -17.469 -11.852 3.145 1 96.75 78 ASP B O 1
ATOM 3125 N N . PHE B 1 79 ? -15.383 -12.664 2.971 1 98.19 79 PHE B N 1
ATOM 3126 C CA . PHE B 1 79 ? -14.742 -11.398 3.275 1 98.19 79 PHE B CA 1
ATOM 3127 C C . PHE B 1 79 ? -15.117 -10.336 2.25 1 98.19 79 PHE B C 1
ATOM 3129 O O . PHE B 1 79 ? -15.32 -9.172 2.6 1 98.19 79 PHE B O 1
ATOM 3136 N N . GLY B 1 80 ? -15.164 -10.703 0.97 1 97.94 80 GLY B N 1
ATOM 3137 C CA . GLY B 1 80 ? -15.531 -9.773 -0.086 1 97.94 80 GLY B CA 1
ATOM 3138 C C . GLY B 1 80 ? -16.922 -9.203 0.08 1 97.94 80 GLY B C 1
ATOM 3139 O O . GLY B 1 80 ? -17.141 -7.996 -0.078 1 97.94 80 GLY B O 1
ATOM 3140 N N . LEU B 1 81 ? -17.828 -10.039 0.434 1 97.94 81 LEU B N 1
ATOM 3141 C CA . LEU B 1 81 ? -19.203 -9.602 0.62 1 97.94 81 LEU B CA 1
ATOM 3142 C C . LEU B 1 81 ? -19.328 -8.742 1.872 1 97.94 81 LEU B C 1
ATOM 3144 O O . LEU B 1 81 ? -20.094 -7.77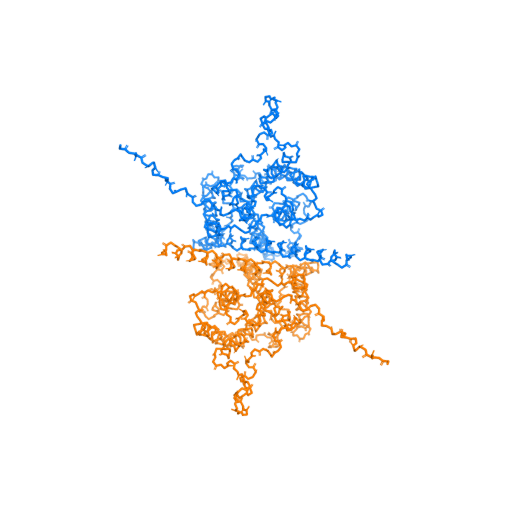 1.884 1 97.94 81 LEU B O 1
ATOM 3148 N N . ILE B 1 82 ? -18.625 -9.125 2.871 1 98.38 82 ILE B N 1
ATOM 3149 C CA . ILE B 1 82 ? -18.625 -8.328 4.09 1 98.38 82 ILE B CA 1
ATOM 3150 C C . ILE B 1 82 ? -18.062 -6.941 3.801 1 98.38 82 ILE B C 1
ATOM 3152 O O . ILE B 1 82 ? -18.625 -5.93 4.223 1 98.38 82 ILE B O 1
ATOM 3156 N N . SER B 1 83 ? -16.922 -6.934 3.127 1 98.62 83 SER B N 1
ATOM 3157 C CA . SER B 1 83 ? -16.328 -5.664 2.734 1 98.62 83 SER B CA 1
ATOM 3158 C C . SER B 1 83 ? -17.297 -4.82 1.915 1 98.62 83 SER B C 1
ATOM 3160 O O . SER B 1 83 ? -17.453 -3.621 2.16 1 98.62 83 SER B O 1
ATOM 3162 N N . TYR B 1 84 ? -17.969 -5.445 0.969 1 98.69 84 TYR B N 1
ATOM 3163 C CA . TYR B 1 84 ? -18.938 -4.746 0.131 1 98.69 84 TYR B CA 1
ATOM 3164 C C . TYR B 1 84 ? -20.062 -4.16 0.973 1 98.69 84 TYR B C 1
ATOM 3166 O O . TYR B 1 84 ? -20.484 -3.021 0.748 1 98.69 84 TYR B O 1
ATOM 3174 N N . ALA B 1 85 ? -20.547 -4.938 1.901 1 98.44 85 ALA B N 1
ATOM 3175 C CA . ALA B 1 85 ? -21.625 -4.484 2.785 1 98.44 85 ALA B CA 1
ATOM 3176 C C . ALA B 1 85 ? -21.188 -3.287 3.619 1 98.44 85 ALA B C 1
ATOM 3178 O O . ALA B 1 85 ? -21.938 -2.33 3.793 1 98.44 85 ALA B O 1
ATOM 3179 N N . LEU B 1 86 ? -19.984 -3.328 4.137 1 98.69 86 LEU B N 1
ATOM 3180 C CA . LEU B 1 86 ? -19.469 -2.23 4.949 1 98.69 86 LEU B CA 1
ATOM 3181 C C . LEU B 1 86 ? -19.359 -0.947 4.133 1 98.69 86 LEU B C 1
ATOM 3183 O O . LEU B 1 86 ? -19.766 0.122 4.598 1 98.69 86 LEU B O 1
ATOM 3187 N N . VAL B 1 87 ? -18.844 -1.069 2.916 1 98.75 87 VAL B N 1
ATOM 3188 C CA . VAL B 1 87 ? -18.719 0.089 2.037 1 98.75 87 VAL B CA 1
ATOM 3189 C C . VAL B 1 87 ? -20.109 0.644 1.722 1 98.75 87 VAL B C 1
ATOM 3191 O O . VAL B 1 87 ? -20.328 1.857 1.764 1 98.75 87 VAL B O 1
ATOM 3194 N N . SER B 1 88 ? -21.062 -0.251 1.457 1 98.75 88 SER B N 1
ATOM 3195 C CA . SER B 1 88 ? -22.422 0.163 1.146 1 98.75 88 SER B CA 1
ATOM 3196 C C . SER B 1 88 ? -23.078 0.865 2.334 1 98.75 88 SER B C 1
ATOM 3198 O O . SER B 1 88 ? -23.734 1.896 2.168 1 98.75 88 SER B O 1
ATOM 3200 N N . PHE B 1 89 ? -22.875 0.302 3.492 1 98.44 89 PHE B N 1
ATOM 3201 C CA . PHE B 1 89 ? -23.438 0.901 4.695 1 98.44 89 PHE B CA 1
ATOM 3202 C C . PHE B 1 89 ? -22.828 2.277 4.949 1 98.44 89 PHE B C 1
ATOM 3204 O O . PHE B 1 89 ? -23.531 3.203 5.363 1 98.44 89 PHE B O 1
ATOM 3211 N N . TYR B 1 90 ? -21.594 2.424 4.742 1 98.31 90 TYR B N 1
ATOM 3212 C CA . TYR B 1 90 ? -20.938 3.715 4.91 1 98.31 90 TYR B CA 1
ATOM 3213 C C . TYR B 1 90 ? -21.547 4.766 3.994 1 98.31 90 TYR B C 1
ATOM 3215 O O . TYR B 1 90 ? -21.875 5.871 4.438 1 98.31 90 TYR B O 1
ATOM 3223 N N . HIS B 1 91 ? -21.719 4.391 2.738 1 98.5 91 HIS B N 1
ATOM 3224 C CA . HIS B 1 91 ? -22.234 5.363 1.776 1 98.5 91 HIS B CA 1
ATOM 3225 C C . HIS B 1 91 ? -23.719 5.648 2.01 1 98.5 91 HIS B C 1
ATOM 3227 O O . HIS B 1 91 ? -24.188 6.742 1.71 1 98.5 91 HIS B O 1
ATOM 3233 N N . LEU B 1 92 ? -24.422 4.641 2.559 1 98.25 92 LEU B N 1
ATOM 3234 C CA . LEU B 1 92 ? -25.797 4.895 2.955 1 98.25 92 LEU B CA 1
ATOM 3235 C C . LEU B 1 92 ? -25.859 5.934 4.066 1 98.25 92 LEU B C 1
ATOM 3237 O O . LEU B 1 92 ? -26.641 6.891 3.986 1 98.25 92 LEU B O 1
ATOM 3241 N N . ILE B 1 93 ? -25.016 5.812 5.039 1 97.31 93 ILE B N 1
ATOM 3242 C CA . ILE B 1 93 ? -24.984 6.703 6.195 1 97.31 93 ILE B CA 1
ATOM 3243 C C . ILE B 1 93 ? -24.562 8.102 5.754 1 97.31 93 ILE B C 1
ATOM 3245 O O . ILE B 1 93 ? -25.234 9.086 6.074 1 97.31 93 ILE B O 1
ATOM 3249 N N . THR B 1 94 ? -23.516 8.18 4.992 1 97.19 94 THR B N 1
ATOM 3250 C CA . THR B 1 94 ? -22.969 9.484 4.637 1 97.19 94 THR B CA 1
ATOM 3251 C C . THR B 1 94 ? -23.875 10.188 3.631 1 97.19 94 THR B C 1
ATOM 3253 O O . THR B 1 94 ? -23.984 11.422 3.646 1 97.19 94 THR B O 1
ATOM 3256 N N . PHE B 1 95 ? -24.531 9.43 2.732 1 97.69 95 PHE B N 1
ATOM 3257 C CA . PHE B 1 95 ? -25.531 10.039 1.869 1 97.69 95 PHE B CA 1
ATOM 3258 C C . PHE B 1 95 ? -26.672 10.633 2.693 1 97.69 95 PHE B C 1
ATOM 3260 O O . PHE B 1 95 ? -27.094 11.766 2.453 1 97.69 95 PHE B O 1
ATOM 3267 N N . SER B 1 96 ? -27.172 9.859 3.672 1 96.56 96 SER B N 1
ATOM 3268 C CA . SER B 1 96 ? -28.266 10.305 4.527 1 96.56 96 SER B CA 1
ATOM 3269 C C . SER B 1 96 ? -27.891 11.594 5.266 1 96.56 96 SER B C 1
ATOM 3271 O O . SER B 1 96 ? -28.672 12.547 5.277 1 96.56 96 SER B O 1
ATOM 3273 N N . TRP B 1 97 ? -26.719 11.57 5.84 1 95.69 97 TRP B N 1
ATOM 3274 C CA . TRP B 1 97 ? -26.266 12.734 6.582 1 95.69 97 TRP B CA 1
ATOM 3275 C C . TRP B 1 97 ? -26.125 13.945 5.664 1 95.69 97 TRP B C 1
ATOM 3277 O O . TRP B 1 97 ? -26.578 15.047 6.012 1 95.69 97 TRP B O 1
ATOM 3287 N N . THR B 1 98 ? -25.531 13.758 4.508 1 96 98 THR B N 1
ATOM 3288 C CA . THR B 1 98 ? -25.297 14.859 3.584 1 96 98 THR B CA 1
ATOM 3289 C C . THR B 1 98 ? -26.609 15.406 3.043 1 96 98 THR B C 1
ATOM 3291 O O . THR B 1 98 ? -26.797 16.625 2.951 1 96 98 THR B O 1
ATOM 3294 N N . PHE B 1 99 ? -27.531 14.516 2.729 1 95.19 99 PHE B N 1
ATOM 3295 C CA . PHE B 1 99 ? -28.828 14.883 2.186 1 95.19 99 PHE B CA 1
ATOM 3296 C C . PHE B 1 99 ? -29.641 15.68 3.203 1 95.19 99 PHE B C 1
ATOM 3298 O O . PHE B 1 99 ? -30.156 16.75 2.891 1 95.19 99 PHE B O 1
ATOM 3305 N N . THR B 1 100 ? -29.703 15.242 4.441 1 93 100 THR B N 1
ATOM 3306 C CA . THR B 1 100 ? -30.516 15.891 5.457 1 93 100 THR B CA 1
ATOM 3307 C C . THR B 1 100 ? -29.859 17.172 5.949 1 93 100 THR B C 1
ATOM 3309 O O . THR B 1 100 ? -30.531 18.141 6.305 1 93 100 THR B O 1
ATOM 3312 N N . HIS B 1 101 ? -28.547 17.125 6.004 1 91.19 101 HIS B N 1
ATOM 3313 C CA . HIS B 1 101 ? -27.844 18.344 6.395 1 91.19 101 HIS B CA 1
ATOM 3314 C C . HIS B 1 101 ? -28.141 19.484 5.434 1 91.19 101 HIS B C 1
ATOM 3316 O O . HIS B 1 101 ? -28.219 20.641 5.848 1 91.19 101 HIS B O 1
ATOM 3322 N N . LEU B 1 102 ? -28.297 19.172 4.199 1 91.31 102 LEU B N 1
ATOM 3323 C CA . LEU B 1 102 ? -28.562 20.203 3.189 1 91.31 102 LEU B CA 1
ATOM 3324 C C . LEU B 1 102 ? -30.047 20.547 3.141 1 91.31 102 LEU B C 1
ATOM 3326 O O . LEU B 1 102 ? -30.406 21.734 3.195 1 91.31 102 LEU B O 1
ATOM 3330 N N . TYR B 1 103 ? -30.953 19.594 3.117 1 90.88 103 TYR B N 1
ATOM 3331 C CA . TYR B 1 103 ? -32.344 19.828 2.789 1 90.88 103 TYR B CA 1
ATOM 3332 C C . TYR B 1 103 ? -33.219 19.859 4.051 1 90.88 103 TYR B C 1
ATOM 3334 O O . TYR B 1 103 ? -34.312 20.406 4.039 1 90.88 103 TYR B O 1
ATOM 3342 N N . TYR B 1 104 ? -32.656 19.281 5.145 1 88.75 104 TYR B N 1
ATOM 3343 C CA . TYR B 1 104 ? -33.375 19.266 6.406 1 88.75 104 TYR B CA 1
ATOM 3344 C C . TYR B 1 104 ? -32.469 19.594 7.574 1 88.75 104 TYR B C 1
ATOM 3346 O O . TYR B 1 104 ? -32.281 18.797 8.492 1 88.75 104 TYR B O 1
ATOM 3354 N N . PRO B 1 105 ? -31.906 20.766 7.621 1 82.44 105 PRO B N 1
ATOM 3355 C CA . PRO B 1 105 ? -30.922 21.109 8.648 1 82.44 105 PRO B CA 1
ATOM 3356 C C . PRO B 1 105 ? -31.516 21.078 10.062 1 82.44 105 PRO B C 1
ATOM 3358 O O . PRO B 1 105 ? -30.781 20.906 11.031 1 82.44 105 PRO B O 1
ATOM 3361 N N . ASP B 1 106 ? -32.844 21.266 10.211 1 82.94 106 ASP B N 1
ATOM 3362 C CA . ASP B 1 106 ? -33.531 21.188 11.508 1 82.94 106 ASP B CA 1
ATOM 3363 C C . ASP B 1 106 ? -34.5 20.031 11.531 1 82.94 106 ASP B C 1
ATOM 3365 O O . ASP B 1 106 ? -35.719 20.234 11.32 1 82.94 106 ASP B O 1
ATOM 3369 N N . PRO B 1 107 ? -34 18.891 11.867 1 77.69 107 PRO B N 1
ATOM 3370 C CA . PRO B 1 107 ? -34.844 17.703 11.82 1 77.69 107 PRO B CA 1
ATOM 3371 C C . PRO B 1 107 ? -36 17.766 12.836 1 77.69 107 PRO B C 1
ATOM 3373 O O . PRO B 1 107 ? -37.062 17.156 12.625 1 77.69 107 PRO B O 1
ATOM 3376 N N . ASP B 1 108 ? -35.75 18.438 13.859 1 78.62 108 ASP B N 1
ATOM 3377 C CA . ASP B 1 108 ? -36.781 18.531 14.891 1 78.62 108 ASP B CA 1
ATOM 3378 C C . ASP B 1 108 ? -38 19.344 14.406 1 78.62 108 ASP B C 1
ATOM 3380 O O . ASP B 1 108 ? -39.094 19.25 14.969 1 78.62 108 ASP B O 1
ATOM 3384 N N . GLY B 1 109 ? -37.75 20.016 13.367 1 76.12 109 GLY B N 1
ATOM 3385 C CA . GLY B 1 109 ? -38.844 20.844 12.836 1 76.12 109 GLY B CA 1
ATOM 3386 C C . GLY B 1 109 ? -39.781 20.078 11.945 1 76.12 109 GLY B C 1
ATOM 3387 O O . GLY B 1 109 ? -40.875 20.562 11.633 1 76.12 109 GLY B O 1
ATOM 3388 N N . VAL B 1 110 ? -39.375 18.984 11.492 1 72.75 110 VAL B N 1
ATOM 3389 C CA . VAL B 1 110 ? -40.219 18.188 10.594 1 72.75 110 VAL B CA 1
ATOM 3390 C C . VAL B 1 110 ? -41.281 17.453 11.391 1 72.75 110 VAL B C 1
ATOM 3392 O O . VAL B 1 110 ? -40.969 16.703 12.312 1 72.75 110 VAL B O 1
ATOM 3395 N N . GLN B 1 111 ? -42.562 18 11.25 1 72 111 GLN B N 1
ATOM 3396 C CA . GLN B 1 111 ? -43.75 17.469 11.922 1 72 111 GLN B CA 1
ATOM 3397 C C . GLN B 1 111 ? -44.438 16.406 11.07 1 72 111 GLN B C 1
ATOM 3399 O O . GLN B 1 111 ? -44.375 16.469 9.844 1 72 111 GLN B O 1
ATOM 3404 N N . GLY B 1 112 ? -44.594 15.156 11.539 1 73.31 112 GLY B N 1
ATOM 3405 C CA . GLY B 1 112 ? -45.25 14.023 10.914 1 73.31 112 GLY B CA 1
ATOM 3406 C C . GLY B 1 112 ? -44.656 12.688 11.312 1 73.31 112 GLY B C 1
ATOM 3407 O O . GLY B 1 112 ? -43.5 12.609 11.734 1 73.31 112 GLY B O 1
ATOM 3408 N N . GLY B 1 113 ? -45.5 11.656 11.414 1 79.88 113 GLY B N 1
ATOM 3409 C CA . GLY B 1 113 ? -45.188 10.391 12.055 1 79.88 113 GLY B CA 1
ATOM 3410 C C . GLY B 1 113 ? -44.062 9.648 11.367 1 79.88 113 GLY B C 1
ATOM 3411 O O . GLY B 1 113 ? -42.906 9.633 11.859 1 79.88 113 GLY B O 1
ATOM 3412 N N . VAL B 1 114 ? -44.219 9.273 10.062 1 85.31 114 VAL B N 1
ATOM 3413 C CA . VAL B 1 114 ? -43.25 8.398 9.422 1 85.31 114 VAL B CA 1
ATOM 3414 C C . VAL B 1 114 ? -42.125 9.234 8.797 1 85.31 114 VAL B C 1
ATOM 3416 O O . VAL B 1 114 ? -40.969 8.852 8.852 1 85.31 114 VAL B O 1
ATOM 3419 N N . GLU B 1 115 ? -42.406 10.352 8.195 1 82.5 115 GLU B N 1
ATOM 3420 C CA . GLU B 1 115 ? -41.406 11.227 7.566 1 82.5 115 GLU B CA 1
ATOM 3421 C C . GLU B 1 115 ? -40.438 11.789 8.594 1 82.5 115 GLU B C 1
ATOM 3423 O O . GLU B 1 115 ? -39.219 11.852 8.344 1 82.5 115 GLU B O 1
ATOM 3428 N N . SER B 1 116 ? -41 12.195 9.664 1 85.75 116 SER B N 1
ATOM 3429 C CA . SER B 1 116 ? -40.156 12.727 10.727 1 85.75 116 SER B CA 1
ATOM 3430 C C . SER B 1 116 ? -39.188 11.664 11.266 1 85.75 116 SER B C 1
ATOM 3432 O O . SER B 1 116 ? -38.031 11.961 11.562 1 85.75 116 SER B O 1
ATOM 3434 N N . TRP B 1 117 ? -39.75 10.531 11.273 1 86.44 117 TRP B N 1
ATOM 3435 C CA . TRP B 1 117 ? -38.938 9.43 11.75 1 86.44 117 TRP B CA 1
ATOM 3436 C C . TRP B 1 117 ? -37.781 9.148 10.789 1 86.44 117 TRP B C 1
ATOM 3438 O O . TRP B 1 117 ? -36.625 8.945 11.211 1 86.44 117 TRP B O 1
ATOM 3448 N N . ILE B 1 118 ? -38.031 9.148 9.5 1 86.19 118 ILE B N 1
ATOM 3449 C CA . ILE B 1 118 ? -37.031 8.875 8.477 1 86.19 118 ILE B CA 1
ATOM 3450 C C . ILE B 1 118 ? -35.969 9.961 8.484 1 86.19 118 ILE B C 1
ATOM 3452 O O . ILE B 1 118 ? -34.781 9.664 8.445 1 86.19 118 ILE B O 1
ATOM 3456 N N . ILE B 1 119 ? -36.375 11.094 8.578 1 88 119 ILE B N 1
ATOM 3457 C CA . ILE B 1 119 ? -35.438 12.219 8.547 1 88 119 ILE B CA 1
ATOM 3458 C C . ILE B 1 119 ? -34.562 12.195 9.797 1 88 119 ILE B C 1
ATOM 3460 O O . ILE B 1 119 ? -33.344 12.438 9.719 1 88 119 ILE B O 1
ATOM 3464 N N . ARG B 1 120 ? -35.188 11.852 10.867 1 86.62 120 ARG B N 1
ATOM 3465 C CA . ARG B 1 120 ? -34.406 11.766 12.102 1 86.62 120 ARG B CA 1
ATOM 3466 C C . ARG B 1 120 ? -33.375 10.641 12.023 1 86.62 120 ARG B C 1
ATOM 3468 O O . ARG B 1 120 ? -32.25 10.805 12.477 1 86.62 120 ARG B O 1
ATOM 3475 N N . ALA B 1 121 ? -33.781 9.648 11.422 1 87.31 121 ALA B N 1
ATOM 3476 C CA . ALA B 1 121 ? -32.906 8.5 11.281 1 87.31 121 ALA B CA 1
ATOM 3477 C C . ALA B 1 121 ? -31.75 8.805 10.32 1 87.31 121 ALA B C 1
ATOM 3479 O O . ALA B 1 121 ? -30.641 8.273 10.477 1 87.31 121 ALA B O 1
ATOM 3480 N N . MET B 1 122 ? -32.031 9.617 9.414 1 89.88 122 MET B N 1
ATOM 3481 C CA . MET B 1 122 ? -31.062 9.922 8.359 1 89.88 122 MET B CA 1
ATOM 3482 C C . MET B 1 122 ? -30.172 11.094 8.766 1 89.88 122 MET B C 1
ATOM 3484 O O . MET B 1 122 ? -29.141 11.352 8.125 1 89.88 122 MET B O 1
ATOM 3488 N N . SER B 1 123 ? -30.531 11.727 9.859 1 89.75 123 SER B N 1
ATOM 3489 C CA . SER B 1 123 ? -29.859 12.969 10.203 1 89.75 123 SER B CA 1
ATOM 3490 C C . SER B 1 123 ? -28.594 12.703 11.016 1 89.75 123 SER B C 1
ATOM 3492 O O . SER B 1 123 ? -28.391 11.602 11.523 1 89.75 123 SER B O 1
ATOM 3494 N N . LEU B 1 124 ? -27.797 13.711 11.055 1 89.69 124 LEU B N 1
ATOM 3495 C CA . LEU B 1 124 ? -26.578 13.688 11.852 1 89.69 124 LEU B CA 1
ATOM 3496 C C . LEU B 1 124 ? -26.891 13.383 13.312 1 89.69 124 LEU B C 1
ATOM 3498 O O . LEU B 1 124 ? -27.969 13.703 13.797 1 89.69 124 LEU B O 1
ATOM 3502 N N . PRO B 1 125 ? -25.969 12.727 13.93 1 86.94 125 PRO B N 1
ATOM 3503 C CA . PRO B 1 125 ? -26.219 12.469 15.352 1 86.94 125 PRO B CA 1
ATOM 3504 C C . PRO B 1 125 ? -26.406 13.742 16.156 1 86.94 125 PRO B C 1
ATOM 3506 O O . PRO B 1 125 ? -25.812 14.773 15.844 1 86.94 125 PRO B O 1
ATOM 3509 N N . ALA B 1 126 ? -27.25 13.703 17.172 1 81.44 126 ALA B N 1
ATOM 3510 C CA . ALA B 1 126 ? -27.547 14.867 18 1 81.44 126 ALA B CA 1
ATOM 3511 C C . ALA B 1 126 ? -26.312 15.312 18.781 1 81.44 126 ALA B C 1
ATOM 3513 O O . ALA B 1 126 ? -26.016 16.516 18.859 1 81.44 126 ALA B O 1
ATOM 3514 N N . ASN B 1 127 ? -25.594 14.367 19.297 1 86.06 127 ASN B N 1
ATOM 3515 C CA . ASN B 1 127 ? -24.391 14.695 20.047 1 86.06 127 ASN B CA 1
ATOM 3516 C C . ASN B 1 127 ? -23.141 14.508 19.188 1 86.06 127 ASN B C 1
ATOM 3518 O O . ASN B 1 127 ? -22.328 13.609 19.438 1 86.06 127 ASN B O 1
ATOM 3522 N N . MET B 1 128 ? -22.922 15.484 18.328 1 85.81 128 MET B N 1
ATOM 3523 C CA . MET B 1 128 ? -21.812 15.383 17.359 1 85.81 128 MET B CA 1
ATOM 3524 C C . MET B 1 128 ? -20.484 15.648 18.047 1 85.81 128 MET B C 1
ATOM 3526 O O . MET B 1 128 ? -19.422 15.289 17.516 1 85.81 128 MET B O 1
ATOM 3530 N N . GLY B 1 129 ? -20.5 16.266 19.234 1 85.69 129 GLY B N 1
ATOM 3531 C CA . GLY B 1 129 ? -19.281 16.609 19.953 1 85.69 129 GLY B CA 1
ATOM 3532 C C . GLY B 1 129 ? -18.719 15.445 20.75 1 85.69 129 GLY B C 1
ATOM 3533 O O . GLY B 1 129 ? -17.594 15.523 21.266 1 85.69 129 GLY B O 1
ATOM 3534 N N . SER B 1 130 ? -19.5 14.367 20.797 1 90 130 SER B N 1
ATOM 3535 C CA . SER B 1 130 ? -19.047 13.203 21.562 1 90 130 SER B CA 1
ATOM 3536 C C . SER B 1 130 ? -17.812 12.578 20.922 1 90 130 SER B C 1
ATOM 3538 O O . SER B 1 130 ? -17.875 12.062 19.797 1 90 130 SER B O 1
ATOM 3540 N N . LEU B 1 131 ? -16.734 12.539 21.672 1 89.38 131 LEU B N 1
ATOM 3541 C CA . LEU B 1 131 ? -15.484 11.992 21.156 1 89.38 131 LEU B CA 1
ATOM 3542 C C . LEU B 1 131 ? -15.586 10.484 20.953 1 89.38 131 LEU B C 1
ATOM 3544 O O . LEU B 1 131 ? -15 9.945 20.016 1 89.38 131 LEU B O 1
ATOM 3548 N N . ARG B 1 132 ? -16.328 9.898 21.844 1 91.81 132 ARG B N 1
ATOM 3549 C CA . ARG B 1 132 ? -16.516 8.453 21.734 1 91.81 132 ARG B CA 1
ATOM 3550 C C . ARG B 1 132 ? -17.266 8.094 20.453 1 91.81 132 ARG B C 1
ATOM 3552 O O . ARG B 1 132 ? -16.875 7.172 19.75 1 91.81 132 ARG B O 1
ATOM 3559 N N . LYS B 1 133 ? -18.359 8.766 20.203 1 92.75 133 LYS B N 1
ATOM 3560 C CA . LYS B 1 133 ? -19.141 8.5 19 1 92.75 133 LYS B CA 1
ATOM 3561 C C . LYS B 1 133 ? -18.328 8.805 17.75 1 92.75 133 LYS B C 1
ATOM 3563 O O . LYS B 1 133 ? -18.422 8.086 16.75 1 92.75 133 LYS B O 1
ATOM 3568 N N . GLN B 1 134 ? -17.609 9.828 17.812 1 93.44 134 GLN B N 1
ATOM 3569 C CA . GLN B 1 134 ? -16.734 10.164 16.688 1 93.44 134 GLN B CA 1
ATOM 3570 C C . GLN B 1 134 ? -15.695 9.078 16.453 1 93.44 134 GLN B C 1
ATOM 3572 O O . GLN B 1 134 ? -15.422 8.711 15.305 1 93.44 134 GLN B O 1
ATOM 3577 N N . PHE B 1 135 ? -15.18 8.609 17.578 1 94.19 135 PHE B N 1
ATOM 3578 C CA . PHE B 1 135 ? -14.188 7.543 17.484 1 94.19 135 PHE B CA 1
ATOM 3579 C C . PHE B 1 135 ? -14.781 6.32 16.797 1 94.19 135 PHE B C 1
ATOM 3581 O O . PHE B 1 135 ? -14.172 5.762 15.875 1 94.19 135 PHE B O 1
ATOM 3588 N N . TYR B 1 136 ? -15.906 5.914 17.172 1 95.25 136 TYR B N 1
ATOM 3589 C CA . TYR B 1 136 ? -16.531 4.719 16.594 1 95.25 136 TYR B CA 1
ATOM 3590 C C . TYR B 1 136 ? -16.844 4.914 15.125 1 95.25 136 TYR B C 1
ATOM 3592 O O . TYR B 1 136 ? -16.672 3.994 14.32 1 95.25 136 TYR B O 1
ATOM 3600 N N . PHE B 1 137 ? -17.281 6.07 14.781 1 95.81 137 PHE B N 1
ATOM 3601 C CA . PHE B 1 137 ? -17.594 6.312 13.375 1 95.81 137 PHE B CA 1
ATOM 3602 C C . PHE B 1 137 ? -16.312 6.312 12.531 1 95.81 137 PHE B C 1
ATOM 3604 O O . PHE B 1 137 ? -16.281 5.715 11.453 1 95.81 137 PHE B O 1
ATOM 3611 N N . THR B 1 138 ? -15.297 6.984 13.016 1 96.69 138 THR B N 1
ATOM 3612 C CA . THR B 1 138 ? -14.062 7.051 12.234 1 96.69 138 THR B CA 1
ATOM 3613 C C . THR B 1 138 ? -13.406 5.676 12.148 1 96.69 138 THR B C 1
ATOM 3615 O O . THR B 1 138 ? -12.773 5.348 11.141 1 96.69 138 THR B O 1
ATOM 3618 N N . LEU B 1 139 ? -13.562 4.91 13.188 1 97.81 139 LEU B N 1
ATOM 3619 C CA . LEU B 1 139 ? -13.062 3.541 13.133 1 97.81 139 LEU B CA 1
ATOM 3620 C C . LEU B 1 139 ? -13.852 2.717 12.117 1 97.81 139 LEU B C 1
ATOM 3622 O O . LEU B 1 139 ? -13.289 1.892 11.406 1 97.81 139 LEU B O 1
ATOM 3626 N N . PHE B 1 140 ? -15.18 2.93 12.133 1 98.06 140 PHE B N 1
ATOM 3627 C CA . PHE B 1 140 ? -16.016 2.27 11.141 1 98.06 140 PHE B CA 1
ATOM 3628 C C . PHE B 1 140 ? -15.594 2.646 9.727 1 98.06 140 PHE B C 1
ATOM 3630 O O . PHE B 1 140 ? -15.453 1.778 8.867 1 98.06 140 PHE B O 1
ATOM 3637 N N . TYR B 1 141 ? -15.367 3.936 9.492 1 98 141 TYR B N 1
ATOM 3638 C CA . TYR B 1 141 ? -14.898 4.426 8.195 1 98 141 TYR B CA 1
ATOM 3639 C C . TYR B 1 141 ? -13.562 3.791 7.828 1 98 141 TYR B C 1
ATOM 3641 O O . TYR B 1 141 ? -13.383 3.332 6.699 1 98 141 TYR B O 1
ATOM 3649 N N . ALA B 1 142 ? -12.656 3.727 8.758 1 98.44 142 ALA B N 1
ATOM 3650 C CA . ALA B 1 142 ? -11.344 3.113 8.539 1 98.44 142 ALA B CA 1
ATOM 3651 C C . ALA B 1 142 ? -11.484 1.631 8.203 1 98.44 142 ALA B C 1
ATOM 3653 O O . ALA B 1 142 ? -10.828 1.133 7.285 1 98.44 142 ALA B O 1
ATOM 3654 N N . THR B 1 143 ? -12.336 0.981 8.898 1 98.81 143 THR B N 1
ATOM 3655 C CA . THR B 1 143 ? -12.516 -0.448 8.68 1 98.81 143 THR B CA 1
ATOM 3656 C C . THR B 1 143 ? -13.07 -0.71 7.281 1 98.81 143 THR B C 1
ATOM 3658 O O . THR B 1 143 ? -12.562 -1.571 6.559 1 98.81 143 THR B O 1
ATOM 3661 N N . ALA B 1 144 ? -14.086 0.05 6.898 1 98.75 144 ALA B N 1
ATOM 3662 C CA . ALA B 1 144 ? -14.672 -0.111 5.574 1 98.75 144 ALA B CA 1
ATOM 3663 C C . ALA B 1 144 ? -13.633 0.124 4.48 1 98.75 144 ALA B C 1
ATOM 3665 O O . ALA B 1 144 ? -13.555 -0.644 3.518 1 98.75 144 ALA B O 1
ATOM 3666 N N . THR B 1 145 ? -12.836 1.146 4.648 1 98.81 145 THR B N 1
ATOM 3667 C CA . THR B 1 145 ? -11.82 1.508 3.664 1 98.81 145 THR B CA 1
ATOM 3668 C C . THR B 1 145 ? -10.719 0.451 3.605 1 98.81 145 THR B C 1
ATOM 3670 O O . THR B 1 145 ? -10.367 -0.03 2.527 1 98.81 145 THR B O 1
ATOM 3673 N N . VAL B 1 146 ? -10.203 0.054 4.738 1 98.88 146 VAL B N 1
ATOM 3674 C CA . VAL B 1 146 ? -9.078 -0.867 4.84 1 98.88 146 VAL B CA 1
ATOM 3675 C C . VAL B 1 146 ? -9.5 -2.252 4.348 1 98.88 146 VAL B C 1
ATOM 3677 O O . VAL B 1 146 ? -8.758 -2.906 3.613 1 98.88 146 VAL B O 1
ATOM 3680 N N . PHE B 1 147 ? -10.688 -2.705 4.742 1 98.88 147 PHE B N 1
ATOM 3681 C CA . PHE B 1 147 ? -11.156 -4.004 4.277 1 98.88 147 PHE B CA 1
ATOM 3682 C C . PHE B 1 147 ? -11.352 -4.004 2.768 1 98.88 147 PHE B C 1
ATOM 3684 O O . PHE B 1 147 ? -11.125 -5.02 2.107 1 98.88 147 PHE B O 1
ATOM 3691 N N . ALA B 1 148 ? -11.797 -2.898 2.219 1 98.81 148 ALA B N 1
ATOM 3692 C CA . ALA B 1 148 ? -11.914 -2.811 0.766 1 98.81 148 ALA B CA 1
ATOM 3693 C C . ALA B 1 148 ? -10.547 -2.914 0.098 1 98.81 148 ALA B C 1
ATOM 3695 O O . ALA B 1 148 ? -10.391 -3.621 -0.9 1 98.81 148 ALA B O 1
ATOM 3696 N N . PHE B 1 149 ? -9.516 -2.229 0.653 1 98.75 149 PHE B N 1
ATOM 3697 C CA . PHE B 1 149 ? -8.164 -2.295 0.127 1 98.75 149 PHE B CA 1
ATOM 3698 C C . PHE B 1 149 ? -7.602 -3.705 0.253 1 98.75 149 PHE B C 1
ATOM 3700 O O . PHE B 1 149 ? -6.957 -4.207 -0.671 1 98.75 149 PHE B O 1
ATOM 3707 N N . MET B 1 150 ? -7.84 -4.285 1.392 1 98.75 150 MET B N 1
ATOM 3708 C CA . MET B 1 150 ? -7.379 -5.648 1.629 1 98.75 150 MET B CA 1
ATOM 3709 C C . MET B 1 150 ? -8.016 -6.621 0.638 1 98.75 150 MET B C 1
ATOM 3711 O O . MET B 1 150 ? -7.324 -7.465 0.061 1 98.75 150 MET B O 1
ATOM 3715 N N . ASN B 1 151 ? -9.32 -6.441 0.502 1 98.56 151 ASN B N 1
ATOM 3716 C CA . ASN B 1 151 ? -10.062 -7.332 -0.381 1 98.56 151 ASN B CA 1
ATOM 3717 C C . ASN B 1 151 ? -9.516 -7.305 -1.804 1 98.56 151 ASN B C 1
ATOM 3719 O O . ASN B 1 151 ? -9.32 -8.352 -2.422 1 98.56 151 ASN B O 1
ATOM 3723 N N . SER B 1 152 ? -9.25 -6.152 -2.254 1 97.81 152 SER B N 1
ATOM 3724 C CA . SER B 1 152 ? -8.688 -5.988 -3.592 1 97.81 152 SER B CA 1
ATOM 3725 C C . SER B 1 152 ? -7.289 -6.598 -3.682 1 97.81 152 SER B C 1
ATOM 3727 O O . SER B 1 152 ? -6.996 -7.359 -4.605 1 97.81 152 SER B O 1
ATOM 3729 N N . SER B 1 153 ? -6.453 -6.332 -2.736 1 96.56 153 SER B N 1
ATOM 3730 C CA . SER B 1 153 ? -5.074 -6.812 -2.752 1 96.56 153 SER B CA 1
ATOM 3731 C C . SER B 1 153 ? -5.016 -8.336 -2.648 1 96.56 153 SER B C 1
ATOM 3733 O O . SER B 1 153 ? -4.273 -8.984 -3.389 1 96.56 153 SER B O 1
ATOM 3735 N N . ILE B 1 154 ? -5.777 -8.867 -1.803 1 97.25 154 ILE B N 1
ATOM 3736 C CA . ILE B 1 154 ? -5.762 -10.305 -1.567 1 97.25 154 ILE B CA 1
ATOM 3737 C C . ILE B 1 154 ? -6.262 -11.039 -2.809 1 97.25 154 ILE B C 1
ATOM 3739 O O . ILE B 1 154 ? -5.672 -12.039 -3.23 1 97.25 154 ILE B O 1
ATOM 3743 N N . TYR B 1 155 ? -7.316 -10.562 -3.398 1 95.56 155 TYR B N 1
ATOM 3744 C CA . TYR B 1 155 ? -7.867 -11.266 -4.555 1 95.56 155 TYR B CA 1
ATOM 3745 C C . TYR B 1 155 ? -6.898 -11.219 -5.73 1 95.56 155 TYR B C 1
ATOM 3747 O O . TYR B 1 155 ? -6.566 -12.258 -6.309 1 95.56 155 TYR B O 1
ATOM 3755 N N . TRP B 1 156 ? -6.395 -10.039 -6.027 1 91.38 156 TRP B N 1
ATOM 3756 C CA . TRP B 1 156 ? -5.629 -9.867 -7.258 1 91.38 156 TRP B CA 1
ATOM 3757 C C . TRP B 1 156 ? -4.207 -10.398 -7.094 1 91.38 156 TRP B C 1
ATOM 3759 O O . TRP B 1 156 ? -3.607 -10.898 -8.047 1 91.38 156 TRP B O 1
ATOM 3769 N N . PHE B 1 157 ? -3.662 -10.391 -5.852 1 91.06 157 PHE B N 1
ATOM 3770 C CA . PHE B 1 157 ? -2.25 -10.719 -5.703 1 91.06 157 PHE B CA 1
ATOM 3771 C C . PHE B 1 157 ? -2.08 -12.086 -5.047 1 91.06 157 PHE B C 1
ATOM 3773 O O . PHE B 1 157 ? -0.995 -12.664 -5.09 1 91.06 157 PHE B O 1
ATOM 3780 N N . VAL B 1 158 ? -3.09 -12.57 -4.453 1 92.44 158 VAL B N 1
ATOM 3781 C CA . VAL B 1 158 ? -2.92 -13.828 -3.734 1 92.44 158 VAL B CA 1
ATOM 3782 C C . VAL B 1 158 ? -3.877 -14.883 -4.297 1 92.44 158 VAL B C 1
ATOM 3784 O O . VAL B 1 158 ? -3.443 -15.875 -4.883 1 92.44 158 VAL B O 1
ATOM 3787 N N . THR B 1 159 ? -5.129 -14.617 -4.246 1 92.75 159 THR B N 1
ATOM 3788 C CA . THR B 1 159 ? -6.145 -15.594 -4.617 1 92.75 159 THR B CA 1
ATOM 3789 C C . THR B 1 159 ? -6.066 -15.922 -6.105 1 92.75 159 THR B C 1
ATOM 3791 O O . THR B 1 159 ? -6.043 -17.094 -6.492 1 92.75 159 THR B O 1
ATOM 3794 N N . ARG B 1 160 ? -6.023 -14.969 -6.898 1 88.88 160 ARG B N 1
ATOM 3795 C CA . ARG B 1 160 ? -6.008 -15.172 -8.344 1 88.88 160 ARG B CA 1
ATOM 3796 C C . ARG B 1 160 ? -4.754 -15.93 -8.773 1 88.88 160 ARG B C 1
ATOM 3798 O O . ARG B 1 160 ? -4.809 -16.766 -9.672 1 88.88 160 ARG B O 1
ATOM 3805 N N . GLN B 1 161 ? -3.668 -15.625 -8.156 1 85.44 161 GLN B N 1
ATOM 3806 C CA . GLN B 1 161 ? -2.424 -16.312 -8.477 1 85.44 161 GLN B CA 1
ATOM 3807 C C . GLN B 1 161 ? -2.516 -17.797 -8.109 1 85.44 161 GLN B C 1
ATOM 3809 O O . GLN B 1 161 ? -2.027 -18.656 -8.852 1 85.44 161 GLN B O 1
ATOM 3814 N N . HIS B 1 162 ? -3.07 -18.016 -7.043 1 87.19 162 HIS B N 1
ATOM 3815 C CA . HIS B 1 162 ? -3.262 -19.406 -6.617 1 87.19 162 HIS B CA 1
ATOM 3816 C C . HIS B 1 162 ? -4.168 -20.156 -7.582 1 87.19 162 HIS B C 1
ATOM 3818 O O . HIS B 1 162 ? -3.895 -21.312 -7.926 1 87.19 162 HIS B O 1
ATOM 3824 N N . GLU B 1 163 ? -5.215 -19.531 -7.984 1 86.19 163 GLU B N 1
ATOM 3825 C CA . GLU B 1 163 ? -6.16 -20.141 -8.914 1 86.19 163 GLU B CA 1
ATOM 3826 C C . GLU B 1 163 ? -5.516 -20.391 -10.273 1 86.19 163 GLU B C 1
ATOM 3828 O O . GLU B 1 163 ? -5.742 -21.438 -10.891 1 86.19 163 GLU B O 1
ATOM 3833 N N . THR B 1 164 ? -4.789 -19.453 -10.695 1 83.56 164 THR B N 1
ATOM 3834 C CA . THR B 1 164 ? -4.109 -19.594 -11.977 1 83.56 164 THR B CA 1
ATOM 3835 C C . THR B 1 164 ? -3.09 -20.734 -11.922 1 83.56 164 THR B C 1
ATOM 3837 O O . THR B 1 164 ? -2.975 -21.516 -12.867 1 83.56 164 THR B O 1
ATOM 3840 N N . ALA B 1 165 ? -2.373 -20.828 -10.852 1 84.19 165 ALA B N 1
ATOM 3841 C CA . ALA B 1 165 ? -1.405 -21.906 -10.68 1 84.19 165 ALA B CA 1
ATOM 3842 C C . ALA B 1 165 ? -2.094 -23.266 -10.703 1 84.19 165 ALA B C 1
ATOM 3844 O O . ALA B 1 165 ? -1.593 -24.203 -11.32 1 84.19 165 ALA B O 1
ATOM 3845 N N . ALA B 1 166 ? -3.156 -23.328 -10.109 1 84.56 166 ALA B N 1
ATOM 3846 C CA . ALA B 1 166 ? -3.9 -24.578 -10.078 1 84.56 166 ALA B CA 1
ATOM 3847 C C . ALA B 1 166 ? -4.359 -24.984 -11.477 1 84.56 166 ALA B C 1
ATOM 3849 O O . ALA B 1 166 ? -4.312 -26.156 -11.836 1 84.56 166 ALA B O 1
ATOM 3850 N N . LEU B 1 167 ? -4.781 -24.047 -12.156 1 83.38 167 LEU B N 1
ATOM 3851 C CA . LEU B 1 167 ? -5.227 -24.297 -13.523 1 83.38 167 LEU B CA 1
ATOM 3852 C C . LEU B 1 167 ? -4.062 -24.75 -14.398 1 83.38 167 LEU B C 1
ATOM 3854 O O . LEU B 1 167 ? -4.223 -25.656 -15.234 1 83.38 167 LEU B O 1
ATOM 3858 N N . LEU B 1 168 ? -2.977 -24.156 -14.148 1 82.62 168 LEU B N 1
ATOM 3859 C CA . LEU B 1 168 ? -1.791 -24.531 -14.922 1 82.62 168 LEU B CA 1
ATOM 3860 C C . LEU B 1 168 ? -1.334 -25.938 -14.586 1 82.62 168 LEU B C 1
ATOM 3862 O O . LEU B 1 168 ? -0.929 -26.688 -15.469 1 82.62 168 LEU B O 1
ATOM 3866 N N . VAL B 1 169 ? -1.385 -26.219 -13.406 1 84.69 169 VAL B N 1
ATOM 3867 C CA . VAL B 1 169 ? -1.016 -27.562 -12.961 1 84.69 169 VAL B CA 1
ATOM 3868 C C . VAL B 1 169 ? -1.96 -28.594 -13.578 1 84.69 169 VAL B C 1
ATOM 3870 O O . VAL B 1 169 ? -1.518 -29.625 -14.078 1 84.69 169 VAL B O 1
ATOM 3873 N N . ALA B 1 170 ? -3.178 -28.312 -13.562 1 84.06 170 ALA B N 1
ATOM 3874 C CA . ALA B 1 170 ? -4.168 -29.219 -14.141 1 84.06 170 ALA B CA 1
ATOM 3875 C C . ALA B 1 170 ? -3.943 -29.406 -15.641 1 84.06 170 ALA B C 1
ATOM 3877 O O . ALA B 1 170 ? -4.004 -30.531 -16.156 1 84.06 170 ALA B O 1
ATOM 3878 N N . ALA B 1 171 ? -3.715 -28.359 -16.219 1 82.06 171 ALA B N 1
ATOM 3879 C CA . ALA B 1 171 ? -3.48 -28.406 -17.672 1 82.06 171 ALA B CA 1
ATOM 3880 C C . ALA B 1 171 ? -2.221 -29.203 -17.984 1 82.06 171 ALA B C 1
ATOM 3882 O O . ALA B 1 171 ? -2.209 -30 -18.938 1 82.06 171 ALA B O 1
ATOM 3883 N N . ALA B 1 172 ? -1.226 -29 -17.25 1 82.5 172 ALA B N 1
ATOM 3884 C CA . ALA B 1 172 ? 0.036 -29.703 -17.453 1 82.5 172 ALA B CA 1
ATOM 3885 C C . ALA B 1 172 ? -0.129 -31.203 -17.203 1 82.5 172 ALA B C 1
ATOM 3887 O O . ALA B 1 172 ? 0.417 -32.031 -17.953 1 82.5 172 ALA B O 1
ATOM 3888 N N . THR B 1 173 ? -0.844 -31.469 -16.266 1 83.31 173 THR B N 1
ATOM 3889 C CA . THR B 1 173 ? -1.103 -32.875 -15.945 1 83.31 173 THR B CA 1
ATOM 3890 C C . THR B 1 173 ? -1.891 -33.562 -17.062 1 83.31 173 THR B C 1
ATOM 3892 O O . THR B 1 173 ? -1.567 -34.656 -17.469 1 83.31 173 THR B O 1
ATOM 3895 N N . ALA B 1 174 ? -2.836 -32.906 -17.531 1 83.06 174 ALA B N 1
ATOM 3896 C CA . ALA B 1 174 ? -3.652 -33.438 -18.625 1 83.06 174 ALA B CA 1
ATOM 3897 C C . ALA B 1 174 ? -2.818 -33.656 -19.875 1 83.06 174 ALA B C 1
ATOM 3899 O O . ALA B 1 174 ? -2.953 -34.656 -20.547 1 83.06 174 ALA B O 1
ATOM 3900 N N . THR B 1 175 ? -2.057 -32.719 -20.141 1 82.38 175 THR B N 1
ATOM 3901 C CA . THR B 1 175 ? -1.208 -32.781 -21.328 1 82.38 175 THR B CA 1
ATOM 3902 C C . THR B 1 175 ? -0.198 -33.906 -21.188 1 82.38 175 THR B C 1
ATOM 3904 O O . THR B 1 175 ? 0.029 -34.656 -22.141 1 82.38 175 THR B O 1
ATOM 3907 N N . ALA B 1 176 ? 0.386 -34.094 -20.078 1 83.19 176 ALA B N 1
ATOM 3908 C CA . ALA B 1 176 ? 1.373 -35.125 -19.828 1 83.19 176 ALA B CA 1
ATOM 3909 C C . ALA B 1 176 ? 0.739 -36.531 -19.938 1 83.19 176 ALA B C 1
ATOM 3911 O O . ALA B 1 176 ? 1.339 -37.438 -20.484 1 83.19 176 ALA B O 1
ATOM 3912 N N . THR B 1 177 ? -0.416 -36.625 -19.453 1 82.06 177 THR B N 1
ATOM 3913 C CA . THR B 1 177 ? -1.136 -37.875 -19.5 1 82.06 177 THR B CA 1
ATOM 3914 C C . THR B 1 177 ? -1.519 -38.25 -20.938 1 82.06 177 THR B C 1
ATOM 3916 O O . THR B 1 177 ? -1.404 -39.406 -21.344 1 82.06 177 THR B O 1
ATOM 3919 N N . ALA B 1 178 ? -1.9 -37.281 -21.609 1 82.12 178 ALA B N 1
ATOM 3920 C CA . ALA B 1 178 ? -2.266 -37.5 -23 1 82.12 178 ALA B CA 1
ATOM 3921 C C . ALA B 1 178 ? -1.05 -37.906 -23.828 1 82.12 178 ALA B C 1
ATOM 3923 O O . ALA B 1 178 ? -1.135 -38.812 -24.672 1 82.12 178 ALA B O 1
ATOM 3924 N N . THR B 1 179 ? -0.02 -37.25 -23.641 1 80.75 179 THR B N 1
ATOM 3925 C CA . THR B 1 179 ? 1.215 -37.531 -24.359 1 80.75 179 THR B CA 1
ATOM 3926 C C . THR B 1 179 ? 1.723 -38.938 -24.047 1 80.75 179 THR B C 1
ATOM 3928 O O . THR B 1 179 ? 2.186 -39.656 -24.938 1 80.75 179 THR B O 1
ATOM 3931 N N . ALA B 1 180 ? 1.589 -39.344 -22.922 1 77.19 180 ALA B N 1
ATOM 3932 C CA . ALA B 1 180 ? 2.039 -40.656 -22.5 1 77.19 180 ALA B CA 1
ATOM 3933 C C . ALA B 1 180 ? 1.17 -41.75 -23.109 1 77.19 180 ALA B C 1
ATOM 3935 O O . ALA B 1 180 ? 1.641 -42.875 -23.344 1 77.19 180 ALA B O 1
ATOM 3936 N N . LYS B 1 181 ? -0.106 -41.594 -23.438 1 74.38 181 LYS B N 1
ATOM 3937 C CA . LYS B 1 181 ? -1.024 -42.594 -24.016 1 74.38 181 LYS B CA 1
ATOM 3938 C C . LYS B 1 181 ? -0.94 -42.562 -25.531 1 74.38 181 LYS B C 1
ATOM 3940 O O . LYS B 1 181 ? -1.686 -43.281 -26.203 1 74.38 181 LYS B O 1
ATOM 3945 N N . GLY B 1 182 ? 0.013 -41.875 -26.016 1 68.56 182 GLY B N 1
ATOM 3946 C CA . GLY B 1 182 ? 0.232 -41.906 -27.453 1 68.56 182 GLY B CA 1
ATOM 3947 C C . GLY B 1 182 ? -0.602 -40.875 -28.188 1 68.56 182 GLY B C 1
ATOM 3948 O O . GLY B 1 182 ? -0.656 -40.875 -29.422 1 68.56 182 GLY B O 1
ATOM 3949 N N . ALA B 1 183 ? -1.442 -40.25 -27.578 1 61.88 183 ALA B N 1
ATOM 3950 C CA . ALA B 1 183 ? -2.277 -39.25 -28.234 1 61.88 183 ALA B CA 1
ATOM 3951 C C . ALA B 1 183 ? -1.477 -38 -28.562 1 61.88 183 ALA B C 1
ATOM 3953 O O . ALA B 1 183 ? -0.503 -37.656 -27.875 1 61.88 183 ALA B O 1
ATOM 3954 N N . SER B 1 184 ? -1.472 -37.562 -29.844 1 54.06 184 SER B N 1
ATOM 3955 C CA . SER B 1 184 ? -0.802 -36.344 -30.25 1 54.06 184 SER B CA 1
ATOM 3956 C C . SER B 1 184 ? -1.053 -35.219 -29.266 1 54.06 184 SER B C 1
ATOM 3958 O O . SER B 1 184 ? -2.178 -35.031 -28.797 1 54.06 184 SER B O 1
ATOM 3960 N N . PRO B 1 185 ? -0.07 -34.938 -28.656 1 51 185 PRO B N 1
ATOM 3961 C CA . PRO B 1 185 ? -0.262 -33.875 -27.641 1 51 185 PRO B CA 1
ATOM 3962 C C . PRO B 1 185 ? -1.236 -32.812 -28.094 1 51 185 PRO B C 1
ATOM 3964 O O . PRO B 1 185 ? -1.091 -32.25 -29.203 1 51 185 PRO B O 1
ATOM 3967 N N . SER B 1 186 ? -2.469 -33.062 -28.281 1 44.69 186 SER B N 1
ATOM 3968 C CA . SER B 1 186 ? -3.242 -31.844 -28.5 1 44.69 186 SER B CA 1
ATOM 3969 C C . SER B 1 186 ? -2.658 -30.672 -27.703 1 44.69 186 SER B C 1
ATOM 3971 O O . SER B 1 186 ? -2.365 -30.797 -26.516 1 44.69 186 SER B O 1
ATOM 3973 N N . PRO B 1 187 ? -1.84 -29.938 -28.359 1 41.91 187 PRO B N 1
ATOM 3974 C CA . PRO B 1 187 ? -1.37 -28.781 -27.594 1 41.91 187 PRO B CA 1
ATOM 3975 C C . PRO B 1 187 ? -2.387 -28.312 -26.547 1 41.91 187 PRO B C 1
ATOM 3977 O O . PRO B 1 187 ? -3.455 -27.812 -26.906 1 41.91 187 PRO B O 1
ATOM 3980 N N . VAL B 1 188 ? -3.049 -29.156 -25.969 1 42.59 188 VAL B N 1
ATOM 3981 C CA . VAL B 1 188 ? -3.793 -28.547 -24.859 1 42.59 188 VAL B CA 1
ATOM 3982 C C . VAL B 1 188 ? -3.195 -27.188 -24.531 1 42.59 188 VAL B C 1
ATOM 3984 O O . VAL B 1 188 ? -2.055 -27.094 -24.062 1 42.59 188 VAL B O 1
ATOM 3987 N N . LEU B 1 189 ? -3.105 -26.422 -25.547 1 41.09 189 LEU B N 1
ATOM 3988 C CA . LEU B 1 189 ? -2.859 -24.984 -25.547 1 41.09 189 LEU B CA 1
ATOM 3989 C C . LEU B 1 189 ? -3.131 -24.391 -24.172 1 41.09 189 LEU B C 1
ATOM 3991 O O . LEU B 1 189 ? -4.277 -24.359 -23.719 1 41.09 189 LEU B O 1
ATOM 3995 N N . LEU B 1 190 ? -2.705 -24.875 -23.203 1 45.25 190 LEU B N 1
ATOM 3996 C CA . LEU B 1 190 ? -2.334 -24.062 -22.047 1 45.25 190 LEU B CA 1
ATOM 3997 C C . LEU B 1 190 ? -2.412 -22.578 -22.391 1 45.25 190 LEU B C 1
ATOM 3999 O O . LEU B 1 190 ? -1.87 -21.734 -21.672 1 45.25 190 LEU B O 1
ATOM 4003 N N . VAL B 1 191 ? -2.566 -22.375 -23.672 1 43.88 191 VAL B N 1
ATOM 4004 C CA . VAL B 1 191 ? -2.711 -20.984 -24.062 1 43.88 191 VAL B CA 1
ATOM 4005 C C . VAL B 1 191 ? -3.568 -20.234 -23.047 1 43.88 191 VAL B C 1
ATOM 4007 O O . VAL B 1 191 ? -4.793 -20.188 -23.188 1 43.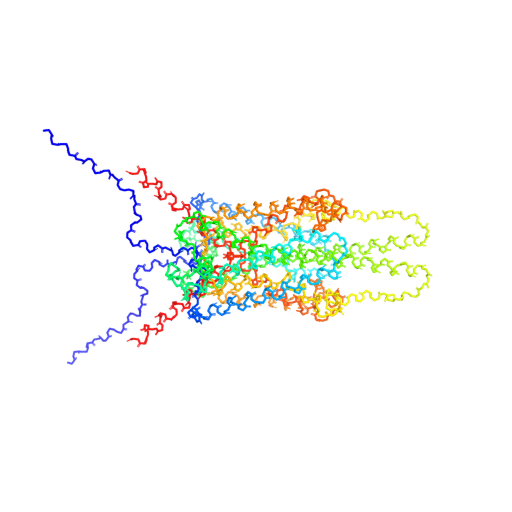88 191 VAL B O 1
ATOM 4010 N N . VAL B 1 192 ? -3.666 -20.797 -21.938 1 47.5 192 VAL B N 1
ATOM 4011 C CA . VAL B 1 192 ? -4.195 -19.859 -20.953 1 47.5 192 VAL B CA 1
ATOM 4012 C C . VAL B 1 192 ? -3.842 -18.438 -21.359 1 47.5 192 VAL B C 1
ATOM 4014 O O . VAL B 1 192 ? -2.666 -18.062 -21.359 1 47.5 192 VAL B O 1
ATOM 4017 N N . ASP B 1 193 ? -4.422 -18.141 -22.516 1 50.09 193 ASP B N 1
ATOM 4018 C CA . ASP B 1 193 ? -4.332 -16.797 -23.062 1 50.09 193 ASP B CA 1
ATOM 4019 C C . ASP B 1 193 ? -4 -15.773 -21.984 1 50.09 193 ASP B C 1
ATOM 4021 O O . ASP B 1 193 ? -4.043 -14.57 -22.219 1 50.09 193 ASP B O 1
ATOM 4025 N N . GLY B 1 194 ? -3.367 -16.281 -21.047 1 56 194 GLY B N 1
ATOM 4026 C CA . GLY B 1 194 ? -2.826 -15.344 -20.078 1 56 194 GLY B CA 1
ATOM 4027 C C . GLY B 1 194 ? -3.779 -15.039 -18.938 1 56 194 GLY B C 1
ATOM 4028 O O . GLY B 1 194 ? -4.941 -15.445 -18.969 1 56 194 GLY B O 1
ATOM 4029 N N . PRO B 1 195 ? -3.363 -14.703 -17.906 1 61.03 195 PRO B N 1
ATOM 4030 C CA . PRO B 1 195 ? -4.145 -14.391 -16.703 1 61.03 195 PRO B CA 1
ATOM 4031 C C . PRO B 1 195 ? -5.406 -13.586 -17.016 1 61.03 195 PRO B C 1
ATOM 4033 O O . PRO B 1 195 ? -6.422 -13.742 -16.344 1 61.03 195 PRO B O 1
ATOM 4036 N N . PHE B 1 196 ? -5.453 -13.07 -18.156 1 66.19 196 PHE B N 1
ATOM 4037 C CA . PHE B 1 196 ? -6.586 -12.203 -18.469 1 66.19 196 PHE B CA 1
ATOM 4038 C C . PHE B 1 196 ? -7.66 -12.977 -19.219 1 66.19 196 PHE B C 1
ATOM 4040 O O . PHE B 1 196 ? -8.852 -12.664 -19.109 1 66.19 196 PHE B O 1
ATOM 4047 N N . SER B 1 197 ? -7.211 -13.891 -19.922 1 63.88 197 SER B N 1
ATOM 4048 C CA . SER B 1 197 ? -8.18 -14.656 -20.703 1 63.88 197 SER B CA 1
ATOM 4049 C C . SER B 1 197 ? -9.094 -15.477 -19.797 1 63.88 197 SER B C 1
ATOM 4051 O O . SER B 1 197 ? -10.273 -15.648 -20.094 1 63.88 197 SER B O 1
ATOM 4053 N N . ILE B 1 198 ? -8.57 -15.836 -18.781 1 66.44 198 ILE B N 1
ATOM 4054 C CA . ILE B 1 198 ? -9.359 -16.625 -17.828 1 66.44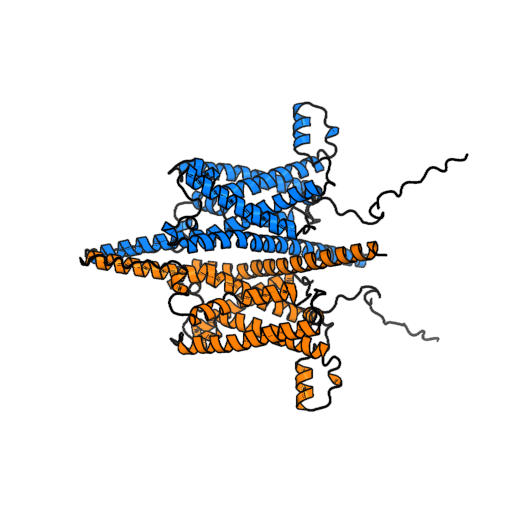 198 ILE B CA 1
ATOM 4055 C C . ILE B 1 198 ? -10.438 -15.75 -17.203 1 66.44 198 ILE B C 1
ATOM 4057 O O . ILE B 1 198 ? -11.562 -16.203 -16.969 1 66.44 198 ILE B O 1
ATOM 4061 N N . LEU B 1 199 ? -10.172 -14.562 -17.109 1 67.88 199 LEU B N 1
ATOM 4062 C CA . LEU B 1 199 ? -11.109 -13.633 -16.484 1 67.88 199 LEU B CA 1
ATOM 4063 C C . LEU B 1 199 ? -12.125 -13.109 -17.484 1 67.88 199 LEU B C 1
ATOM 4065 O O . LEU B 1 199 ? -13.312 -13.008 -17.172 1 67.88 199 LEU B O 1
ATOM 4069 N N . PHE B 1 200 ? -11.742 -12.922 -18.719 1 68.5 200 PHE B N 1
ATOM 4070 C CA . PHE B 1 200 ? -12.578 -12.164 -19.641 1 68.5 200 PHE B CA 1
ATOM 4071 C C . PHE B 1 200 ? -13.102 -13.062 -20.766 1 68.5 200 PHE B C 1
ATOM 4073 O O . PHE B 1 200 ? -13.852 -12.617 -21.625 1 68.5 200 PHE B O 1
ATOM 4080 N N . GLY B 1 201 ? -12.773 -14.203 -20.703 1 67.5 201 GLY B N 1
ATOM 4081 C CA . GLY B 1 201 ? -13.102 -15.086 -21.812 1 67.5 201 GLY B CA 1
ATOM 4082 C C . GLY B 1 201 ? -14.539 -15.57 -21.781 1 67.5 201 GLY B C 1
ATOM 4083 O O . GLY B 1 201 ? -15.094 -15.945 -22.828 1 67.5 201 GLY B O 1
ATOM 4084 N N . GLU B 1 202 ? -15.211 -15.688 -20.703 1 67.88 202 GLU B N 1
ATOM 4085 C CA . GLU B 1 202 ? -16.484 -16.375 -20.609 1 67.88 202 GLU B CA 1
ATOM 4086 C C . GLU B 1 202 ? -17.641 -15.391 -20.438 1 67.88 202 GLU B C 1
ATOM 4088 O O . GLU B 1 202 ? -18.594 -15.68 -19.719 1 67.88 202 GLU B O 1
ATOM 4093 N N . GLY B 1 203 ? -17.547 -14.242 -21.047 1 83.25 203 GLY B N 1
ATOM 4094 C CA . GLY B 1 203 ? -18.656 -13.305 -20.938 1 83.25 203 GLY B CA 1
ATOM 4095 C C . GLY B 1 203 ? -18.297 -12.062 -20.125 1 83.25 203 GLY B C 1
ATOM 4096 O O . GLY B 1 203 ? -17.219 -11.984 -19.547 1 83.25 203 GLY B O 1
ATOM 4097 N N . TRP B 1 204 ? -19.375 -11.164 -20.125 1 87.56 204 TRP B N 1
ATOM 4098 C CA . TRP B 1 204 ? -19.062 -9.867 -19.531 1 87.56 204 TRP B CA 1
ATOM 4099 C C . TRP B 1 204 ? -19.438 -9.836 -18.047 1 87.56 204 TRP B C 1
ATOM 4101 O O . TRP B 1 204 ? -18.906 -9.031 -17.281 1 87.56 204 TRP B O 1
ATOM 4111 N N . PHE B 1 205 ? -20.375 -10.633 -17.641 1 92.38 205 PHE B N 1
ATOM 4112 C CA . PHE B 1 205 ? -21.016 -10.5 -16.328 1 92.38 205 PHE B CA 1
ATOM 4113 C C . PHE B 1 205 ? -20.062 -10.945 -15.227 1 92.38 205 PHE B C 1
ATOM 4115 O O . PHE B 1 205 ? -19.922 -10.266 -14.211 1 92.38 205 PHE B O 1
ATOM 4122 N N . LYS B 1 206 ? -19.438 -12.047 -15.422 1 90.44 206 LYS B N 1
ATOM 4123 C CA . LYS B 1 206 ? -18.516 -12.562 -14.406 1 90.44 206 LYS B CA 1
ATOM 4124 C C . LYS B 1 206 ? -17.375 -11.586 -14.156 1 90.44 206 LYS B C 1
ATOM 4126 O O . LYS B 1 206 ? -17.125 -11.195 -13.016 1 90.44 206 LYS B O 1
ATOM 4131 N N . PRO B 1 207 ? -16.672 -11.203 -15.234 1 91.38 207 PRO B N 1
ATOM 4132 C CA . PRO B 1 207 ? -15.633 -10.211 -14.984 1 91.38 207 PRO B CA 1
ATOM 4133 C C . PRO B 1 207 ? -16.172 -8.914 -14.383 1 91.38 207 PRO B C 1
ATOM 4135 O O . PRO B 1 207 ? -15.484 -8.258 -13.594 1 91.38 207 PRO B O 1
ATOM 4138 N N . PHE B 1 208 ? -17.375 -8.555 -14.766 1 94.44 208 PHE B N 1
ATOM 4139 C CA . PHE B 1 208 ? -18 -7.367 -14.203 1 94.44 208 PHE B CA 1
ATOM 4140 C C . PHE B 1 208 ? -18.172 -7.512 -12.695 1 94.44 208 PHE B C 1
ATOM 4142 O O . PHE B 1 208 ? -17.844 -6.602 -11.93 1 94.44 208 PHE B O 1
ATOM 4149 N N . ILE B 1 209 ? -18.641 -8.617 -12.266 1 95.12 209 ILE B N 1
ATOM 4150 C CA . ILE B 1 209 ? -18.891 -8.875 -10.852 1 95.12 209 ILE B CA 1
ATOM 4151 C C . ILE B 1 209 ? -17.562 -8.938 -10.102 1 95.12 209 ILE B C 1
ATOM 4153 O O . ILE B 1 209 ? -17.422 -8.352 -9.023 1 95.12 209 ILE B O 1
ATOM 4157 N N . ILE B 1 210 ? -16.609 -9.539 -10.656 1 93.81 210 ILE B N 1
ATOM 4158 C CA . ILE B 1 210 ? -15.305 -9.695 -10.023 1 93.81 210 ILE B CA 1
ATOM 4159 C C . ILE B 1 210 ? -14.641 -8.336 -9.867 1 93.81 210 ILE B C 1
ATOM 4161 O O . ILE B 1 210 ? -14.133 -8 -8.789 1 93.81 210 ILE B O 1
ATOM 4165 N N . CYS B 1 211 ? -14.703 -7.527 -10.891 1 94.44 211 CYS B N 1
ATOM 4166 C CA . CYS B 1 211 ? -14.07 -6.211 -10.852 1 94.44 211 CYS B CA 1
ATOM 4167 C C . CYS B 1 211 ? -14.742 -5.316 -9.82 1 94.44 211 CYS B C 1
ATOM 4169 O O . CYS B 1 211 ? -14.078 -4.516 -9.164 1 94.44 211 CYS B O 1
ATOM 4171 N N . ASN B 1 212 ? -16.031 -5.527 -9.719 1 97.12 212 ASN B N 1
ATOM 4172 C CA . ASN B 1 212 ? -16.734 -4.676 -8.773 1 97.12 212 ASN B CA 1
ATOM 4173 C C . ASN B 1 212 ? -16.516 -5.125 -7.332 1 97.12 212 ASN B C 1
ATOM 4175 O O . ASN B 1 212 ? -16.312 -4.293 -6.445 1 97.12 212 ASN B O 1
ATOM 4179 N N . LEU B 1 213 ? -16.5 -6.379 -7.121 1 96.44 213 LEU B N 1
ATOM 4180 C CA . LEU B 1 213 ? -16.328 -6.918 -5.777 1 96.44 213 LEU B CA 1
ATOM 4181 C C . LEU B 1 213 ? -14.914 -6.711 -5.27 1 96.44 213 LEU B C 1
ATOM 4183 O O . LEU B 1 213 ? -14.703 -6.422 -4.09 1 96.44 213 LEU B O 1
ATOM 4187 N N . TYR B 1 214 ? -13.922 -6.773 -6.203 1 96.69 214 TYR B N 1
ATOM 4188 C CA . TYR B 1 214 ? -12.539 -6.832 -5.738 1 96.69 214 TYR B CA 1
ATOM 4189 C C . TYR B 1 214 ? -11.727 -5.672 -6.301 1 96.69 214 TYR B C 1
ATOM 4191 O O . TYR B 1 214 ? -10.492 -5.707 -6.285 1 96.69 214 TYR B O 1
ATOM 4199 N N . GLY B 1 215 ? -12.359 -4.668 -6.852 1 96.94 215 GLY B N 1
ATOM 4200 C CA . GLY B 1 215 ? -11.633 -3.541 -7.402 1 96.94 215 GLY B CA 1
ATOM 4201 C C . GLY B 1 215 ? -12.352 -2.217 -7.223 1 96.94 215 GLY B C 1
ATOM 4202 O O . GLY B 1 215 ? -11.844 -1.313 -6.555 1 96.94 215 GLY B O 1
ATOM 4203 N N . VAL B 1 216 ? -13.555 -2.174 -7.672 1 97.75 216 VAL B N 1
ATOM 4204 C CA . VAL B 1 216 ? -14.289 -0.917 -7.758 1 97.75 216 VAL B CA 1
ATOM 4205 C C . VAL B 1 216 ? -14.594 -0.4 -6.355 1 97.75 216 VAL B C 1
ATOM 4207 O O . VAL B 1 216 ? -14.578 0.81 -6.117 1 97.75 216 VAL B O 1
ATOM 4210 N N . THR B 1 217 ? -14.844 -1.288 -5.414 1 97.88 217 THR B N 1
ATOM 4211 C CA . THR B 1 217 ? -15.133 -0.842 -4.059 1 97.88 217 THR B CA 1
ATOM 4212 C C . THR B 1 217 ? -13.938 -0.109 -3.461 1 97.88 217 THR B C 1
ATOM 4214 O O . THR B 1 217 ? -14.102 0.91 -2.787 1 97.88 217 THR B O 1
ATOM 4217 N N . ALA B 1 218 ? -12.75 -0.648 -3.682 1 98.5 218 ALA B N 1
ATOM 4218 C CA . ALA B 1 218 ? -11.539 0.04 -3.238 1 98.5 218 ALA B CA 1
ATOM 4219 C C . ALA B 1 218 ? -11.398 1.399 -3.918 1 98.5 218 ALA B C 1
ATOM 4221 O O . ALA B 1 218 ? -11.07 2.395 -3.268 1 98.5 218 ALA B O 1
ATOM 4222 N N . ALA B 1 219 ? -11.719 1.488 -5.223 1 98.44 219 ALA B N 1
ATOM 4223 C CA . ALA B 1 219 ? -11.648 2.74 -5.969 1 98.44 219 ALA B CA 1
ATOM 4224 C C . ALA B 1 219 ? -12.648 3.76 -5.426 1 98.44 219 ALA B C 1
ATOM 4226 O O . ALA B 1 219 ? -12.328 4.945 -5.312 1 98.44 219 ALA B O 1
ATOM 4227 N N . ILE B 1 220 ? -13.812 3.264 -5.086 1 98.69 220 ILE B N 1
ATOM 4228 C CA . ILE B 1 220 ? -14.844 4.133 -4.535 1 98.69 220 ILE B CA 1
ATOM 4229 C C . ILE B 1 220 ? -14.359 4.742 -3.221 1 98.69 220 ILE B C 1
ATOM 4231 O O . ILE B 1 220 ? -14.562 5.934 -2.973 1 98.69 220 ILE B O 1
ATOM 4235 N N . MET B 1 221 ? -13.688 3.955 -2.424 1 98.69 221 MET B N 1
ATOM 4236 C CA . MET B 1 221 ? -13.242 4.469 -1.132 1 98.69 221 MET B CA 1
ATOM 4237 C C . MET B 1 221 ? -12.07 5.434 -1.305 1 98.69 221 MET B C 1
ATOM 4239 O O . MET B 1 221 ? -11.914 6.371 -0.521 1 98.69 221 MET B O 1
ATOM 4243 N N . ILE B 1 222 ? -11.25 5.223 -2.35 1 98.56 222 ILE B N 1
ATOM 4244 C CA . ILE B 1 222 ? -10.211 6.191 -2.674 1 98.56 222 ILE B CA 1
ATOM 4245 C C . ILE B 1 222 ? -10.852 7.516 -3.096 1 98.56 222 ILE B C 1
ATOM 4247 O O . ILE B 1 222 ? -10.469 8.578 -2.604 1 98.56 222 ILE B O 1
ATOM 4251 N N . LEU B 1 223 ? -11.859 7.441 -3.928 1 98.25 223 LEU B N 1
ATOM 4252 C CA . LEU B 1 223 ? -12.562 8.633 -4.391 1 98.25 223 LEU B CA 1
ATOM 4253 C C . LEU B 1 223 ? -13.273 9.328 -3.232 1 98.25 223 LEU B C 1
ATOM 4255 O O . LEU B 1 223 ? -13.266 10.562 -3.146 1 98.25 223 LEU B O 1
ATOM 4259 N N . GLU B 1 224 ? -13.883 8.516 -2.387 1 98.31 224 GLU B N 1
ATOM 4260 C CA . GLU B 1 224 ? -14.5 9.047 -1.174 1 98.31 224 GLU B CA 1
ATOM 4261 C C . GLU B 1 224 ? -13.5 9.859 -0.357 1 98.31 224 GLU B C 1
ATOM 4263 O O . GLU B 1 224 ? -13.789 10.984 0.052 1 98.31 224 GLU B O 1
ATOM 4268 N N . THR B 1 225 ? -12.305 9.336 -0.172 1 97.69 225 THR B N 1
ATOM 4269 C CA . THR B 1 225 ? -11.281 9.945 0.668 1 97.69 225 THR B CA 1
ATOM 4270 C C . THR B 1 225 ? -10.719 11.203 0.009 1 97.69 225 THR B C 1
ATOM 4272 O O . THR B 1 225 ? -10.492 12.211 0.677 1 97.69 225 THR B O 1
ATOM 4275 N N . ILE B 1 226 ? -10.594 11.18 -1.263 1 97.44 226 ILE B N 1
ATOM 4276 C CA . ILE B 1 226 ? -9.922 12.273 -1.965 1 97.44 226 ILE B CA 1
ATOM 4277 C C . ILE B 1 226 ? -10.922 13.391 -2.242 1 97.44 226 ILE B C 1
ATOM 4279 O O . ILE B 1 226 ? -10.594 14.57 -2.098 1 97.44 226 ILE B O 1
ATOM 4283 N N . PHE B 1 227 ? -12.227 13.031 -2.52 1 97.12 227 PHE B N 1
ATOM 4284 C CA . PHE B 1 227 ? -13.07 14.062 -3.109 1 97.12 227 PHE B CA 1
ATOM 4285 C C . PHE B 1 227 ? -14.273 14.352 -2.219 1 97.12 227 PHE B C 1
ATOM 4287 O O . PHE B 1 227 ? -14.75 15.484 -2.156 1 97.12 227 PHE B O 1
ATOM 4294 N N . LEU B 1 228 ? -14.789 13.312 -1.539 1 97.25 228 LEU B N 1
ATOM 4295 C CA . LEU B 1 228 ? -16.156 13.477 -1.028 1 97.25 228 LEU B CA 1
ATOM 4296 C C . LEU B 1 228 ? -16.141 13.844 0.45 1 97.25 228 LEU B C 1
ATOM 4298 O O . LEU B 1 228 ? -17.125 14.352 0.979 1 97.25 228 LEU B O 1
ATOM 4302 N N . ASN B 1 229 ? -15.055 13.555 1.151 1 93.88 229 ASN B N 1
ATOM 4303 C CA . ASN B 1 229 ? -15.055 13.906 2.568 1 93.88 229 ASN B CA 1
ATOM 4304 C C . ASN B 1 229 ? -13.789 14.664 2.957 1 93.88 229 ASN B C 1
ATOM 4306 O O . ASN B 1 229 ? -12.812 14.68 2.207 1 93.88 229 ASN B O 1
ATOM 4310 N N . SER B 1 230 ? -13.844 15.367 4.086 1 94.31 230 SER B N 1
ATOM 4311 C CA . SER B 1 230 ? -12.734 16.188 4.559 1 94.31 230 SER B CA 1
ATOM 4312 C C . SER B 1 230 ? -12.211 15.688 5.902 1 94.31 230 SER B C 1
ATOM 4314 O O . SER B 1 230 ? -11.742 16.484 6.727 1 94.31 230 SER B O 1
ATOM 4316 N N . THR B 1 231 ? -12.406 14.406 6.078 1 92.31 231 THR B N 1
ATOM 4317 C CA . THR B 1 231 ? -11.945 13.828 7.336 1 92.31 231 THR B CA 1
ATOM 4318 C C . THR B 1 231 ? -10.43 13.953 7.465 1 92.31 231 THR B C 1
ATOM 4320 O O . THR B 1 231 ? -9.703 13.797 6.48 1 92.31 231 THR B O 1
ATOM 4323 N N . LYS B 1 232 ? -9.992 14.219 8.633 1 91.56 232 LYS B N 1
ATOM 4324 C CA . LYS B 1 232 ? -8.57 14.336 8.938 1 91.56 232 LYS B CA 1
ATOM 4325 C C . LYS B 1 232 ? -8.039 13.07 9.602 1 91.56 232 LYS B C 1
ATOM 4327 O O . LYS B 1 232 ? -8.812 12.164 9.922 1 91.56 232 LYS B O 1
ATOM 4332 N N . ARG B 1 233 ? -6.73 13.062 9.648 1 91.38 233 ARG B N 1
ATOM 4333 C CA . ARG B 1 233 ? -6.121 11.992 10.438 1 91.38 233 ARG B CA 1
ATOM 4334 C C . ARG B 1 233 ? -6.652 11.992 11.859 1 91.38 233 ARG B C 1
ATOM 4336 O O . ARG B 1 233 ? -6.715 13.039 12.508 1 91.38 233 ARG B O 1
ATOM 4343 N N . PRO B 1 234 ? -7.047 10.828 12.273 1 89.31 234 PRO B N 1
ATOM 4344 C CA . PRO B 1 234 ? -7.613 10.789 13.617 1 89.31 234 PRO B CA 1
ATOM 4345 C C . PRO B 1 234 ? -6.59 11.133 14.703 1 89.31 234 PRO B C 1
ATOM 4347 O O . PRO B 1 234 ? -5.406 10.82 14.555 1 89.31 234 PRO B O 1
ATOM 4350 N N . ALA B 1 235 ? -7.09 11.742 15.742 1 82.56 235 ALA B N 1
ATOM 4351 C CA . ALA B 1 235 ? -6.238 12.078 16.875 1 82.56 235 ALA B CA 1
ATOM 4352 C C . ALA B 1 235 ? -5.734 10.82 17.578 1 82.56 235 ALA B C 1
ATOM 4354 O O . ALA B 1 235 ? -4.574 10.758 18 1 82.56 235 ALA B O 1
ATOM 4355 N N . ALA B 1 236 ? -6.656 9.859 17.625 1 88.88 236 ALA B N 1
ATOM 4356 C CA . ALA B 1 236 ? -6.301 8.602 18.281 1 88.88 236 ALA B CA 1
ATOM 4357 C C . ALA B 1 236 ? -5.77 7.586 17.266 1 88.88 236 ALA B C 1
ATOM 4359 O O . ALA B 1 236 ? -6.352 6.516 17.094 1 88.88 236 ALA B O 1
ATOM 4360 N N . LEU B 1 237 ? -4.66 7.867 16.719 1 93.5 237 LEU B N 1
ATOM 4361 C CA . LEU B 1 237 ? -4.082 7.059 15.656 1 93.5 237 LEU B CA 1
ATOM 4362 C C . LEU B 1 237 ? -3.764 5.652 16.156 1 93.5 237 LEU B C 1
ATOM 4364 O O . LEU B 1 237 ? -4.113 4.668 15.5 1 93.5 237 LEU B O 1
ATOM 4368 N N . GLY B 1 238 ? -3.152 5.578 17.359 1 93.12 238 GLY B N 1
ATOM 4369 C CA . GLY B 1 238 ? -2.824 4.285 17.938 1 93.12 238 GLY B CA 1
ATOM 4370 C C . GLY B 1 238 ? -4.039 3.396 18.141 1 93.12 238 GLY B C 1
ATOM 4371 O O . GLY B 1 238 ? -3.99 2.197 17.859 1 93.12 238 GLY B O 1
ATOM 4372 N N . SER B 1 239 ? -5.109 3.998 18.547 1 95.62 239 SER B N 1
ATOM 4373 C CA . SER B 1 239 ? -6.336 3.242 18.781 1 95.62 239 SER B CA 1
ATOM 4374 C C . SER B 1 239 ? -6.934 2.736 17.484 1 95.62 239 SER B C 1
ATOM 4376 O O . SER B 1 239 ? -7.531 1.658 17.438 1 95.62 239 SER B O 1
ATOM 4378 N N . HIS B 1 240 ? -6.793 3.523 16.484 1 97.19 240 HIS B N 1
ATOM 4379 C CA . HIS B 1 240 ? -7.293 3.068 15.188 1 97.19 240 HIS B CA 1
ATOM 4380 C C . HIS B 1 240 ? -6.484 1.883 14.672 1 97.19 240 HIS B C 1
ATOM 4382 O O . HIS B 1 240 ? -7.051 0.918 14.156 1 97.19 240 HIS B O 1
ATOM 4388 N N . PHE B 1 241 ? -5.172 1.919 14.805 1 97.69 241 PHE B N 1
ATOM 4389 C CA . PHE B 1 241 ? -4.34 0.791 14.406 1 97.69 241 PHE B CA 1
ATOM 4390 C C . PHE B 1 241 ? -4.711 -0.46 15.195 1 97.69 241 PHE B C 1
ATOM 4392 O O . PHE B 1 241 ? -4.863 -1.54 14.617 1 97.69 241 PHE B O 1
ATOM 4399 N N . LEU B 1 242 ? -4.879 -0.272 16.5 1 97.88 242 LEU B N 1
ATOM 4400 C CA . LEU B 1 242 ? -5.258 -1.396 17.344 1 97.88 242 LEU B CA 1
ATOM 4401 C C . LEU B 1 242 ? -6.652 -1.898 17 1 97.88 242 LEU B C 1
ATOM 4403 O O . LEU B 1 242 ? -6.887 -3.107 16.938 1 97.88 242 LEU B O 1
ATOM 4407 N N . GLY B 1 243 ? -7.562 -0.961 16.781 1 98.44 243 GLY B N 1
ATOM 4408 C CA . GLY B 1 243 ? -8.914 -1.34 16.406 1 98.44 243 GLY B CA 1
ATOM 4409 C C . GLY B 1 243 ? -8.961 -2.156 15.117 1 98.44 243 GLY B C 1
ATOM 4410 O O . GLY B 1 243 ? -9.703 -3.135 15.031 1 98.44 243 GLY B O 1
ATOM 4411 N N . LEU B 1 244 ? -8.164 -1.776 14.164 1 98.69 244 LEU B N 1
ATOM 4412 C CA . LEU B 1 244 ? -8.133 -2.492 12.891 1 98.69 244 LEU B CA 1
ATOM 4413 C C . LEU B 1 244 ? -7.516 -3.877 13.062 1 98.69 244 LEU B C 1
ATOM 4415 O O . LEU B 1 244 ? -7.918 -4.828 12.391 1 98.69 244 LEU B O 1
ATOM 4419 N N . MET B 1 245 ? -6.512 -3.953 13.961 1 98.56 245 MET B N 1
ATOM 4420 C CA . MET B 1 245 ? -5.965 -5.266 14.281 1 98.56 245 MET B CA 1
ATOM 4421 C C . MET B 1 245 ? -7.031 -6.168 14.898 1 98.56 245 MET B C 1
ATOM 4423 O O . MET B 1 245 ? -7.16 -7.332 14.516 1 98.56 245 MET B O 1
ATOM 4427 N N . VAL B 1 246 ? -7.781 -5.613 15.75 1 98.62 246 VAL B N 1
ATOM 4428 C CA . VAL B 1 246 ? -8.844 -6.359 16.422 1 98.62 246 VAL B CA 1
ATOM 4429 C C . VAL B 1 246 ? -9.914 -6.762 15.414 1 98.62 246 VAL B C 1
ATOM 4431 O O . VAL B 1 246 ? -10.367 -7.91 15.398 1 98.62 246 VAL B O 1
ATOM 4434 N N . HIS B 1 247 ? -10.305 -5.84 14.547 1 98.81 247 HIS B N 1
ATOM 4435 C CA . HIS B 1 247 ? -11.328 -6.141 13.547 1 98.81 247 HIS B CA 1
ATOM 4436 C C . HIS B 1 247 ? -10.852 -7.23 12.586 1 98.81 247 HIS B C 1
ATOM 4438 O O . HIS B 1 247 ? -11.648 -8.078 12.172 1 98.81 247 HIS B O 1
ATOM 4444 N N . SER B 1 248 ? -9.625 -7.199 12.219 1 98.81 248 SER B N 1
ATOM 4445 C CA . SER B 1 248 ? -9.07 -8.25 11.367 1 98.81 248 SER B CA 1
ATOM 4446 C C . SER B 1 248 ? -9.047 -9.594 12.078 1 98.81 248 SER B C 1
ATOM 4448 O O . SER B 1 248 ? -9.367 -10.625 11.484 1 98.81 248 SER B O 1
ATOM 4450 N N . GLY B 1 249 ? -8.633 -9.578 13.344 1 98.56 249 GLY B N 1
ATOM 4451 C CA . GLY B 1 249 ? -8.68 -10.797 14.133 1 98.56 249 GLY B CA 1
ATOM 4452 C C . GLY B 1 249 ? -10.094 -11.328 14.32 1 98.56 249 GLY B C 1
ATOM 4453 O O . GLY B 1 249 ? -10.32 -12.539 14.242 1 98.56 249 GLY B O 1
ATOM 4454 N N . LEU B 1 250 ? -11.016 -10.43 14.57 1 98.62 250 LEU B N 1
ATOM 4455 C CA . LEU B 1 250 ? -12.414 -10.812 14.711 1 98.62 250 LEU B CA 1
ATOM 4456 C C . LEU B 1 250 ? -12.922 -11.461 13.422 1 98.62 250 LEU B C 1
ATOM 4458 O O . LEU B 1 250 ? -13.719 -12.406 13.477 1 98.62 250 LEU B O 1
ATOM 4462 N N . TYR B 1 251 ? -12.508 -10.992 12.297 1 98.75 251 TYR B N 1
ATOM 4463 C CA . TYR B 1 251 ? -12.93 -11.633 11.062 1 98.75 251 TYR B CA 1
ATOM 4464 C C . TYR B 1 251 ? -12.367 -13.047 10.961 1 98.75 251 TYR B C 1
ATOM 4466 O O . TYR B 1 251 ? -13.047 -13.961 10.492 1 98.75 251 TYR B O 1
ATOM 4474 N N . LEU B 1 252 ? -11.086 -13.188 11.312 1 98.69 252 LEU B N 1
ATOM 4475 C CA . LEU B 1 252 ? -10.508 -14.531 11.266 1 98.69 252 LEU B CA 1
ATOM 4476 C C . LEU B 1 252 ? -11.297 -15.492 12.148 1 98.69 252 LEU B C 1
ATOM 4478 O O . LEU B 1 252 ? -11.539 -16.641 11.758 1 98.69 252 LEU B O 1
ATOM 4482 N N . ALA B 1 253 ? -11.703 -15.008 13.32 1 98.44 253 ALA B N 1
ATOM 4483 C CA . ALA B 1 253 ? -12.57 -15.812 14.172 1 98.44 253 ALA B CA 1
ATOM 4484 C C . ALA B 1 253 ? -13.906 -16.094 13.5 1 98.44 253 ALA B C 1
ATOM 4486 O O . ALA B 1 253 ? -14.43 -17.203 13.562 1 98.44 253 ALA B O 1
ATOM 4487 N N . TRP B 1 254 ? -14.453 -15.078 12.867 1 98.44 254 TRP B N 1
ATOM 4488 C CA . TRP B 1 254 ? -15.695 -15.203 12.117 1 98.44 254 TRP B CA 1
ATOM 4489 C C . TRP B 1 254 ? -15.555 -16.234 11 1 98.44 254 TRP B C 1
ATOM 4491 O O . TRP B 1 254 ? -16.453 -17.047 10.773 1 98.44 254 TRP B O 1
ATOM 4501 N N . ALA B 1 255 ? -14.477 -16.219 10.32 1 98.31 255 ALA B N 1
ATOM 4502 C CA . ALA B 1 255 ? -14.203 -17.172 9.25 1 98.31 255 ALA B CA 1
ATOM 4503 C C . ALA B 1 255 ? -14.117 -18.594 9.789 1 98.31 255 ALA B C 1
ATOM 4505 O O . ALA B 1 255 ? -14.617 -19.547 9.164 1 98.31 255 ALA B O 1
ATOM 4506 N N . ALA B 1 256 ? -13.477 -18.734 10.914 1 97.44 256 ALA B N 1
ATOM 4507 C CA . ALA B 1 256 ? -13.383 -20.047 11.547 1 97.44 256 ALA B CA 1
ATOM 4508 C C . ALA B 1 256 ? -14.766 -20.578 11.906 1 97.44 256 ALA B C 1
ATOM 4510 O O . ALA B 1 256 ? -15.047 -21.766 11.727 1 97.44 256 ALA B O 1
ATOM 4511 N N . LEU B 1 257 ? -15.609 -19.703 12.414 1 97.69 257 LEU B N 1
ATOM 4512 C CA . LEU B 1 257 ? -16.984 -20.078 12.703 1 97.69 257 LEU B CA 1
ATOM 4513 C C . LEU B 1 257 ? -17.719 -20.5 11.43 1 97.69 257 LEU B C 1
ATOM 4515 O O . LEU B 1 257 ? -18.516 -21.438 11.453 1 97.69 257 LEU B O 1
ATOM 4519 N N . GLY B 1 258 ? -17.453 -19.797 10.367 1 96.81 258 GLY B N 1
ATOM 4520 C CA . GLY B 1 258 ? -18.047 -20.156 9.086 1 96.81 258 GLY B CA 1
ATOM 4521 C C . GLY B 1 258 ? -17.656 -21.547 8.625 1 96.81 258 GLY B C 1
ATOM 4522 O O . GLY B 1 258 ? -18.484 -22.297 8.109 1 96.81 258 GLY B O 1
ATOM 4523 N N . LYS B 1 259 ? -16.422 -21.875 8.805 1 96.75 259 LYS B N 1
ATOM 4524 C CA . LYS B 1 259 ? -15.969 -23.219 8.453 1 96.75 259 LYS B CA 1
ATOM 4525 C C . LYS B 1 259 ? -16.719 -24.281 9.258 1 96.75 259 LYS B C 1
ATOM 4527 O O . LYS B 1 259 ? -17.125 -25.312 8.711 1 96.75 259 LYS B O 1
ATOM 4532 N N . VAL B 1 260 ? -16.906 -24 10.508 1 96.06 260 VAL B N 1
ATOM 4533 C CA . VAL B 1 260 ? -17.609 -24.938 11.375 1 96.06 260 VAL B CA 1
ATOM 4534 C C . VAL B 1 260 ? -19.047 -25.078 10.922 1 96.06 260 VAL B C 1
ATOM 4536 O O . VAL B 1 260 ? -19.594 -26.188 10.898 1 96.06 260 VAL B O 1
ATOM 4539 N N . TRP B 1 261 ? -19.578 -24.016 10.477 1 95.69 261 TRP B N 1
ATOM 4540 C CA . TRP B 1 261 ? -21 -23.984 10.148 1 95.69 261 TRP B CA 1
ATOM 4541 C C . TRP B 1 261 ? -21.25 -24.5 8.734 1 95.69 261 TRP B C 1
ATOM 4543 O O . TRP B 1 261 ? -22.25 -25.188 8.477 1 95.69 261 TRP B O 1
ATOM 4553 N N . THR B 1 262 ? -20.422 -24.219 7.77 1 95.38 262 THR B N 1
ATOM 4554 C CA . THR B 1 262 ? -20.719 -24.5 6.367 1 95.38 262 THR B CA 1
ATOM 4555 C C . THR B 1 262 ? -19.703 -25.469 5.781 1 95.38 262 THR B C 1
ATOM 4557 O O . THR B 1 262 ? -19.891 -25.969 4.668 1 95.38 262 THR B O 1
ATOM 4560 N N . ASP B 1 263 ? -18.594 -25.719 6.504 1 94.88 263 ASP B N 1
ATOM 4561 C CA . ASP B 1 263 ? -17.516 -26.609 6.09 1 94.88 263 ASP B CA 1
ATOM 4562 C C . ASP B 1 263 ? -16.75 -26.031 4.906 1 94.88 263 ASP B C 1
ATOM 4564 O O . ASP B 1 263 ? -16.172 -26.766 4.113 1 94.88 263 ASP B O 1
ATOM 4568 N N . ILE B 1 264 ? -16.891 -24.719 4.73 1 94.5 264 ILE B N 1
ATOM 4569 C CA . ILE B 1 264 ? -16.188 -24.031 3.652 1 94.5 264 ILE B CA 1
ATOM 4570 C C . ILE B 1 264 ? -15.367 -22.891 4.223 1 94.5 264 ILE B C 1
ATOM 4572 O O . ILE B 1 264 ? -15.883 -22.062 4.977 1 94.5 264 ILE B O 1
ATOM 4576 N N . PHE B 1 265 ? -14.047 -22.859 3.934 1 95.38 265 PHE B N 1
ATOM 4577 C CA . PHE B 1 265 ? -13.211 -21.734 4.297 1 95.38 265 PHE B CA 1
ATOM 4578 C C . PHE B 1 265 ? -13.414 -20.578 3.33 1 95.38 265 PHE B C 1
ATOM 4580 O O . PHE B 1 265 ? -13.484 -20.781 2.115 1 95.38 265 PHE B O 1
ATOM 4587 N N . PRO B 1 266 ? -13.477 -19.375 3.793 1 95.69 266 PRO B N 1
ATOM 4588 C CA . PRO B 1 266 ? -13.602 -18.234 2.883 1 95.69 266 PRO B CA 1
ATOM 4589 C C . PRO B 1 266 ? -12.328 -17.969 2.092 1 95.69 266 PRO B C 1
ATOM 4591 O O . PRO B 1 266 ? -12.375 -17.359 1.018 1 95.69 266 PRO B O 1
ATOM 4594 N N . PHE B 1 267 ? -11.188 -18.391 2.664 1 97.12 267 PHE B N 1
ATOM 4595 C CA . PHE B 1 267 ? -9.898 -18.266 1.98 1 97.12 267 PHE B CA 1
ATOM 4596 C C . PHE B 1 267 ? -9.195 -19.609 1.918 1 97.12 267 PHE B C 1
ATOM 4598 O O . PHE B 1 267 ? -9.203 -20.375 2.891 1 97.12 267 PHE B O 1
ATOM 4605 N N . PHE B 1 268 ? -8.555 -19.875 0.782 1 95 268 PHE B N 1
ATOM 4606 C CA . PHE B 1 268 ? -7.859 -21.156 0.623 1 95 268 PHE B CA 1
ATOM 4607 C C . PHE B 1 268 ? -6.734 -21.281 1.645 1 95 268 PHE B C 1
ATOM 4609 O O . PHE B 1 268 ? -6.402 -22.391 2.066 1 95 268 PHE B O 1
ATOM 4616 N N . TRP B 1 269 ? -6.152 -20.141 2.059 1 94.81 269 TRP B N 1
ATOM 4617 C CA . TRP B 1 269 ? -4.961 -20.188 2.898 1 94.81 269 TRP B CA 1
ATOM 4618 C C . TRP B 1 269 ? -5.336 -20.438 4.359 1 94.81 269 TRP B C 1
ATOM 4620 O O . TRP B 1 269 ? -4.457 -20.531 5.223 1 94.81 269 TRP B O 1
ATOM 4630 N N . LEU B 1 270 ? -6.613 -20.547 4.652 1 97.44 270 LEU B N 1
ATOM 4631 C CA . LEU B 1 270 ? -7.062 -20.953 5.98 1 97.44 270 LEU B CA 1
ATOM 4632 C C . LEU B 1 270 ? -7.125 -22.484 6.082 1 97.44 270 LEU B C 1
ATOM 4634 O O . LEU B 1 270 ? -7.27 -23.031 7.176 1 97.44 270 LEU B O 1
ATOM 4638 N N . ASP B 1 271 ? -7.027 -23.125 4.992 1 95.38 271 ASP B N 1
ATOM 4639 C CA . ASP B 1 271 ? -7.082 -24.578 4.922 1 95.38 271 ASP B CA 1
ATOM 4640 C C . ASP B 1 271 ? -5.676 -25.188 4.918 1 95.38 271 ASP B C 1
ATOM 4642 O O . ASP B 1 271 ? -4.941 -25.031 3.939 1 95.38 271 ASP B O 1
ATOM 4646 N N . GLU B 1 272 ? -5.43 -25.922 5.902 1 92.69 272 GLU B N 1
ATOM 4647 C CA . GLU B 1 272 ? -4.125 -26.562 6.035 1 92.69 272 GLU B CA 1
ATOM 4648 C C . GLU B 1 272 ? -3.84 -27.484 4.855 1 92.69 272 GLU B C 1
ATOM 4650 O O . GLU B 1 272 ? -2.703 -27.578 4.391 1 92.69 272 GLU B O 1
ATOM 4655 N N . LYS B 1 273 ? -4.809 -28.125 4.332 1 90.44 273 LYS B N 1
ATOM 4656 C CA . LYS B 1 273 ? -4.648 -29.062 3.223 1 90.44 273 LYS B CA 1
ATOM 4657 C C . LYS B 1 273 ? -4.258 -28.328 1.941 1 90.44 273 LYS B C 1
ATOM 4659 O O . LYS B 1 273 ? -3.521 -28.875 1.112 1 90.44 273 LYS B O 1
ATOM 4664 N N . GLU B 1 274 ? -4.727 -27.109 1.849 1 89 274 GLU B N 1
ATOM 4665 C CA . GLU B 1 274 ? -4.457 -26.344 0.642 1 89 274 GLU B CA 1
ATOM 4666 C C . GLU B 1 274 ? -3.062 -25.719 0.684 1 89 274 GLU B C 1
ATOM 4668 O O . GLU B 1 274 ? -2.373 -25.656 -0.337 1 89 274 GLU B O 1
ATOM 4673 N N . VAL B 1 275 ? -2.65 -25.297 1.902 1 88.62 275 VAL B N 1
ATOM 4674 C CA . VAL B 1 275 ? -1.403 -24.547 1.951 1 88.62 275 VAL B CA 1
ATOM 4675 C C . VAL B 1 275 ? -0.275 -25.438 2.449 1 88.62 275 VAL B C 1
ATOM 4677 O O . VAL B 1 275 ? 0.901 -25.078 2.361 1 88.62 275 VAL B O 1
ATOM 4680 N N . GLY B 1 276 ? -0.612 -26.656 3.078 1 84.12 276 GLY B N 1
ATOM 4681 C CA . GLY B 1 276 ? 0.381 -27.703 3.279 1 84.12 276 GLY B CA 1
ATOM 4682 C C . GLY B 1 276 ? 0.782 -27.875 4.73 1 84.12 276 GLY B C 1
ATOM 4683 O O . GLY B 1 276 ? 1.337 -28.906 5.109 1 84.12 276 GLY B O 1
ATOM 4684 N N . SER B 1 277 ? 0.688 -26.734 5.547 1 88.06 277 SER B N 1
ATOM 4685 C CA . SER B 1 277 ? 1.103 -26.859 6.938 1 88.06 277 SER B CA 1
ATOM 4686 C C . SER B 1 277 ? 0.355 -25.891 7.832 1 88.06 277 SER B C 1
ATOM 4688 O O . SER B 1 277 ? -0.208 -24.906 7.348 1 88.06 277 SER B O 1
ATOM 4690 N N . LYS B 1 278 ? 0.359 -26.156 9.141 1 92.38 278 LYS B N 1
ATOM 4691 C CA . LYS B 1 278 ? -0.225 -25.25 10.125 1 92.38 278 LYS B CA 1
ATOM 4692 C C . LYS B 1 278 ? 0.58 -23.969 10.227 1 92.38 278 LYS B C 1
ATOM 4694 O O . LYS B 1 278 ? 0.018 -22.891 10.477 1 92.38 278 LYS B O 1
ATOM 4699 N N . GLU B 1 279 ? 1.88 -24.109 10.062 1 90.81 279 GLU B N 1
ATOM 4700 C CA . GLU B 1 279 ? 2.756 -22.938 10.094 1 90.81 279 GLU B CA 1
ATOM 4701 C C . GLU B 1 279 ? 2.42 -21.969 8.961 1 90.81 279 GLU B C 1
ATOM 4703 O O . GLU B 1 279 ? 2.455 -20.75 9.148 1 90.81 279 GLU B O 1
ATOM 4708 N N . ALA B 1 280 ? 2.092 -22.516 7.844 1 90.5 280 ALA B N 1
ATOM 4709 C CA . ALA B 1 280 ? 1.71 -21.688 6.711 1 90.5 280 ALA B CA 1
ATOM 4710 C C . ALA B 1 280 ? 0.403 -20.953 6.988 1 90.5 280 ALA B C 1
ATOM 4712 O O . ALA B 1 280 ? 0.282 -19.75 6.699 1 90.5 280 ALA B O 1
ATOM 4713 N N . VAL B 1 281 ? -0.557 -21.672 7.543 1 95.06 281 VAL B N 1
ATOM 4714 C CA . VAL B 1 281 ? -1.828 -21.047 7.898 1 95.06 281 VAL B CA 1
ATOM 4715 C C . VAL B 1 281 ? -1.587 -19.891 8.875 1 95.06 281 VAL B C 1
ATOM 4717 O O . VAL B 1 281 ? -2.125 -18.797 8.695 1 95.06 281 VAL B O 1
ATOM 4720 N N . THR B 1 282 ? -0.777 -20.188 9.875 1 95.56 282 THR B N 1
ATOM 4721 C CA . THR B 1 282 ? -0.459 -19.172 10.875 1 95.56 282 THR B CA 1
ATOM 4722 C C . THR B 1 282 ? 0.21 -17.969 10.219 1 95.56 282 THR B C 1
ATOM 4724 O O . THR B 1 282 ? -0.119 -16.812 10.539 1 95.56 282 THR B O 1
ATOM 4727 N N . ALA B 1 283 ? 1.108 -18.219 9.289 1 92.69 283 ALA B N 1
ATOM 4728 C CA . ALA B 1 283 ? 1.803 -17.141 8.594 1 92.69 283 ALA B CA 1
ATOM 4729 C C . ALA B 1 283 ? 0.825 -16.281 7.789 1 92.69 283 ALA B C 1
ATOM 4731 O O . ALA B 1 283 ? 0.923 -15.055 7.785 1 92.69 283 ALA B O 1
ATOM 4732 N N . TYR B 1 284 ? -0.11 -16.922 7.137 1 95.38 284 TYR B N 1
ATOM 4733 C CA . TYR B 1 284 ? -1.111 -16.203 6.363 1 95.38 284 TYR B CA 1
ATOM 4734 C C . TYR B 1 284 ? -2.01 -15.375 7.277 1 95.38 284 TYR B C 1
ATOM 4736 O O . TYR B 1 284 ? -2.373 -14.242 6.945 1 95.38 284 TYR B O 1
ATOM 4744 N N . CYS B 1 285 ? -2.344 -15.906 8.422 1 97.75 285 CYS B N 1
ATOM 4745 C CA . CYS B 1 285 ? -3.17 -15.18 9.375 1 97.75 285 CYS B CA 1
ATOM 4746 C C . CYS B 1 285 ? -2.445 -13.938 9.883 1 97.75 285 CYS B C 1
ATOM 4748 O O . CYS B 1 285 ? -3.031 -12.852 9.953 1 97.75 285 CYS B O 1
ATOM 4750 N N . ILE B 1 286 ? -1.211 -14.109 10.195 1 97.12 286 ILE B N 1
ATOM 4751 C CA . ILE B 1 286 ? -0.405 -12.977 10.625 1 97.12 286 ILE B CA 1
ATOM 4752 C C . ILE B 1 286 ? -0.31 -11.953 9.492 1 97.12 286 ILE B C 1
ATOM 4754 O O . ILE B 1 286 ? -0.444 -10.75 9.719 1 97.12 286 ILE B O 1
ATOM 4758 N N . GLY B 1 287 ? -0.102 -12.477 8.289 1 96.31 287 GLY B N 1
ATOM 4759 C CA . GLY B 1 287 ? -0.057 -11.617 7.125 1 96.31 287 GLY B CA 1
ATOM 4760 C C . GLY B 1 287 ? -1.336 -10.828 6.918 1 96.31 287 GLY B C 1
ATOM 4761 O O . GLY B 1 287 ? -1.293 -9.648 6.539 1 96.31 287 GLY B O 1
ATOM 4762 N N . PHE B 1 288 ? -2.451 -11.469 7.195 1 98.38 288 PHE B N 1
ATOM 4763 C CA . PHE B 1 288 ? -3.756 -10.836 7.051 1 98.38 288 PHE B CA 1
ATOM 4764 C C . PHE B 1 288 ? -3.893 -9.664 8.016 1 98.38 288 PHE B C 1
ATOM 4766 O O . PHE B 1 288 ? -4.309 -8.57 7.621 1 98.38 288 PHE B O 1
ATOM 4773 N N . VAL B 1 289 ? -3.518 -9.867 9.188 1 98.62 289 VAL B N 1
ATOM 4774 C CA . VAL B 1 289 ? -3.617 -8.828 10.211 1 98.62 289 VAL B CA 1
ATOM 4775 C C . VAL B 1 289 ? -2.627 -7.711 9.914 1 98.62 289 VAL B C 1
ATOM 4777 O O . VAL B 1 289 ? -2.973 -6.527 10 1 98.62 289 VAL B O 1
ATOM 4780 N N . LEU B 1 290 ? -1.433 -8.039 9.469 1 97.75 290 LEU B N 1
ATOM 4781 C CA . LEU B 1 290 ? -0.421 -7.039 9.141 1 97.75 290 LEU B CA 1
ATOM 4782 C C . LEU B 1 290 ? -0.831 -6.234 7.91 1 97.75 290 LEU B C 1
ATOM 4784 O O . LEU B 1 290 ? -0.531 -5.039 7.816 1 97.75 290 LEU B O 1
ATOM 4788 N N . LEU B 1 291 ? -1.482 -6.926 6.996 1 98.25 291 LEU B N 1
ATOM 4789 C CA . LEU B 1 291 ? -1.943 -6.246 5.789 1 98.25 291 LEU B CA 1
ATOM 4790 C C . LEU B 1 291 ? -2.887 -5.098 6.141 1 98.25 291 LEU B C 1
ATOM 4792 O O . LEU B 1 291 ? -2.854 -4.047 5.5 1 98.25 291 LEU B O 1
ATOM 4796 N N . SER B 1 292 ? -3.727 -5.277 7.145 1 98.75 292 SER B N 1
ATOM 4797 C CA . SER B 1 292 ? -4.652 -4.219 7.539 1 98.75 292 SER B CA 1
ATOM 4798 C C . SER B 1 292 ? -3.902 -2.967 7.984 1 98.75 292 SER B C 1
ATOM 4800 O O . SER B 1 292 ? -4.352 -1.847 7.73 1 98.75 292 SER B O 1
ATOM 4802 N N . GLN B 1 293 ? -2.734 -3.127 8.609 1 98.5 293 GLN B N 1
ATOM 4803 C CA . GLN B 1 293 ? -1.946 -1.984 9.055 1 98.5 293 GLN B CA 1
ATOM 4804 C C . GLN B 1 293 ? -1.35 -1.228 7.875 1 98.5 293 GLN B C 1
ATOM 4806 O O . GLN B 1 293 ? -1.364 0.005 7.848 1 98.5 293 GLN B O 1
ATOM 4811 N N . PHE B 1 294 ? -0.861 -1.959 6.918 1 98.12 294 PHE B N 1
ATOM 4812 C CA . PHE B 1 294 ? -0.296 -1.335 5.727 1 98.12 294 PHE B CA 1
ATOM 4813 C C . PHE B 1 294 ? -1.38 -0.635 4.914 1 98.12 294 PHE B C 1
ATOM 4815 O O . PHE B 1 294 ? -1.15 0.443 4.363 1 98.12 294 PHE B O 1
ATOM 4822 N N . MET B 1 295 ? -2.537 -1.235 4.828 1 98.69 295 MET B N 1
ATOM 4823 C CA . MET B 1 295 ? -3.623 -0.635 4.059 1 98.69 295 MET B CA 1
ATOM 4824 C C . MET B 1 295 ? -4.141 0.625 4.742 1 98.69 295 MET B C 1
ATOM 4826 O O . MET B 1 295 ? -4.562 1.572 4.074 1 98.69 295 MET B O 1
ATOM 4830 N N . TYR B 1 296 ? -4.117 0.552 6.066 1 98.69 296 TYR B N 1
ATOM 4831 C CA . TYR B 1 296 ? -4.496 1.772 6.77 1 98.69 296 TYR B CA 1
ATOM 4832 C C . TYR B 1 296 ? -3.48 2.883 6.52 1 98.69 296 TYR B C 1
ATOM 4834 O O . TYR B 1 296 ? -3.854 4.047 6.352 1 98.69 296 TYR B O 1
ATOM 4842 N N . THR B 1 297 ? -2.205 2.529 6.535 1 98.5 297 THR B N 1
ATOM 4843 C CA . THR B 1 297 ? -1.155 3.488 6.211 1 98.5 297 THR B CA 1
ATOM 4844 C C . THR B 1 297 ? -1.36 4.066 4.812 1 98.5 297 THR B C 1
ATOM 4846 O O . THR B 1 297 ? -1.191 5.27 4.602 1 98.5 297 THR B O 1
ATOM 4849 N N . LEU B 1 298 ? -1.727 3.227 3.938 1 98.56 298 LEU B N 1
ATOM 4850 C CA . LEU B 1 298 ? -2.041 3.668 2.584 1 98.56 298 LEU B CA 1
ATOM 4851 C C . LEU B 1 298 ? -3.205 4.652 2.59 1 98.56 298 LEU B C 1
ATOM 4853 O O . LEU B 1 298 ? -3.15 5.691 1.926 1 98.56 298 LEU B O 1
ATOM 4857 N N . ALA B 1 299 ? -4.25 4.332 3.338 1 98.44 299 ALA B N 1
ATOM 4858 C CA . ALA B 1 299 ? -5.402 5.219 3.453 1 98.44 299 ALA B CA 1
ATOM 4859 C C . ALA B 1 299 ? -4.992 6.586 3.994 1 98.44 299 ALA B C 1
ATOM 4861 O O . ALA B 1 299 ? -5.469 7.617 3.516 1 98.44 299 ALA B O 1
ATOM 4862 N N . LEU B 1 300 ? -4.102 6.562 4.953 1 97.75 300 LEU B N 1
ATOM 4863 C CA . LEU B 1 300 ? -3.604 7.812 5.516 1 97.75 300 LEU B CA 1
ATOM 4864 C C . LEU B 1 300 ? -2.812 8.602 4.477 1 97.75 300 LEU B C 1
ATOM 4866 O O . LEU B 1 300 ? -2.807 9.828 4.496 1 97.75 300 LEU B O 1
ATOM 4870 N N . GLY B 1 301 ? -2.15 7.852 3.604 1 97.88 301 GLY B N 1
ATOM 4871 C CA . GLY B 1 301 ? -1.478 8.516 2.496 1 97.88 301 GLY B CA 1
ATOM 4872 C C . GLY B 1 301 ? -2.426 9.289 1.601 1 97.88 301 GLY B C 1
ATOM 4873 O O . GLY B 1 301 ? -2.113 10.398 1.176 1 97.88 301 GLY B O 1
ATOM 4874 N N . PHE B 1 302 ? -3.555 8.719 1.364 1 98 302 PHE B N 1
ATOM 4875 C CA . PHE B 1 302 ? -4.547 9.398 0.54 1 98 302 PHE B CA 1
ATOM 4876 C C . PHE B 1 302 ? -5.062 10.648 1.238 1 98 302 PHE B C 1
ATOM 4878 O O . PHE B 1 302 ? -5.328 11.664 0.59 1 98 302 PHE B O 1
ATOM 4885 N N . VAL B 1 303 ? -5.242 10.547 2.523 1 96.69 303 VAL B N 1
ATOM 4886 C CA . VAL B 1 303 ? -5.656 11.711 3.301 1 96.69 303 VAL B CA 1
ATOM 4887 C C . VAL B 1 303 ? -4.609 12.82 3.168 1 96.69 303 VAL B C 1
ATOM 4889 O O . VAL B 1 303 ? -4.949 13.977 2.939 1 96.69 303 VAL B O 1
ATOM 4892 N N . GLY B 1 304 ? -3.346 12.383 3.287 1 94.31 304 GLY B N 1
ATOM 4893 C CA . GLY B 1 304 ? -2.266 13.344 3.143 1 94.31 304 GLY B CA 1
ATOM 4894 C C . GLY B 1 304 ? -2.223 13.992 1.771 1 94.31 304 GLY B C 1
ATOM 4895 O O . GLY B 1 304 ? -1.945 15.188 1.65 1 94.31 304 GLY B O 1
ATOM 4896 N N . ILE B 1 305 ? -2.449 13.258 0.817 1 95.94 305 ILE B N 1
ATOM 4897 C CA . ILE B 1 305 ? -2.473 13.766 -0.549 1 95.94 305 ILE B CA 1
ATOM 4898 C C . ILE B 1 305 ? -3.586 14.805 -0.694 1 95.94 305 ILE B C 1
ATOM 4900 O O . ILE B 1 305 ? -3.357 15.898 -1.208 1 95.94 305 ILE B O 1
ATOM 4904 N N . ARG B 1 306 ? -4.758 14.445 -0.255 1 95.75 306 ARG B N 1
ATOM 4905 C CA . ARG B 1 306 ? -5.891 15.359 -0.33 1 95.75 306 ARG B CA 1
ATOM 4906 C C . ARG B 1 306 ? -5.578 16.672 0.384 1 95.75 306 ARG B C 1
ATOM 4908 O O . ARG B 1 306 ? -5.793 17.75 -0.17 1 95.75 306 ARG B O 1
ATOM 4915 N N . GLU B 1 307 ? -5.09 16.547 1.544 1 93.25 307 GLU B N 1
ATOM 4916 C CA . GLU B 1 307 ? -4.773 17.75 2.326 1 93.25 307 GLU B CA 1
ATOM 4917 C C . GLU B 1 307 ? -3.695 18.578 1.645 1 93.25 307 GLU B C 1
ATOM 4919 O O . GLU B 1 307 ? -3.766 19.812 1.645 1 93.25 307 GLU B O 1
ATOM 4924 N N . GLY B 1 308 ? -2.74 17.922 1.075 1 90.62 308 GLY B N 1
ATOM 4925 C CA . GLY B 1 308 ? -1.671 18.625 0.391 1 90.62 308 GLY B CA 1
ATOM 4926 C C . GLY B 1 308 ? -2.143 19.375 -0.849 1 90.62 308 GLY B C 1
ATOM 4927 O O . GLY B 1 308 ? -1.794 20.531 -1.056 1 90.62 308 GLY B O 1
ATOM 4928 N N . VAL B 1 309 ? -2.953 18.75 -1.579 1 91 309 VAL B N 1
ATOM 4929 C CA . VAL B 1 309 ? -3.41 19.328 -2.838 1 91 309 VAL B CA 1
ATOM 4930 C C . VAL B 1 309 ? -4.402 20.453 -2.561 1 91 309 VAL B C 1
ATOM 4932 O O . VAL B 1 309 ? -4.32 21.531 -3.166 1 91 309 VAL B O 1
ATOM 4935 N N . THR B 1 310 ? -5.336 20.25 -1.687 1 90 310 THR B N 1
ATOM 4936 C CA . THR B 1 310 ? -6.336 21.266 -1.39 1 90 310 THR B CA 1
ATOM 4937 C C . THR B 1 310 ? -5.691 22.5 -0.758 1 90 310 THR B C 1
ATOM 4939 O O . THR B 1 310 ? -6.102 23.625 -1.026 1 90 310 THR B O 1
ATOM 4942 N N . ARG B 1 311 ? -4.695 22.266 0.003 1 84.81 311 ARG B N 1
ATOM 4943 C CA . ARG B 1 311 ? -3.975 23.391 0.593 1 84.81 311 ARG B CA 1
ATOM 4944 C C . ARG B 1 311 ? -3.227 24.172 -0.474 1 84.81 311 ARG B C 1
ATOM 4946 O O . ARG B 1 311 ? -3.246 25.406 -0.468 1 84.81 311 ARG B O 1
ATOM 4953 N N . SER B 1 312 ? -2.551 23.531 -1.288 1 83.25 312 SER B N 1
ATOM 4954 C CA . SER B 1 312 ? -1.8 24.188 -2.357 1 83.25 312 SER B CA 1
ATOM 4955 C C . SER B 1 312 ? -2.719 25 -3.262 1 83.25 312 SER B C 1
ATOM 4957 O O . SER B 1 312 ? -2.367 26.109 -3.676 1 83.25 312 SER B O 1
ATOM 4959 N N . LEU B 1 313 ? -3.842 24.453 -3.527 1 85.06 313 LEU B N 1
ATOM 4960 C CA . LEU B 1 313 ? -4.797 25.156 -4.383 1 85.06 313 LEU B CA 1
ATOM 4961 C C . LEU B 1 313 ? -5.363 26.391 -3.68 1 85.06 313 LEU B C 1
ATOM 4963 O O . LEU B 1 313 ? -5.566 27.422 -4.309 1 85.06 313 LEU B O 1
ATOM 4967 N N . ALA B 1 314 ? -5.562 26.219 -2.424 1 82.19 314 ALA B N 1
ATOM 4968 C CA . ALA B 1 314 ? -6.062 27.359 -1.64 1 82.19 314 ALA B CA 1
ATOM 4969 C C . ALA B 1 314 ? -5.027 28.469 -1.57 1 82.19 314 ALA B C 1
ATOM 4971 O O . ALA B 1 314 ? -5.375 29.656 -1.66 1 82.19 314 ALA B O 1
ATOM 4972 N N . GLU B 1 315 ? -3.818 28.078 -1.398 1 82.31 315 GLU B N 1
ATOM 4973 C CA . GLU B 1 315 ? -2.734 29.062 -1.349 1 82.31 315 GLU B CA 1
ATOM 4974 C C . GLU B 1 315 ? -2.564 29.766 -2.691 1 82.31 315 GLU B C 1
ATOM 4976 O O . GLU B 1 315 ? -2.322 30.969 -2.736 1 82.31 315 GLU B O 1
ATOM 4981 N N . ARG B 1 316 ? -2.736 29.125 -3.727 1 84.62 316 ARG B N 1
ATOM 4982 C CA . ARG B 1 316 ? -2.631 29.703 -5.059 1 84.62 316 ARG B CA 1
ATOM 4983 C C . ARG B 1 316 ? -3.779 30.672 -5.324 1 84.62 316 ARG B C 1
ATOM 4985 O O . ARG B 1 316 ? -3.578 31.734 -5.91 1 84.62 316 ARG B O 1
ATOM 4992 N N . ALA B 1 317 ? -4.879 30.25 -4.91 1 82.75 317 ALA B N 1
ATOM 4993 C CA . ALA B 1 317 ? -6.059 31.094 -5.09 1 82.75 317 ALA B CA 1
ATOM 4994 C C . ALA B 1 317 ? -5.93 32.406 -4.301 1 82.75 317 ALA B C 1
ATOM 4996 O O . ALA B 1 317 ? -6.285 33.469 -4.797 1 82.75 317 ALA B O 1
ATOM 4997 N N . SER B 1 318 ? -5.383 32.25 -3.141 1 82.88 318 SER B N 1
ATOM 4998 C CA . SER B 1 318 ? -5.184 33.438 -2.301 1 82.88 318 SER B CA 1
ATOM 4999 C C . SER B 1 318 ? -4.125 34.375 -2.889 1 82.88 318 SER B C 1
ATOM 5001 O O . SER B 1 318 ? -4.258 35.594 -2.822 1 82.88 318 SER B O 1
ATOM 5003 N N . SER B 1 319 ? -3.148 33.812 -3.439 1 85.06 319 SER B N 1
ATOM 5004 C CA . SER B 1 319 ? -2.088 34.625 -4.055 1 85.06 319 SER B CA 1
ATOM 5005 C C . SER B 1 319 ? -2.59 35.344 -5.289 1 85.06 319 SER B C 1
ATOM 5007 O O . SER B 1 319 ? -2.188 36.5 -5.547 1 85.06 319 SER B O 1
ATOM 5009 N N . LEU B 1 320 ? -3.428 34.781 -6.086 1 85 320 LEU B N 1
ATOM 5010 C CA . LEU B 1 320 ? -3.996 35.375 -7.281 1 85 320 LEU B CA 1
ATOM 5011 C C . LEU B 1 320 ? -4.922 36.531 -6.91 1 85 320 LEU B C 1
ATOM 5013 O O . LEU B 1 320 ? -4.949 37.562 -7.598 1 85 320 LEU B O 1
ATOM 5017 N N . GLU B 1 321 ? -5.699 36.375 -5.875 1 82.06 321 GLU B N 1
ATOM 5018 C CA . GLU B 1 321 ? -6.582 37.438 -5.395 1 82.06 321 GLU B CA 1
ATOM 5019 C C . GLU B 1 321 ? -5.789 38.625 -4.918 1 82.06 321 GLU B C 1
ATOM 5021 O O . GLU B 1 321 ? -6.184 39.781 -5.152 1 82.06 321 GLU B O 1
ATOM 5026 N N . ASP B 1 322 ? -4.723 38.375 -4.293 1 82.12 322 ASP B N 1
ATOM 5027 C CA . ASP B 1 322 ? -3.863 39.438 -3.811 1 82.12 322 ASP B CA 1
ATOM 5028 C C . ASP B 1 322 ? -3.23 40.188 -4.977 1 82.12 322 ASP B C 1
ATOM 5030 O O . ASP B 1 322 ? -2.943 41.406 -4.863 1 82.12 322 ASP B O 1
ATOM 5034 N N . MET B 1 323 ? -3.023 39.562 -5.973 1 81.81 323 MET B N 1
ATOM 5035 C CA . MET B 1 323 ? -2.424 40.188 -7.145 1 81.81 323 MET B CA 1
ATOM 5036 C C . MET B 1 323 ? -3.453 41.031 -7.898 1 81.81 323 MET B C 1
ATOM 5038 O O . MET B 1 323 ? -3.096 41.969 -8.594 1 81.81 323 MET B O 1
ATOM 5042 N N . GLU B 1 324 ? -4.617 40.719 -7.836 1 77.25 324 GLU B N 1
ATOM 5043 C CA . GLU B 1 324 ? -5.68 41.406 -8.531 1 77.25 324 GLU B CA 1
ATOM 5044 C C . GLU B 1 324 ? -6.113 42.656 -7.75 1 77.25 324 GLU B C 1
ATOM 5046 O O . GLU B 1 324 ? -6.66 43.594 -8.328 1 77.25 324 GLU B O 1
ATOM 5051 N N . ASP B 1 325 ? -5.906 42.688 -6.492 1 64.62 325 ASP B N 1
ATOM 5052 C CA . ASP B 1 325 ? -6.164 43.875 -5.715 1 64.62 325 ASP B CA 1
ATOM 5053 C C . ASP B 1 325 ? -4.969 44.844 -5.762 1 64.62 325 ASP B C 1
ATOM 5055 O O . ASP B 1 325 ? -5.141 46.062 -5.793 1 64.62 325 ASP B O 1
#

pLDDT: mean 86.27, std 17.87, range [24.5, 98.88]

Secondary structure (DSSP, 8-state):
---------------TT------HHHHTTS-S-TTS-HHHHHHHHHHHHHHHHHHHHHHHHHHHHTT-SS-GGGGGG-HHHHHHHHHHHHHHHHHHHHHHHHH-S-GGG--SHHHHHHHHHHSPPS-TT-HHHHHHHHHHHHHHHHHHHHHHHHIIIIIHHHHHHHHHHHHHHHHHHHHHTT------------HHHHHHTT-SHHHHHHHIIIIIHHHHHHHIIIII--PPPPS-HHHHHHHHHHHHHHHHHHHHHHHHHHS--SSGGG-HHHHSSHHHHHHHHHHHHHHHHHHHHHHHHHHHHHHHHHHHHHHHHHHHHHHH-/---------------TTS-----HHHHTTS-S-TTS-HHHHHHHHHHHHHHHHHHHHHHHHHHHHTS-SS-GGGGGG-HHHHHHHHHHHHHHHHHHHHHHHHH-S-GGG--SHHHHHHHHHHSPPS-TT-HHHHHHHHHHHHHHHHHHHHHHHHIIIIIHHHHHHHHHHHHHHHHHHHHHTT------------HHHHHHTT-SHHHHHHHIIIIIHHHHHHHIIIII--PPPPS-HHHHHHHHHHHHHHHHHHHHHHHHHHS--SSGGG-HHHHSSHHHHHHHHHHHHHHHHHHHHHHHHHHHHHHHHHHHHHHHHHHHHHHH-

Radius of gyration: 29.52 Å; Cα contacts (8 Å, |Δi|>4): 659; chains: 2; bounding box: 90×118×90 Å

Foldseek 3Di:
DPPPPDPPDPDCDPPDPPPPDFFQLVQLLDWLDPVQDLVNLLVVLVVVLVVLVVLLVLLVVCCVPVVVPFDPCLCVLALLNVLSVLLNVLSQQSSLASVCVVPPVDLVPDDDDPVSVSNVVSHDDPCRVDPVVSVVSVLSLLLSLLSLVLLQCCVVPPVLVLVLVVVLVVLVVVQVVCVVVVHDSPCSCCCCCDSVCVLPVPDDSRVVSVCVSRPVSNVVSLCSLQTNGLRAQDPPNVVSLVSLLVVLVVSVVSQVVSCVVGVDGSDQLCDCVSQVHPVSSVVVSVVSSVSSNVSSVVSNVSSVVNVVVSVVVVVVVVVVVVVVD/DPPPPPPPDDPDDPPDPPPPDFFQLVQLLDWLDPVQDLVNLLVVLVVVLVVLVVLVVLLVVCCVPVVVPFDPCLCVLALLNVLSVLLNVLSQQNSLASVCVVPPVDLVPDDDDVVSVSNVVSHDDPCSVDPVVSVVSVLSLLLSLLSLVLLQCCVVPPVLVLVLVVVLVVLVVVQVVCVVVVHDSPCSCPCPCPSVCVLPVPDDSRVVSVCVSRPVSNVVSLCSLQTNGLDAQDPPNVVSLVSLLVVLVVSVVSQVVSCVVGVDGSDQLCDCVSQVHPVSSVVVSVVSSVSSNVSSVVSNVSSVVNVVVSVVVVVVVVVVVVVVD

Solvent-accessible surface area (backbone atoms only — not comparable to full-atom values): 34720 Å² total; per-residue (Å²): 138,84,81,76,81,81,80,75,87,73,76,83,64,78,63,87,80,60,75,72,75,75,40,58,75,56,22,46,50,33,42,69,45,85,90,43,47,71,69,56,47,39,50,53,36,47,52,52,40,52,49,48,53,55,49,48,52,51,46,52,51,44,46,62,64,75,57,47,79,69,59,74,68,48,59,81,38,24,64,51,56,50,26,50,50,41,44,47,50,50,39,50,51,46,34,30,25,28,43,27,54,71,78,40,72,56,50,86,69,49,81,54,76,68,63,27,49,51,47,52,69,30,32,66,68,90,66,57,81,39,63,66,62,40,47,54,50,53,45,51,52,47,47,27,45,22,42,23,43,46,39,21,49,44,42,68,45,43,50,46,51,53,52,52,33,51,51,46,24,52,48,35,26,52,40,31,42,38,41,66,74,67,43,73,59,59,70,64,62,65,62,55,65,19,84,57,36,73,49,56,61,84,46,67,61,63,40,49,46,49,44,44,62,39,40,45,51,32,50,49,44,51,45,38,49,53,50,47,21,48,61,68,84,63,89,59,50,69,56,46,55,51,48,47,41,48,54,44,49,49,45,53,54,46,30,53,50,32,24,73,72,54,72,47,66,70,46,67,55,73,33,42,84,72,43,62,34,67,68,51,28,52,51,47,52,52,47,53,36,51,45,44,54,54,35,42,30,31,53,43,6,44,42,48,47,35,53,51,51,50,48,52,52,51,53,51,52,52,54,54,54,60,69,73,105,137,84,79,73,79,77,85,74,76,87,70,89,64,77,64,87,78,62,76,71,75,74,39,59,74,56,22,48,50,32,41,69,44,85,89,43,46,72,70,55,46,37,50,51,35,47,51,52,39,51,48,47,52,54,49,48,52,52,45,52,51,43,45,63,64,76,58,48,81,67,58,76,70,49,58,80,38,25,62,50,54,50,25,50,48,41,43,47,50,48,40,50,50,44,32,29,26,29,43,27,56,70,78,41,71,57,50,86,68,49,81,52,76,68,64,25,48,52,47,51,68,31,33,67,67,89,67,55,82,39,62,67,62,41,47,54,48,52,45,48,53,48,46,27,44,22,42,23,42,46,39,23,49,43,42,68,46,43,50,46,51,51,53,52,33,51,50,47,24,52,47,34,26,52,40,30,43,37,42,66,73,67,42,71,58,60,72,68,62,65,63,56,66,19,86,55,37,74,49,55,64,84,44,66,62,63,40,48,46,48,43,44,62,39,39,45,51,32,50,50,44,49,46,37,49,53,50,47,22,49,60,70,83,63,90,59,49,68,57,45,56,51,48,47,40,48,54,44,49,50,46,54,52,44,29,52,51,31,24,74,72,55,72,47,66,71,44,68,56,73,34,41,85,73,43,60,33,67,66,50,28,50,49,47,51,51,47,53,36,51,44,45,55,53,35,42,30,30,52,42,8,43,41,49,48,34,53,50,51,49,46,52,52,51,52,50,52,52,53,52,54,60,67,72,104

Nearest PDB structures (foldseek):
  8ioc-assembly1_R  TM=2.491E-01  e=9.835E+00  Influenza A virus (A/Victoria/3/1975(H3N2))
  9cc2-assembly1_A  TM=2.101E-01  e=5.997E+00  Mus musc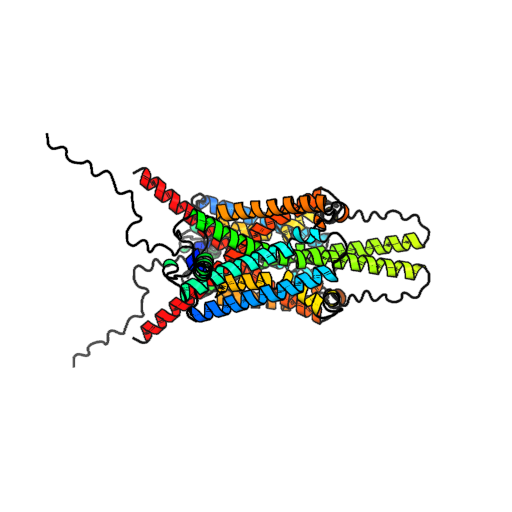ulus

Organism: NCBI:txid72228

Sequence (650 aa):
MSSTPLLSAAGGLPGPHVMLDHPAFLRVSHSPWQCIPQNVLVALRGLTLAYLVAVGAMIGHYKSTEESEGSPWRHFFDFGLISYALVSFYHLITFSWTFTHLYYPDPDGVQGGVESWIIRAMSLPANMGSLRKQFYFTLFYATATVFAFMNSSIYWFVTRQHETAALLVAAATATATATAKGASPSPVLLVVDGPFSILFGEGWFKPFIICNLYGVTAAIMILETIFLNSTKRPAALGSHFLGLMVHSGLYLAWAALGKVWTDIFPFFWLDEKEVGSKEAVTAYCIGFVLLSQFMYTLALGFVGIREGVTRSLAERASSLEDMEDMSSTPLLSAAGGLPGPHVMLDHPAFLRVSHSPWQCIPQNVLVALRGLTLAYLVAVGAMIGHYKSTEESEGSPWRHFFDFGLISYALVSFYHLITFSWTFTHLYYPDPDGVQGGVESWIIRAMSLPANMGSLRKQFYFTLFYATATVFAFMNSSIYWFVTRQHETAALLVAAATATATATAKGASPSPVLLVVDGPFSILFGEGWFKPFIICNLYGVTAAIMILETIFLNSTKRPAALGSHFLGLMVHSGLYLAWAALGKVWTDIFPFFWLDEKEVGSKEAVTAYCIGFVLLSQFMYTLALGFVGIREGVTRSLAERASSLEDMED